Protein AF-A0A1F7ZQX5-F1 (afdb_monomer_lite)

pLDDT: mean 74.01, std 23.39, range [22.2, 97.31]

Secondary structure (DSSP, 8-state):
----PPP-----------TTS-EEPPSPPPPP----B-PPPPP-S-HHHHHHHHHHHHHH--SGGG--GGGGGGGT-----S--GGGSS---STT-SPP-TTT--SSS-S-B-TTSPBPB-TTSPBPPPHHHHHHHHHHHTS-HHHHHHHHHTPPPPTT-PPP--SSSHHHHHHHHHHHHHH--TT-EEEEEE----------------------------------------------------------EEEEEESS-SS-GGGS-HHHHHHHHHHHHHHHHGGGTEEEE--SS--EEEETTEEEE----EEEEEPPSSHHHHHTT-EEEEEEEE-----S----TTPPTBT-HHHHHHHHHHHHHHHHHHHHHTTTTPPP--TTTT-HHHHSPPTTPPPGGGS----------------------------SSS-----S------HHHHTT--PPPPP-S-TTEEE--TT--TT-SS-----

Radius of gyration: 32.82 Å; chains: 1; bounding box: 99×86×86 Å

Structure (mmCIF, N/CA/C/O backbone):
data_AF-A0A1F7ZQX5-F1
#
_entry.id   AF-A0A1F7ZQX5-F1
#
loop_
_atom_site.group_PDB
_atom_site.id
_atom_site.type_symbol
_atom_site.label_atom_id
_atom_site.label_alt_id
_atom_site.label_comp_id
_atom_site.label_asym_id
_atom_site.label_entity_id
_atom_site.label_seq_id
_atom_site.pdbx_PDB_ins_code
_atom_site.Cartn_x
_atom_site.Cartn_y
_atom_site.Cartn_z
_atom_site.occupancy
_atom_site.B_iso_or_equiv
_atom_site.auth_seq_id
_atom_site.auth_comp_id
_atom_site.auth_asym_id
_atom_site.auth_atom_id
_atom_site.pdbx_PDB_model_num
ATOM 1 N N . MET A 1 1 ? -12.571 36.796 -3.406 1.00 34.97 1 MET A N 1
ATOM 2 C CA . MET A 1 1 ? -14.003 36.678 -3.067 1.00 34.97 1 MET A CA 1
ATOM 3 C C . MET A 1 1 ? -14.689 35.935 -4.205 1.00 34.97 1 MET A C 1
ATOM 5 O O . MET A 1 1 ? -14.888 36.524 -5.256 1.00 34.97 1 MET A O 1
ATOM 9 N N . ALA A 1 2 ? -14.866 34.626 -4.024 1.00 23.83 2 ALA A N 1
ATOM 10 C CA . ALA A 1 2 ? -15.763 33.703 -4.731 1.00 23.83 2 ALA A CA 1
ATOM 11 C C . ALA A 1 2 ? -15.329 32.298 -4.286 1.00 23.83 2 ALA A C 1
ATOM 13 O O . ALA A 1 2 ? -14.263 31.813 -4.667 1.00 23.83 2 ALA A O 1
ATOM 14 N N . GLU A 1 3 ? -16.106 31.742 -3.364 1.00 28.02 3 GLU A N 1
ATOM 15 C CA . GLU A 1 3 ? -15.933 30.437 -2.737 1.00 28.02 3 GLU A CA 1
ATOM 16 C C . GLU A 1 3 ? -16.085 29.316 -3.772 1.00 28.02 3 GLU A C 1
ATOM 18 O O . GLU A 1 3 ? -17.052 29.285 -4.531 1.00 28.02 3 GLU A O 1
ATOM 23 N N . PHE A 1 4 ? -15.144 28.372 -3.782 1.00 27.59 4 PHE A N 1
ATOM 24 C CA . PHE A 1 4 ? -15.310 27.089 -4.459 1.00 27.59 4 PHE A CA 1
ATOM 25 C C . PHE A 1 4 ? -15.644 26.039 -3.401 1.00 27.59 4 PHE A C 1
ATOM 27 O O . PHE A 1 4 ? -14.807 25.698 -2.566 1.00 27.59 4 PHE A O 1
ATOM 34 N N . GLY A 1 5 ? -16.893 25.574 -3.422 1.00 24.72 5 GLY A N 1
ATOM 35 C CA . GLY A 1 5 ? -17.397 24.539 -2.524 1.00 24.72 5 GLY A CA 1
ATOM 36 C C . GLY A 1 5 ? -16.720 23.179 -2.756 1.00 24.72 5 GLY A C 1
ATOM 37 O O . GLY A 1 5 ? -16.316 22.873 -3.882 1.00 24.72 5 GLY A O 1
ATOM 38 N N . PRO A 1 6 ? -16.586 22.349 -1.709 1.00 28.45 6 PRO A N 1
ATOM 39 C CA . PRO A 1 6 ? -15.939 21.053 -1.816 1.00 28.45 6 PRO A CA 1
ATOM 40 C C . PRO A 1 6 ? -16.807 20.053 -2.586 1.00 28.45 6 PRO A C 1
ATOM 42 O O . PRO A 1 6 ? -18.024 19.967 -2.409 1.00 28.45 6 PRO A O 1
ATOM 45 N N . SER A 1 7 ? -16.130 19.281 -3.437 1.00 26.28 7 SER A N 1
ATOM 46 C CA . SER A 1 7 ? -16.657 18.110 -4.133 1.00 26.28 7 SER A CA 1
ATOM 47 C C . SER A 1 7 ? -17.344 17.164 -3.145 1.00 26.28 7 SER A C 1
ATOM 49 O O . SER A 1 7 ? -16.753 16.772 -2.136 1.00 26.28 7 SER A O 1
ATOM 51 N N . LYS A 1 8 ? -18.598 16.808 -3.434 1.00 27.12 8 LYS A N 1
ATOM 52 C CA . LYS A 1 8 ? -19.384 15.852 -2.654 1.00 27.12 8 LYS A CA 1
ATOM 53 C C . LYS A 1 8 ? -18.825 14.447 -2.877 1.00 27.12 8 LYS A C 1
ATOM 55 O O . LYS A 1 8 ? -19.267 13.737 -3.774 1.00 27.12 8 LYS A O 1
ATOM 60 N N . TYR A 1 9 ? -17.872 14.042 -2.046 1.00 34.00 9 TYR A N 1
ATOM 61 C CA . TYR A 1 9 ? -17.738 12.631 -1.713 1.00 34.00 9 TYR A CA 1
ATOM 62 C C . TYR A 1 9 ? -19.012 12.237 -0.969 1.00 34.00 9 TYR A C 1
ATOM 64 O O . TYR A 1 9 ? -19.395 12.894 0.001 1.00 34.00 9 TYR A O 1
ATOM 72 N N . SER A 1 10 ? -19.705 11.215 -1.461 1.00 29.67 10 SER A N 1
ATOM 73 C CA . SER A 1 10 ? -20.782 10.550 -0.740 1.00 29.67 10 SER A CA 1
ATOM 74 C C . SER A 1 10 ? -20.189 9.935 0.525 1.00 29.67 10 SER A C 1
ATOM 76 O O . SER A 1 10 ? -19.716 8.801 0.515 1.00 29.67 10 SER A O 1
ATOM 78 N N . GLY A 1 11 ? -20.138 10.726 1.595 1.00 27.34 11 GLY A N 1
ATOM 79 C CA . GLY A 1 11 ? -19.837 10.231 2.922 1.00 27.34 11 GLY A CA 1
ATOM 80 C C . GLY A 1 11 ? -20.936 9.257 3.302 1.00 27.34 11 GLY A C 1
ATOM 81 O O . GLY A 1 11 ? -22.092 9.656 3.449 1.00 27.34 11 GLY A O 1
ATOM 82 N N . PHE A 1 12 ? -20.583 7.985 3.449 1.00 34.72 12 PHE A N 1
ATOM 83 C CA . PHE A 1 12 ? -21.355 7.125 4.328 1.00 34.72 12 PHE A CA 1
ATOM 84 C C . PHE A 1 12 ? -21.427 7.835 5.688 1.00 34.72 12 PHE A C 1
ATOM 86 O O . PHE A 1 12 ? -20.405 8.377 6.129 1.00 34.72 12 PHE A O 1
ATOM 93 N N . PRO A 1 13 ? -22.605 7.920 6.330 1.00 34.25 13 PRO A N 1
ATOM 94 C CA . PRO A 1 13 ? -22.683 8.468 7.674 1.00 34.25 13 PRO A CA 1
ATOM 95 C C . PRO A 1 13 ? -21.683 7.705 8.541 1.00 34.25 13 PRO A C 1
ATOM 97 O O . PRO A 1 13 ? -21.647 6.474 8.507 1.00 34.25 13 PRO A O 1
ATOM 100 N N . SER A 1 14 ? -20.831 8.432 9.264 1.00 42.16 14 SER A N 1
ATOM 101 C CA . SER A 1 14 ? -19.929 7.835 10.239 1.00 42.16 14 SER A CA 1
ATOM 102 C C . SER A 1 14 ? -20.793 7.204 11.324 1.00 42.16 14 SER A C 1
ATOM 104 O O . SER A 1 14 ? -21.206 7.878 12.268 1.00 42.16 14 SER A O 1
ATOM 106 N N . VAL A 1 15 ? -21.098 5.918 11.178 1.00 53.62 15 VAL A N 1
ATOM 107 C CA . VAL A 1 15 ? -21.588 5.089 12.274 1.00 53.62 15 VAL A CA 1
ATOM 108 C C . VAL A 1 15 ? -20.375 4.850 13.171 1.00 53.62 15 VAL A C 1
ATOM 110 O O . VAL A 1 15 ? -19.778 3.781 13.171 1.00 53.62 15 VAL A O 1
ATOM 113 N N . SER A 1 16 ? -19.927 5.905 13.852 1.00 61.19 16 SER A N 1
ATOM 114 C CA . SER A 1 16 ? -18.976 5.756 14.944 1.00 61.19 16 SER A CA 1
ATOM 115 C C . SER A 1 16 ? -19.720 5.036 16.056 1.00 61.19 16 SER A C 1
ATOM 117 O O . SER A 1 16 ? -20.784 5.486 16.494 1.00 61.19 16 SER A O 1
ATOM 119 N N . SER A 1 17 ? -19.216 3.874 16.457 1.00 67.50 17 SER A N 1
ATOM 120 C CA . SER A 1 17 ? -19.756 3.190 17.618 1.00 67.50 17 SER A CA 1
ATOM 121 C C . SER A 1 17 ? -19.148 3.772 18.880 1.00 67.50 17 SER A C 1
ATOM 123 O O . SER A 1 17 ? -17.959 3.586 19.141 1.00 67.50 17 SER A O 1
ATOM 125 N N . GLU A 1 18 ? -19.976 4.428 19.686 1.00 80.69 18 GLU A N 1
ATOM 126 C CA . GLU A 1 18 ? -19.600 4.760 21.055 1.00 80.69 18 GLU A CA 1
ATOM 127 C C . GLU A 1 18 ? -19.370 3.461 21.842 1.00 80.69 18 GLU A C 1
ATOM 129 O O . GLU A 1 18 ? -20.277 2.625 21.898 1.00 80.69 18 GLU A O 1
ATOM 134 N N . PRO A 1 19 ? -18.177 3.257 22.429 1.00 84.25 19 PRO A N 1
ATOM 135 C CA . PRO A 1 19 ? -17.845 2.004 23.099 1.00 84.25 19 PRO A CA 1
ATOM 136 C C . PRO A 1 19 ? -18.718 1.739 24.332 1.00 84.25 19 PRO A C 1
ATOM 138 O O . PRO A 1 19 ? -18.963 0.586 24.668 1.00 84.25 19 PRO A O 1
ATOM 141 N N . ASP A 1 20 ? -19.245 2.787 24.961 1.00 85.75 20 ASP A N 1
ATOM 142 C CA . ASP A 1 20 ? -20.083 2.678 26.160 1.00 85.75 20 ASP A CA 1
ATOM 143 C C . ASP A 1 20 ? -21.534 2.266 25.839 1.00 85.75 20 ASP A C 1
ATOM 145 O O . ASP A 1 20 ? -22.324 1.976 26.737 1.00 85.75 20 ASP A O 1
ATOM 149 N N . ARG A 1 21 ? -21.911 2.224 24.553 1.00 87.94 21 ARG A N 1
ATOM 150 C CA . ARG A 1 21 ? -23.270 1.893 24.124 1.00 87.94 21 ARG A CA 1
ATOM 151 C C . ARG A 1 21 ? -23.504 0.383 24.141 1.00 87.94 21 ARG A C 1
ATOM 153 O O . ARG A 1 21 ? -22.871 -0.364 23.396 1.00 87.94 21 ARG A O 1
ATOM 160 N N . GLU A 1 22 ? -24.501 -0.041 24.912 1.00 90.62 22 GLU A N 1
ATOM 161 C CA . GLU A 1 22 ? -24.942 -1.436 24.954 1.00 90.62 22 GLU A CA 1
ATOM 162 C C . GLU A 1 22 ? -25.550 -1.893 23.616 1.00 90.62 22 GLU A C 1
ATOM 164 O O . GLU A 1 22 ? -26.372 -1.201 23.002 1.00 90.62 22 GLU A O 1
ATOM 169 N N . ARG A 1 23 ? -25.170 -3.094 23.174 1.00 90.50 23 ARG A N 1
ATOM 170 C CA . ARG A 1 23 ? -25.655 -3.739 21.944 1.00 90.50 23 ARG A CA 1
ATOM 171 C C . ARG A 1 23 ? -25.592 -5.263 22.046 1.00 90.50 23 ARG A C 1
ATOM 173 O O . ARG A 1 23 ? -25.077 -5.795 23.022 1.00 90.50 23 ARG A O 1
ATOM 180 N N . ARG A 1 24 ? -26.100 -5.972 21.031 1.00 89.62 24 ARG A N 1
ATOM 181 C CA . ARG A 1 24 ? -25.875 -7.423 20.909 1.00 89.62 24 ARG A CA 1
ATOM 182 C C . ARG A 1 24 ? -24.390 -7.710 20.703 1.00 89.62 24 ARG A C 1
ATOM 184 O O . ARG A 1 24 ? -23.713 -6.952 20.006 1.0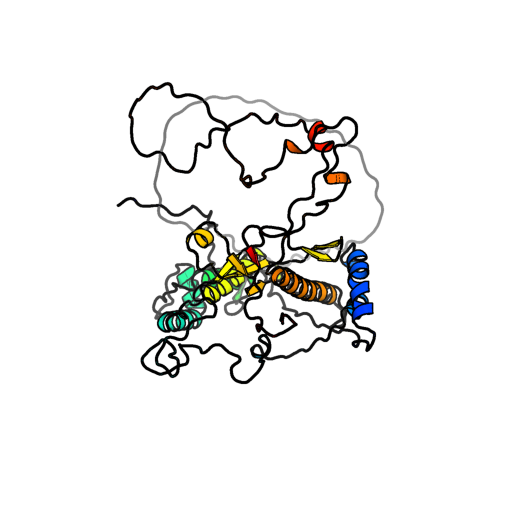0 89.62 24 ARG A O 1
ATOM 191 N N . ALA A 1 25 ? -23.918 -8.804 21.294 1.00 89.25 25 ALA A N 1
ATOM 192 C CA . ALA A 1 25 ? -22.534 -9.231 21.150 1.00 89.25 25 ALA A CA 1
ATOM 193 C C . ALA A 1 25 ? -22.171 -9.484 19.673 1.00 89.25 25 ALA A C 1
ATOM 195 O O . ALA A 1 25 ? -22.907 -10.201 18.988 1.00 89.25 25 ALA A O 1
ATOM 196 N N . PRO A 1 26 ? -21.067 -8.900 19.167 1.00 91.94 26 PRO A N 1
ATOM 197 C CA . PRO A 1 26 ? -20.557 -9.226 17.841 1.00 91.94 26 PRO A CA 1
ATOM 198 C C . PRO A 1 26 ? -19.965 -10.643 17.819 1.00 91.94 26 PRO A C 1
ATOM 200 O O . PRO A 1 26 ? -19.680 -11.233 18.865 1.00 91.94 26 PRO A O 1
ATOM 203 N N . SER A 1 27 ? -19.711 -11.160 16.615 1.00 91.19 27 SER A N 1
ATOM 204 C CA . SER A 1 27 ? -18.924 -12.378 16.400 1.00 91.19 27 SER A CA 1
ATOM 205 C C . SER A 1 27 ? -17.596 -12.329 17.176 1.00 91.19 27 SER A C 1
ATOM 207 O O . SER A 1 27 ? -16.991 -11.263 17.357 1.00 91.19 27 SER A O 1
ATOM 209 N N . GLY A 1 28 ? -17.122 -13.492 17.635 1.00 90.50 28 GLY A N 1
ATOM 210 C CA . GLY A 1 28 ? -15.891 -13.603 18.422 1.00 90.50 28 GLY A CA 1
ATOM 211 C C . GLY A 1 28 ? -14.665 -12.967 17.738 1.00 90.50 28 GLY A C 1
ATOM 212 O O . GLY A 1 28 ? -14.646 -12.812 16.511 1.00 90.50 28 GLY A O 1
ATOM 213 N N . PRO A 1 29 ? -13.632 -12.569 18.504 1.00 93.25 29 PRO A N 1
ATOM 214 C CA . PRO A 1 29 ? -12.382 -12.059 17.943 1.00 93.25 29 PRO A CA 1
ATOM 215 C C . PRO A 1 29 ? -11.809 -12.994 16.873 1.00 93.25 29 PRO A C 1
ATOM 217 O O . PRO A 1 29 ? -11.799 -14.212 17.036 1.00 93.25 29 PRO A O 1
ATOM 220 N N . THR A 1 30 ? -11.335 -12.425 15.764 1.00 94.06 30 THR A N 1
ATOM 221 C CA . THR A 1 30 ? -10.719 -13.214 14.688 1.00 94.06 30 THR A CA 1
ATOM 222 C C . THR A 1 30 ? -9.265 -13.514 15.041 1.00 94.06 30 THR A C 1
ATOM 224 O O . THR A 1 30 ? -8.506 -12.563 15.240 1.00 94.06 30 THR A O 1
ATOM 227 N N . PRO A 1 31 ? -8.848 -14.791 15.107 1.00 91.62 31 PRO A N 1
ATOM 228 C CA . PRO A 1 31 ? -7.439 -15.122 15.259 1.00 91.62 31 PRO A CA 1
ATOM 229 C C . PRO A 1 31 ? -6.677 -14.701 13.999 1.00 91.62 31 PRO A C 1
ATOM 231 O O . PRO A 1 31 ? -7.143 -14.931 12.882 1.00 91.62 31 PRO A O 1
ATOM 234 N N . LEU A 1 32 ? -5.514 -14.077 14.186 1.00 90.19 32 LEU A N 1
ATOM 235 C CA . LEU A 1 32 ? -4.608 -13.733 13.096 1.00 90.19 32 LEU A CA 1
ATOM 236 C C . LEU A 1 32 ? -3.604 -14.855 12.889 1.00 90.19 32 LEU A C 1
ATOM 238 O O . LEU A 1 32 ? -2.915 -15.264 13.822 1.00 90.19 32 LEU A O 1
ATOM 242 N N . ASP A 1 33 ? -3.505 -15.298 11.646 1.00 90.62 33 ASP A N 1
ATOM 243 C CA . ASP A 1 33 ? -2.480 -16.219 11.196 1.00 90.62 33 ASP A CA 1
ATOM 244 C C . ASP A 1 33 ? -1.651 -15.558 10.085 1.00 90.62 33 ASP A C 1
ATOM 246 O O . ASP A 1 33 ? -2.197 -14.879 9.217 1.00 90.62 33 ASP A O 1
ATOM 250 N N . PHE A 1 34 ? -0.330 -15.734 10.134 1.00 90.00 34 PHE A N 1
ATOM 251 C CA . PHE A 1 34 ? 0.613 -15.186 9.155 1.00 90.00 34 PHE A CA 1
ATOM 252 C C . PHE A 1 34 ? 1.211 -16.314 8.305 1.00 90.00 34 PHE A C 1
ATOM 254 O O . PHE A 1 34 ? 1.392 -17.432 8.814 1.00 90.00 34 PHE A O 1
ATOM 261 N N . PRO A 1 35 ? 1.540 -16.041 7.030 1.00 91.19 35 PRO A N 1
ATOM 262 C CA . PRO A 1 35 ? 2.092 -17.056 6.154 1.00 91.19 35 PRO A CA 1
ATOM 263 C C . PRO A 1 35 ? 3.498 -17.449 6.616 1.00 91.19 35 PRO A C 1
ATOM 265 O O . PRO A 1 35 ? 4.326 -16.599 6.948 1.00 91.19 35 PRO A O 1
ATOM 268 N N . ALA A 1 36 ? 3.784 -18.748 6.616 1.00 91.00 36 ALA A N 1
ATOM 269 C CA . ALA A 1 36 ? 5.145 -19.254 6.646 1.00 91.00 36 ALA A CA 1
ATOM 270 C C . ALA A 1 36 ? 5.516 -19.702 5.232 1.00 91.00 36 ALA A C 1
ATOM 272 O O . ALA A 1 36 ? 4.740 -20.384 4.569 1.00 91.00 36 ALA A O 1
ATOM 273 N N . TYR A 1 37 ? 6.715 -19.360 4.766 1.00 90.00 37 TYR A N 1
ATOM 274 C CA . TYR A 1 37 ? 7.210 -19.813 3.468 1.00 90.00 37 TYR A CA 1
ATOM 275 C C . TYR A 1 37 ? 8.322 -20.835 3.672 1.00 90.00 37 TYR A C 1
ATOM 277 O O . TYR A 1 37 ? 9.324 -20.549 4.326 1.00 90.00 37 TYR A O 1
ATOM 285 N N . LYS A 1 38 ? 8.157 -22.031 3.102 1.00 86.06 38 LYS A N 1
ATOM 286 C CA . LYS A 1 38 ? 9.216 -23.042 3.025 1.00 86.06 38 LYS A CA 1
ATOM 287 C C . LYS A 1 38 ? 9.477 -23.353 1.569 1.00 86.06 38 LYS A C 1
ATOM 289 O O . LYS A 1 38 ? 8.702 -24.065 0.942 1.00 86.06 38 LYS A O 1
ATOM 294 N N . LEU A 1 39 ? 10.551 -22.787 1.041 1.00 85.50 39 LEU A N 1
ATOM 295 C CA . LEU A 1 39 ? 10.992 -23.045 -0.321 1.00 85.50 39 LEU A CA 1
ATOM 296 C C . LEU A 1 39 ? 11.862 -24.306 -0.385 1.00 85.50 39 LEU A C 1
ATOM 298 O O . LEU A 1 39 ? 12.516 -24.638 0.604 1.00 85.50 39 LEU A O 1
ATOM 302 N N . PRO A 1 40 ? 11.892 -25.004 -1.533 1.00 79.94 40 PRO A N 1
ATOM 303 C CA . PRO A 1 40 ? 12.928 -25.985 -1.816 1.00 79.94 40 PRO A CA 1
ATOM 304 C C . PRO A 1 40 ? 14.280 -25.271 -1.882 1.00 79.94 40 PRO A C 1
ATOM 306 O O . PRO A 1 40 ? 14.331 -24.091 -2.234 1.00 79.94 40 PRO A O 1
ATOM 309 N N . ASP A 1 41 ? 15.361 -25.991 -1.588 1.00 74.00 41 ASP A N 1
ATOM 310 C CA . ASP A 1 41 ? 16.703 -25.428 -1.703 1.00 74.00 41 ASP A CA 1
ATOM 311 C C . ASP A 1 41 ? 16.953 -24.900 -3.122 1.00 74.00 41 ASP A C 1
ATOM 313 O O . ASP A 1 41 ? 16.587 -25.530 -4.122 1.00 74.00 41 ASP A O 1
ATOM 317 N N . ALA A 1 42 ? 17.569 -23.720 -3.181 1.00 68.44 42 ALA A N 1
ATOM 318 C CA . ALA A 1 42 ? 18.070 -23.119 -4.405 1.00 68.44 42 ALA A CA 1
ATOM 319 C C . ALA A 1 42 ? 19.000 -24.110 -5.123 1.00 68.44 42 ALA A C 1
ATOM 321 O O . ALA A 1 42 ? 19.929 -24.651 -4.524 1.00 68.44 42 ALA A O 1
ATOM 322 N N . THR A 1 43 ? 18.738 -24.369 -6.401 1.00 67.44 43 THR A N 1
ATOM 323 C CA . THR A 1 43 ? 19.599 -25.210 -7.238 1.00 67.44 43 THR A CA 1
ATOM 324 C C . THR A 1 43 ? 20.763 -24.378 -7.771 1.00 67.44 43 THR A C 1
ATOM 326 O O . THR A 1 43 ? 20.522 -23.304 -8.319 1.00 67.44 43 THR A O 1
ATOM 329 N N . ASP A 1 44 ? 21.991 -24.904 -7.732 1.00 64.25 44 ASP A N 1
ATOM 330 C CA . ASP A 1 44 ? 23.185 -24.313 -8.380 1.00 64.25 44 ASP A CA 1
ATOM 331 C C . ASP A 1 44 ? 23.146 -24.383 -9.930 1.00 64.25 44 ASP A C 1
ATOM 333 O O . ASP A 1 44 ? 24.166 -24.234 -10.607 1.00 64.25 44 ASP A O 1
ATOM 337 N N . ASP A 1 45 ? 21.972 -24.647 -10.508 1.00 65.38 45 ASP A N 1
ATOM 338 C CA . ASP A 1 45 ? 21.752 -24.742 -11.948 1.00 65.38 45 ASP A CA 1
ATOM 339 C C . ASP A 1 45 ? 21.973 -23.389 -12.647 1.00 65.38 45 ASP A C 1
ATOM 341 O O . ASP A 1 45 ? 21.850 -22.326 -12.038 1.00 65.38 45 ASP A O 1
ATOM 345 N N . ASP A 1 46 ? 22.258 -23.426 -13.956 1.00 76.94 46 ASP A N 1
ATOM 346 C CA . ASP A 1 46 ? 22.428 -22.230 -14.794 1.00 76.94 46 ASP A CA 1
ATOM 347 C C . ASP A 1 46 ? 21.215 -21.279 -14.644 1.00 76.94 46 ASP A C 1
ATOM 349 O O . ASP A 1 46 ? 20.121 -21.586 -15.143 1.00 76.94 46 ASP A O 1
ATOM 353 N N . PRO A 1 47 ? 21.376 -20.117 -13.976 1.00 75.62 47 PRO A N 1
ATOM 354 C CA . PRO A 1 47 ? 20.259 -19.242 -13.630 1.00 75.62 47 PRO A CA 1
ATOM 355 C C . PRO A 1 47 ? 19.563 -18.692 -14.878 1.00 75.62 47 PRO A C 1
ATOM 357 O O . PRO A 1 47 ? 18.349 -18.495 -14.881 1.00 75.62 47 PRO A O 1
ATOM 360 N N . GLU A 1 48 ? 20.301 -18.505 -15.972 1.00 79.81 48 GLU A N 1
ATOM 361 C CA . GLU A 1 48 ? 19.755 -18.019 -17.236 1.00 79.81 48 GLU A CA 1
ATOM 362 C C . GLU A 1 48 ? 18.860 -19.078 -17.904 1.00 79.81 48 GLU A C 1
ATOM 364 O O . GLU A 1 48 ? 17.796 -18.761 -18.449 1.00 79.81 48 GLU A O 1
ATOM 369 N N . ALA A 1 49 ? 19.242 -20.356 -17.831 1.00 79.69 49 ALA A N 1
ATOM 370 C CA . ALA A 1 49 ? 18.414 -21.457 -18.314 1.00 79.69 49 ALA A CA 1
ATOM 371 C C . ALA A 1 49 ? 17.122 -21.597 -17.493 1.00 79.69 49 ALA A C 1
ATOM 373 O O . ALA A 1 49 ? 16.048 -21.787 -18.073 1.00 79.69 49 ALA A O 1
ATOM 374 N N . SER A 1 50 ? 17.208 -21.441 -16.170 1.00 79.75 50 SER A N 1
ATOM 375 C CA . SER A 1 50 ? 16.059 -21.458 -15.256 1.00 79.75 50 SER A CA 1
ATOM 376 C C . SER A 1 50 ? 15.089 -20.302 -15.527 1.00 79.75 50 SER A C 1
ATOM 378 O O . SER A 1 50 ? 13.884 -20.523 -15.676 1.00 79.75 50 SER A O 1
ATOM 380 N N . LEU A 1 51 ? 15.595 -19.081 -15.738 1.00 80.06 51 LEU A N 1
ATOM 381 C CA . LEU A 1 51 ? 14.763 -17.915 -16.059 1.00 80.06 51 LEU A CA 1
ATOM 382 C C . LEU A 1 51 ? 13.966 -18.081 -17.361 1.00 80.06 51 LEU A C 1
ATOM 384 O O . LEU A 1 51 ? 12.828 -17.615 -17.466 1.00 80.06 51 LEU A O 1
ATOM 388 N N . ARG A 1 52 ? 14.506 -18.799 -18.355 1.00 84.56 52 ARG A N 1
ATOM 389 C CA . ARG A 1 52 ? 13.786 -19.072 -19.614 1.00 84.56 52 ARG A CA 1
ATOM 390 C C . ARG A 1 52 ? 12.533 -19.921 -19.416 1.00 84.56 52 ARG A C 1
ATOM 392 O O . ARG A 1 52 ? 11.632 -19.816 -20.253 1.00 84.56 52 ARG A O 1
ATOM 399 N N . GLN A 1 53 ? 12.464 -20.696 -18.332 1.00 87.94 53 GLN A N 1
ATOM 400 C CA . GLN A 1 53 ? 11.324 -21.545 -17.978 1.00 87.94 53 GLN A CA 1
ATOM 401 C C . GLN A 1 53 ? 10.203 -20.766 -17.281 1.00 87.94 53 GLN A C 1
ATOM 403 O O . GLN A 1 53 ? 9.053 -21.198 -17.321 1.00 87.94 53 GLN A O 1
ATOM 408 N N . VAL A 1 54 ? 10.492 -19.598 -16.690 1.00 89.44 54 VAL A N 1
ATOM 409 C CA . VAL A 1 54 ? 9.506 -18.795 -15.937 1.00 89.44 54 VAL A CA 1
ATOM 410 C C . VAL A 1 54 ? 8.288 -18.451 -16.796 1.00 89.44 54 VAL A C 1
ATOM 412 O O . VAL A 1 54 ? 7.157 -18.520 -16.321 1.00 89.44 54 VAL A O 1
ATOM 415 N N . HIS A 1 55 ? 8.496 -18.151 -18.081 1.00 92.00 55 HIS A N 1
ATOM 416 C CA . HIS A 1 55 ? 7.400 -17.927 -19.026 1.00 92.00 55 HIS A CA 1
ATOM 417 C C . HIS A 1 55 ? 6.442 -19.127 -19.099 1.00 92.00 55 HIS A C 1
ATOM 419 O O . HIS A 1 55 ? 5.228 -18.956 -18.988 1.00 92.00 55 HIS A O 1
ATOM 425 N N . ASP A 1 56 ? 6.980 -20.335 -19.263 1.00 92.25 56 ASP A N 1
ATOM 426 C CA . ASP A 1 56 ? 6.184 -21.552 -19.438 1.00 92.25 56 ASP A CA 1
ATOM 427 C C . ASP A 1 56 ? 5.525 -21.973 -18.118 1.00 92.25 56 ASP A C 1
ATOM 429 O O . ASP A 1 56 ? 4.375 -22.417 -18.102 1.00 92.25 56 ASP A O 1
ATOM 433 N N . ILE A 1 57 ? 6.208 -21.739 -16.994 1.00 91.94 57 ILE A N 1
ATOM 434 C CA . ILE A 1 57 ? 5.669 -21.932 -15.647 1.00 91.94 57 ILE A CA 1
ATOM 435 C C . ILE A 1 57 ? 4.459 -21.027 -15.426 1.00 91.94 57 ILE A C 1
ATOM 437 O O . ILE A 1 57 ? 3.385 -21.536 -15.102 1.00 91.94 57 ILE A O 1
ATOM 441 N N . LEU A 1 58 ? 4.586 -19.717 -15.647 1.00 93.00 58 LEU A N 1
ATOM 442 C CA . LEU A 1 58 ? 3.472 -18.784 -15.472 1.00 93.00 58 LEU A CA 1
ATOM 443 C C . LEU A 1 58 ? 2.330 -19.075 -16.456 1.00 93.00 58 LEU A C 1
ATOM 445 O O . LEU A 1 58 ? 1.166 -19.026 -16.068 1.00 93.00 58 LEU A O 1
ATOM 449 N N . ALA A 1 59 ? 2.639 -19.454 -17.701 1.00 93.19 59 ALA A N 1
ATOM 450 C CA . ALA A 1 59 ? 1.634 -19.835 -18.696 1.00 93.19 59 ALA A CA 1
ATOM 451 C C . ALA A 1 59 ? 0.887 -21.137 -18.341 1.00 93.19 59 ALA A C 1
ATOM 453 O O . ALA A 1 59 ? -0.246 -21.348 -18.786 1.00 93.19 59 ALA A O 1
ATOM 454 N N . SER A 1 60 ? 1.504 -22.020 -17.550 1.00 94.25 60 SER A N 1
ATOM 455 C CA . SER A 1 60 ? 0.879 -23.264 -17.086 1.00 94.25 60 SER A CA 1
ATOM 456 C C . SER A 1 60 ? -0.152 -23.055 -15.971 1.00 94.25 60 SER A C 1
ATOM 458 O O . SER A 1 60 ? -1.003 -23.921 -15.778 1.00 94.25 60 SER A O 1
ATOM 460 N N . ILE A 1 61 ? -0.106 -21.923 -15.258 1.00 93.56 61 ILE A N 1
ATOM 461 C CA . ILE A 1 61 ? -1.031 -21.605 -14.163 1.00 93.56 61 ILE A CA 1
ATOM 462 C C . ILE A 1 61 ? -2.333 -21.074 -14.769 1.00 93.56 61 ILE A C 1
ATOM 464 O O . ILE A 1 61 ? -2.414 -19.921 -15.191 1.00 93.56 61 ILE A O 1
ATOM 468 N N . ARG A 1 62 ? -3.369 -21.915 -14.828 1.00 91.69 62 ARG A N 1
ATOM 469 C CA . ARG A 1 62 ? -4.691 -21.537 -15.360 1.00 91.69 62 ARG A CA 1
ATOM 470 C C . ARG A 1 62 ? -5.710 -21.308 -14.255 1.00 91.69 62 ARG A C 1
ATOM 472 O O . ARG A 1 62 ? -6.691 -20.596 -14.464 1.00 91.69 62 ARG A O 1
ATOM 479 N N . ARG A 1 63 ? -5.499 -21.928 -13.097 1.00 92.38 63 ARG A N 1
ATOM 480 C CA . ARG A 1 63 ? -6.329 -21.817 -11.899 1.00 92.38 63 ARG A CA 1
ATOM 481 C C . ARG A 1 63 ? -5.438 -21.758 -10.656 1.00 92.38 63 ARG A C 1
ATOM 483 O O . ARG A 1 63 ? -4.312 -22.250 -10.706 1.00 92.38 63 ARG A O 1
ATOM 490 N N . PRO A 1 64 ? -5.938 -21.228 -9.528 1.00 89.12 64 PRO A N 1
ATOM 491 C CA . PRO A 1 64 ? -5.171 -21.161 -8.287 1.00 89.12 64 PRO A CA 1
ATOM 492 C C . PRO A 1 64 ? -4.581 -22.511 -7.853 1.00 89.12 64 PRO A C 1
ATOM 494 O O . PRO A 1 64 ? -3.435 -22.558 -7.433 1.00 89.12 64 PRO A O 1
ATOM 497 N N . GLN A 1 65 ? -5.311 -23.618 -8.041 1.00 91.31 65 GLN A N 1
ATOM 498 C CA . GLN A 1 65 ? -4.867 -24.974 -7.678 1.00 91.31 65 GLN A CA 1
ATOM 499 C C . GLN A 1 65 ? -3.642 -25.459 -8.461 1.00 91.31 65 GLN A C 1
ATOM 501 O O . GLN A 1 65 ? -2.991 -26.411 -8.045 1.00 91.31 65 GLN A O 1
ATOM 506 N N . ASP A 1 66 ? -3.329 -24.824 -9.592 1.00 93.00 66 ASP A N 1
ATOM 507 C CA . ASP A 1 66 ? -2.146 -25.169 -10.371 1.00 93.00 66 ASP A CA 1
ATOM 508 C C . ASP A 1 66 ? -0.868 -24.602 -9.719 1.00 93.00 66 ASP A C 1
ATOM 510 O O . ASP A 1 66 ? 0.227 -24.979 -10.121 1.00 93.00 66 ASP A O 1
ATOM 514 N N . ILE A 1 67 ? -0.969 -23.697 -8.736 1.00 91.50 67 ILE A N 1
ATOM 515 C CA . ILE A 1 67 ? 0.183 -23.095 -8.057 1.00 91.50 67 ILE A CA 1
ATOM 516 C C . ILE A 1 67 ? 0.758 -24.103 -7.056 1.00 91.50 67 ILE A C 1
ATOM 518 O O . ILE A 1 67 ? 0.114 -24.471 -6.077 1.00 91.50 67 ILE A O 1
ATOM 522 N N . THR A 1 68 ? 1.996 -24.532 -7.295 1.00 90.12 68 THR A N 1
ATOM 523 C CA . THR A 1 68 ? 2.714 -25.488 -6.446 1.00 90.12 68 THR A CA 1
ATOM 524 C C . THR A 1 68 ? 4.114 -24.986 -6.132 1.00 90.12 68 THR A C 1
ATOM 526 O O . THR A 1 68 ? 4.685 -24.190 -6.879 1.00 90.12 68 THR A O 1
ATOM 529 N N . LEU A 1 69 ? 4.694 -25.487 -5.041 1.00 88.69 69 LEU A N 1
ATOM 530 C CA . LEU A 1 69 ? 6.018 -25.076 -4.585 1.00 88.69 69 LEU A CA 1
ATOM 531 C C . LEU A 1 69 ? 7.124 -25.342 -5.628 1.00 88.69 69 LEU A C 1
ATOM 533 O O . LEU A 1 69 ? 8.047 -24.547 -5.785 1.00 88.69 69 LEU A O 1
ATOM 537 N N . ASP A 1 70 ? 6.990 -26.413 -6.415 1.00 86.81 70 ASP A N 1
ATOM 538 C CA . ASP A 1 70 ? 7.935 -26.755 -7.485 1.00 86.81 70 ASP A CA 1
ATOM 539 C C . ASP A 1 70 ? 8.061 -25.667 -8.557 1.00 86.81 70 ASP A C 1
ATOM 541 O O . ASP A 1 70 ? 9.124 -25.516 -9.159 1.00 86.81 70 ASP A O 1
ATOM 545 N N . LYS A 1 71 ? 7.007 -24.870 -8.778 1.00 88.38 71 LYS A N 1
ATOM 546 C CA . LYS A 1 71 ? 7.026 -23.774 -9.757 1.00 88.38 71 LYS A CA 1
ATOM 547 C C . LYS A 1 71 ? 7.966 -22.635 -9.362 1.00 88.38 71 LYS A C 1
ATOM 549 O O . LYS A 1 71 ? 8.348 -21.851 -10.226 1.00 88.38 71 LYS A O 1
ATOM 554 N N . PHE A 1 72 ? 8.369 -22.559 -8.095 1.00 88.31 72 PHE A N 1
ATOM 555 C CA . PHE A 1 72 ? 9.293 -21.540 -7.602 1.00 88.31 72 PHE A CA 1
ATOM 556 C C . PHE A 1 72 ? 10.768 -21.926 -7.761 1.00 88.31 72 PHE A C 1
ATOM 558 O O . PHE A 1 72 ? 11.622 -21.051 -7.661 1.00 88.31 72 PHE A O 1
ATOM 565 N N . LYS A 1 73 ? 11.088 -23.191 -8.080 1.00 86.06 73 LYS A N 1
ATOM 566 C CA . LYS A 1 73 ? 12.478 -23.649 -8.276 1.00 86.06 73 LYS A CA 1
ATOM 567 C C . LYS A 1 73 ? 13.208 -22.835 -9.347 1.00 86.06 73 LYS A C 1
ATOM 569 O O . LYS A 1 73 ? 14.320 -22.376 -9.126 1.00 86.06 73 LYS A O 1
ATOM 574 N N . ALA A 1 74 ? 12.535 -22.560 -10.466 1.00 84.69 74 ALA A N 1
ATOM 575 C CA . ALA A 1 74 ? 13.097 -21.781 -11.572 1.00 84.69 74 ALA A CA 1
ATOM 576 C C . ALA A 1 74 ? 13.356 -20.300 -11.233 1.00 84.69 74 ALA A C 1
ATOM 578 O O . ALA A 1 74 ? 14.075 -19.625 -11.966 1.00 84.69 74 ALA A O 1
ATOM 579 N N . LEU A 1 75 ? 12.755 -19.786 -10.153 1.00 84.25 75 LEU A N 1
ATOM 580 C CA . LEU A 1 75 ? 12.938 -18.409 -9.689 1.00 84.25 75 LEU A CA 1
ATOM 581 C C . LEU A 1 75 ? 14.130 -18.264 -8.733 1.00 84.25 75 LEU A C 1
ATOM 583 O O . LEU A 1 75 ? 14.462 -17.139 -8.375 1.00 84.25 75 LEU A O 1
ATOM 587 N N . ASN A 1 76 ? 14.764 -19.376 -8.339 1.00 85.50 76 ASN A N 1
ATOM 588 C CA . ASN A 1 76 ? 15.941 -19.415 -7.472 1.00 85.50 76 ASN A CA 1
ATOM 589 C C . ASN A 1 76 ? 15.800 -18.544 -6.207 1.00 85.50 76 ASN A C 1
ATOM 591 O O . ASN A 1 76 ? 16.626 -17.680 -5.912 1.00 85.50 76 ASN A O 1
ATOM 595 N N . LEU A 1 77 ? 14.685 -18.724 -5.498 1.00 85.88 77 LEU A N 1
ATOM 596 C CA . LEU A 1 77 ? 14.307 -17.884 -4.367 1.00 85.88 77 LEU A CA 1
ATOM 597 C C . LEU A 1 77 ? 14.883 -18.418 -3.054 1.00 85.88 77 LEU A C 1
ATOM 599 O O . LEU A 1 77 ? 14.887 -19.621 -2.803 1.00 85.88 77 LEU A O 1
ATOM 603 N N . LYS A 1 78 ? 15.268 -17.496 -2.170 1.00 87.19 78 LYS A N 1
ATOM 604 C CA . LYS A 1 78 ? 15.621 -17.776 -0.778 1.00 87.19 78 LYS A CA 1
ATOM 605 C C . LYS A 1 78 ? 14.760 -16.905 0.128 1.00 87.19 78 LYS A C 1
ATOM 607 O O . LYS A 1 78 ? 14.674 -15.700 -0.083 1.00 87.19 78 LYS A O 1
ATOM 612 N N . VAL A 1 79 ? 14.138 -17.512 1.136 1.00 86.75 79 VAL A N 1
ATOM 613 C CA . VAL A 1 79 ? 13.371 -16.782 2.153 1.00 86.75 79 VAL A CA 1
ATOM 614 C C . VAL A 1 79 ? 14.206 -16.669 3.419 1.00 86.75 79 VAL A C 1
ATOM 616 O O . VAL A 1 79 ? 14.687 -17.669 3.949 1.00 86.75 79 VAL A O 1
ATOM 619 N N . GLU A 1 80 ? 14.339 -15.445 3.916 1.00 86.88 80 GLU A N 1
ATOM 620 C CA . GLU A 1 80 ? 14.946 -15.142 5.207 1.00 86.88 80 GLU A CA 1
ATOM 621 C C . GLU A 1 80 ? 13.880 -14.537 6.124 1.00 86.88 80 GLU A C 1
ATOM 623 O O . GLU A 1 80 ? 13.210 -13.568 5.775 1.00 86.88 80 GLU A O 1
ATOM 628 N N . THR A 1 81 ? 13.687 -15.140 7.295 1.00 86.94 81 THR A N 1
ATOM 629 C CA . THR A 1 81 ? 12.661 -14.731 8.264 1.00 86.94 81 THR A CA 1
ATOM 630 C C . THR A 1 81 ? 13.281 -14.033 9.466 1.00 86.94 81 THR A C 1
ATOM 632 O O . THR A 1 81 ? 14.416 -14.325 9.834 1.00 86.94 81 THR A O 1
ATOM 635 N N . GLY A 1 82 ? 12.510 -13.181 10.146 1.00 84.06 82 GLY A N 1
ATOM 636 C CA . GLY A 1 82 ? 12.964 -12.519 11.375 1.00 84.06 82 GLY A CA 1
ATOM 637 C C . GLY A 1 82 ? 13.953 -11.377 11.131 1.00 84.06 82 GLY A C 1
ATOM 638 O O . GLY A 1 82 ? 14.716 -11.018 12.026 1.00 84.06 82 GLY A O 1
ATOM 639 N N . LEU A 1 83 ? 13.949 -10.811 9.923 1.00 86.62 83 LEU A N 1
ATOM 640 C CA . LEU A 1 83 ? 14.743 -9.637 9.590 1.00 86.62 83 LEU A CA 1
ATOM 641 C C . LEU A 1 83 ? 14.193 -8.391 10.302 1.00 86.62 83 LEU A C 1
ATOM 643 O O . LEU A 1 83 ? 12.984 -8.214 10.452 1.00 86.62 83 LEU A O 1
ATOM 647 N N . SER A 1 84 ? 15.094 -7.506 10.732 1.00 86.56 84 SER A N 1
ATOM 648 C CA . SER A 1 84 ? 14.714 -6.184 11.241 1.00 86.56 84 SER A CA 1
ATOM 649 C C . SER A 1 84 ? 14.100 -5.354 10.113 1.00 86.56 84 SER A C 1
ATOM 651 O O . SER A 1 84 ? 14.581 -5.406 8.984 1.00 86.56 84 SER A O 1
ATOM 653 N N . ALA A 1 85 ? 13.123 -4.494 10.417 1.00 80.31 85 ALA A N 1
ATOM 654 C CA . ALA A 1 85 ? 12.588 -3.531 9.445 1.00 80.31 85 ALA A CA 1
ATOM 655 C C . ALA A 1 85 ? 13.687 -2.645 8.820 1.00 80.31 85 ALA A C 1
ATOM 657 O O . ALA A 1 85 ? 13.566 -2.197 7.685 1.00 80.31 85 ALA A O 1
ATOM 658 N N . SER A 1 86 ? 14.805 -2.445 9.528 1.00 77.94 86 SER A N 1
ATOM 659 C CA . SER A 1 86 ? 15.969 -1.721 9.002 1.00 77.94 86 SER A CA 1
ATOM 660 C C . SER A 1 86 ? 16.710 -2.441 7.864 1.00 77.94 86 SER A C 1
ATOM 662 O O . SER A 1 86 ? 17.560 -1.821 7.229 1.00 77.94 86 SER A O 1
ATOM 664 N N . CYS A 1 87 ? 16.407 -3.719 7.613 1.00 78.50 87 CYS A N 1
ATOM 665 C CA . CYS A 1 87 ? 16.926 -4.517 6.501 1.00 78.50 87 CYS A CA 1
ATOM 666 C C . CYS A 1 87 ? 16.057 -4.417 5.238 1.00 78.50 87 CYS A C 1
ATOM 668 O O . CYS A 1 87 ? 16.514 -4.838 4.181 1.00 78.50 87 CYS A O 1
ATOM 670 N N . ILE A 1 88 ? 14.837 -3.860 5.328 1.00 76.19 88 ILE A N 1
ATOM 671 C CA . ILE A 1 88 ? 13.952 -3.659 4.164 1.00 76.19 88 ILE A CA 1
ATOM 672 C C . ILE A 1 88 ? 14.642 -2.764 3.1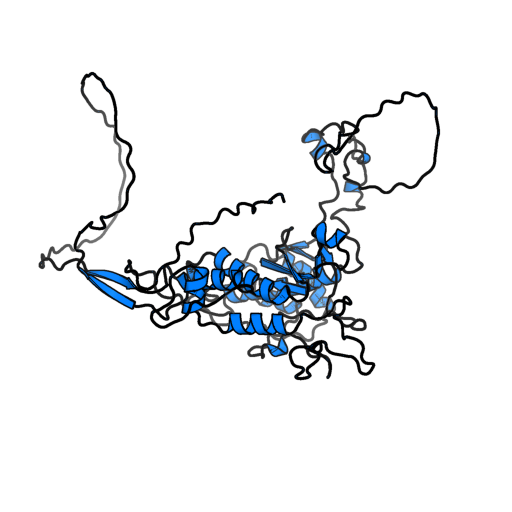35 1.00 76.19 88 ILE A C 1
ATOM 674 O O . ILE A 1 88 ? 14.513 -2.973 1.934 1.00 76.19 88 ILE A O 1
ATOM 678 N N . VAL A 1 89 ? 15.403 -1.775 3.601 1.00 74.00 89 VAL A N 1
ATOM 679 C CA . VAL A 1 89 ? 16.205 -0.923 2.730 1.00 74.00 89 VAL A CA 1
ATOM 680 C C . VAL A 1 89 ? 17.652 -1.417 2.767 1.00 74.00 89 VAL A C 1
ATOM 682 O O . VAL A 1 89 ? 18.293 -1.417 3.820 1.00 74.00 89 VAL A O 1
ATOM 685 N N . ARG A 1 90 ? 18.149 -1.889 1.620 1.00 68.00 90 ARG A N 1
ATOM 686 C CA . ARG A 1 90 ? 19.480 -2.492 1.470 1.00 68.00 90 ARG A CA 1
ATOM 687 C C . ARG A 1 90 ? 20.579 -1.475 1.758 1.00 68.00 90 ARG A C 1
ATOM 689 O O . ARG A 1 90 ? 20.716 -0.541 0.997 1.00 68.00 90 ARG A O 1
ATOM 696 N N . LYS A 1 91 ? 21.405 -1.675 2.787 1.00 71.25 91 LYS A N 1
ATOM 697 C CA . LYS A 1 91 ? 22.452 -0.710 3.167 1.00 71.25 91 LYS A CA 1
ATOM 698 C C . LYS A 1 91 ? 23.737 -0.883 2.353 1.00 71.25 91 LYS A C 1
ATOM 700 O O . LYS A 1 91 ? 24.637 -1.606 2.776 1.00 71.25 91 LYS A O 1
ATOM 705 N N . ASP A 1 92 ? 23.842 -0.201 1.220 1.00 62.38 92 ASP A N 1
ATOM 706 C CA . ASP A 1 92 ? 25.064 -0.196 0.410 1.00 62.38 92 ASP A CA 1
ATOM 707 C C . ASP A 1 92 ? 26.030 0.913 0.874 1.00 62.38 92 ASP A C 1
ATOM 709 O O . ASP A 1 92 ? 26.076 2.009 0.321 1.00 62.38 92 ASP A O 1
ATOM 713 N N . GLY A 1 93 ? 26.822 0.621 1.911 1.00 62.34 93 GLY A N 1
ATOM 714 C CA . GLY A 1 93 ? 27.915 1.488 2.375 1.00 62.34 93 GLY A CA 1
ATOM 715 C C . GLY A 1 93 ? 27.585 2.408 3.566 1.00 62.34 93 GLY A C 1
ATOM 716 O O . GLY A 1 93 ? 26.498 2.329 4.140 1.00 62.34 93 GLY A O 1
ATOM 717 N N . PRO A 1 94 ? 28.557 3.237 4.000 1.00 56.56 94 PRO A N 1
ATOM 718 C CA . PRO A 1 94 ? 28.456 4.042 5.223 1.00 56.56 94 PRO A CA 1
ATOM 719 C C . PRO A 1 94 ? 27.478 5.230 5.127 1.00 56.56 94 PRO A C 1
ATOM 721 O O . PRO A 1 94 ? 26.866 5.563 6.138 1.00 56.56 94 PRO A O 1
ATOM 724 N N . ASP A 1 95 ? 27.253 5.793 3.933 1.00 60.06 95 ASP A N 1
ATOM 725 C CA . ASP A 1 95 ? 26.377 6.961 3.693 1.00 60.06 95 ASP A CA 1
ATOM 726 C C . ASP A 1 95 ? 25.024 6.566 3.074 1.00 60.06 95 ASP A C 1
ATOM 728 O O . ASP A 1 95 ? 24.468 7.257 2.223 1.00 60.06 95 ASP A O 1
ATOM 732 N N . PHE A 1 96 ? 24.509 5.394 3.454 1.00 65.44 96 PHE A N 1
ATOM 733 C CA . PHE A 1 96 ? 23.363 4.791 2.778 1.00 65.44 96 PHE A CA 1
ATOM 734 C C . PHE A 1 96 ? 22.043 5.558 2.966 1.00 65.44 96 PHE A C 1
ATOM 736 O O . PHE A 1 96 ? 21.230 5.658 2.046 1.00 65.44 96 PHE A O 1
ATOM 743 N N . PHE A 1 97 ? 21.793 6.070 4.172 1.00 69.44 97 PHE A N 1
ATOM 744 C CA . PHE A 1 97 ? 20.563 6.807 4.439 1.00 69.44 97 PHE A CA 1
ATOM 745 C C . PHE A 1 97 ? 20.743 8.278 4.069 1.00 69.44 97 PHE A C 1
ATOM 747 O O . PHE A 1 97 ? 21.761 8.868 4.439 1.00 69.44 97 PHE A O 1
ATOM 754 N N . PRO A 1 98 ? 19.758 8.895 3.386 1.00 70.56 98 PRO A N 1
ATOM 755 C CA . PRO A 1 98 ? 19.802 10.328 3.161 1.00 70.56 98 PRO A CA 1
ATOM 756 C C . PRO A 1 98 ? 19.899 11.045 4.514 1.00 70.56 98 PRO A C 1
ATOM 758 O O . PRO A 1 98 ? 19.229 10.625 5.463 1.00 70.56 98 PRO A O 1
ATOM 761 N N . PRO A 1 99 ? 20.697 12.120 4.624 1.00 71.12 99 PRO A N 1
ATOM 762 C CA . PRO A 1 99 ? 20.793 12.880 5.860 1.00 71.12 99 PRO A CA 1
ATOM 763 C C . PRO A 1 99 ? 19.404 13.391 6.230 1.00 71.12 99 PRO A C 1
ATOM 765 O O . PRO A 1 99 ? 18.743 14.053 5.427 1.00 71.12 99 PRO A O 1
ATOM 768 N N . LEU A 1 100 ? 18.949 13.055 7.435 1.00 74.12 100 LEU A N 1
ATOM 769 C CA . LEU A 1 100 ? 17.626 13.417 7.919 1.00 74.12 100 LEU A CA 1
ATOM 770 C C . LEU A 1 100 ? 17.728 14.755 8.669 1.00 74.12 100 LEU A C 1
ATOM 772 O O . LEU A 1 100 ? 18.270 14.789 9.774 1.00 74.12 100 LEU A O 1
ATOM 776 N N . PRO A 1 101 ? 17.208 15.872 8.118 1.00 66.88 101 PRO A N 1
ATOM 777 C CA . PRO A 1 101 ? 17.376 17.201 8.718 1.00 66.88 101 PRO A CA 1
ATOM 778 C C . PRO A 1 101 ? 16.875 17.321 10.157 1.00 66.88 101 PRO A C 1
ATOM 780 O O . PRO A 1 101 ? 17.309 18.192 10.902 1.00 66.88 101 PRO A O 1
ATOM 783 N N . TRP A 1 102 ? 15.912 16.484 10.540 1.00 72.88 102 TRP A N 1
ATOM 784 C CA . TRP A 1 102 ? 15.312 16.497 11.871 1.00 72.88 102 TRP A CA 1
ATOM 785 C C . TRP A 1 102 ? 16.143 15.760 12.926 1.00 72.88 102 TRP A C 1
ATOM 787 O O . TRP A 1 102 ? 15.920 15.990 14.115 1.00 72.88 102 TRP A O 1
ATOM 797 N N . GLU A 1 103 ? 17.090 14.913 12.516 1.00 70.19 103 GLU A N 1
ATOM 798 C CA . GLU A 1 103 ? 18.037 14.256 13.426 1.00 70.19 103 GLU A CA 1
ATOM 799 C C . GLU A 1 103 ? 19.186 15.186 13.821 1.00 70.19 103 GLU A C 1
ATOM 801 O O . GLU A 1 103 ? 19.768 15.025 14.896 1.00 70.19 103 GLU A O 1
ATOM 806 N N . ASP A 1 104 ? 19.462 16.212 13.010 1.00 64.56 104 ASP A N 1
ATOM 807 C CA . ASP A 1 104 ? 20.396 17.255 13.400 1.00 64.56 104 ASP A CA 1
ATOM 808 C C . ASP A 1 104 ? 19.786 18.120 14.523 1.00 64.56 104 ASP A C 1
ATOM 810 O O . ASP A 1 104 ? 18.638 18.590 14.480 1.00 64.56 104 ASP A O 1
ATOM 814 N N . THR A 1 105 ? 20.561 18.273 15.595 1.00 56.66 105 THR A N 1
ATOM 815 C CA . THR A 1 105 ? 20.193 19.056 16.785 1.00 56.66 105 THR A CA 1
ATOM 816 C C . THR A 1 105 ? 20.619 20.523 16.628 1.00 56.66 105 THR A C 1
ATOM 818 O O . THR A 1 105 ? 20.348 21.347 17.503 1.00 56.66 105 THR A O 1
ATOM 821 N N . SER A 1 106 ? 21.282 20.869 15.518 1.00 56.97 106 SER A N 1
ATOM 822 C CA . SER A 1 106 ? 21.715 22.229 15.220 1.00 56.97 106 SER A CA 1
ATOM 823 C C . SER A 1 106 ? 20.520 23.177 14.950 1.00 56.97 106 SER A C 1
ATOM 825 O O . SER A 1 106 ? 19.477 22.764 14.440 1.00 56.97 106 SER A O 1
ATOM 827 N N . PRO A 1 107 ? 20.620 24.470 15.319 1.00 50.75 107 PRO A N 1
ATOM 828 C CA . PRO A 1 107 ? 19.500 25.420 15.260 1.00 50.75 107 PRO A CA 1
ATOM 829 C C . PRO A 1 107 ? 19.070 25.832 13.838 1.00 50.75 107 PRO A C 1
ATOM 831 O O . PRO A 1 107 ? 18.068 26.530 13.695 1.00 50.75 107 PRO A O 1
ATOM 834 N N . ASN A 1 108 ? 19.786 25.402 12.793 1.00 50.97 108 ASN A N 1
ATOM 835 C CA . ASN A 1 108 ? 19.424 25.641 11.396 1.00 50.97 108 ASN A CA 1
ATOM 836 C C . ASN A 1 108 ? 18.896 24.334 10.786 1.00 50.97 108 ASN A C 1
ATOM 838 O O . ASN A 1 108 ? 19.657 23.455 10.412 1.00 50.97 108 ASN A O 1
ATOM 842 N N . SER A 1 109 ? 17.572 24.226 10.676 1.00 53.75 109 SER A N 1
ATOM 843 C CA . SER A 1 109 ? 16.801 23.012 10.350 1.00 53.75 109 SER A CA 1
ATOM 844 C C . SER A 1 109 ? 16.958 22.448 8.928 1.00 53.75 109 SER A C 1
ATOM 846 O O . SER A 1 109 ? 16.200 21.565 8.528 1.00 53.75 109 SER A O 1
ATOM 848 N N . SER A 1 110 ? 17.902 22.959 8.138 1.00 56.00 110 SER A N 1
ATOM 849 C CA . SER A 1 110 ? 18.232 22.420 6.817 1.00 56.00 110 SER A CA 1
ATOM 850 C C . SER A 1 110 ? 19.635 21.839 6.883 1.00 56.00 110 SER A C 1
ATOM 852 O O . SER A 1 110 ? 20.537 22.572 7.293 1.00 56.00 110 SER A O 1
ATOM 854 N N . PRO A 1 111 ? 19.854 20.578 6.471 1.00 61.84 111 PRO A N 1
ATOM 855 C CA . PRO A 1 111 ? 21.198 20.037 6.466 1.00 61.84 111 PRO A CA 1
ATOM 856 C C . PRO A 1 111 ? 22.008 20.907 5.503 1.00 61.84 111 PRO A C 1
ATOM 858 O O . PRO A 1 111 ? 21.526 21.218 4.411 1.00 61.84 111 PRO A O 1
ATOM 861 N N . LEU A 1 112 ? 23.192 21.349 5.908 1.00 67.50 112 LEU A N 1
ATOM 862 C CA . LEU A 1 112 ? 24.094 22.103 5.044 1.00 67.50 112 LEU A CA 1
ATOM 863 C C . LEU A 1 112 ? 25.243 21.190 4.615 1.00 67.50 112 LEU A C 1
ATOM 865 O O . LEU A 1 112 ? 25.706 20.361 5.395 1.00 67.50 112 LEU A O 1
ATOM 869 N N . THR A 1 113 ? 25.702 21.330 3.376 1.00 66.12 113 THR A N 1
ATOM 870 C CA . THR A 1 113 ? 26.982 20.766 2.939 1.00 66.12 113 THR A CA 1
ATOM 871 C C . THR A 1 113 ? 28.130 21.445 3.689 1.00 66.12 113 THR A C 1
ATOM 873 O O . THR A 1 113 ? 27.946 22.514 4.274 1.00 66.12 113 THR A O 1
ATOM 876 N N . GLU A 1 114 ? 29.336 20.874 3.627 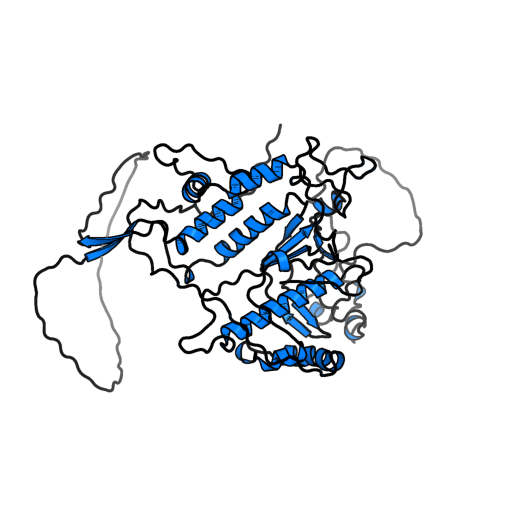1.00 68.38 114 GLU A N 1
ATOM 877 C CA . GLU A 1 114 ? 30.549 21.475 4.216 1.00 68.38 114 GLU A CA 1
ATOM 878 C C . GLU A 1 114 ? 30.784 22.924 3.735 1.00 68.38 114 GLU A C 1
ATOM 880 O O . GLU A 1 114 ? 31.249 23.771 4.495 1.00 68.38 114 GLU A O 1
ATOM 885 N N . ASP A 1 115 ? 30.348 23.234 2.510 1.00 71.19 115 ASP A N 1
ATOM 886 C CA . ASP A 1 115 ? 30.399 24.568 1.893 1.00 71.19 115 ASP A CA 1
ATOM 887 C C . ASP A 1 115 ? 29.260 25.526 2.316 1.00 71.19 115 ASP A C 1
ATOM 889 O O . ASP A 1 115 ? 29.155 26.642 1.802 1.00 71.19 115 ASP A O 1
ATOM 893 N N . GLY A 1 116 ? 28.362 25.110 3.215 1.00 71.12 116 GLY A N 1
ATOM 894 C CA . GLY A 1 116 ? 27.236 25.918 3.699 1.00 71.12 116 GLY A CA 1
ATOM 895 C C . GLY A 1 116 ? 26.023 25.986 2.761 1.00 71.12 116 GLY A C 1
ATOM 896 O O . GLY A 1 116 ? 25.138 26.819 2.966 1.00 71.12 116 GLY A O 1
ATOM 897 N N . SER A 1 117 ? 25.955 25.135 1.731 1.00 74.44 117 SER A N 1
ATOM 898 C CA . SER A 1 117 ? 24.809 25.058 0.811 1.00 74.44 117 SER A CA 1
ATOM 899 C C . SER A 1 117 ? 23.743 24.078 1.324 1.00 74.44 117 SER A C 1
ATOM 901 O O . SER A 1 117 ? 24.101 23.100 1.972 1.00 74.44 117 SER A O 1
ATOM 903 N N . PRO A 1 118 ? 22.438 24.289 1.079 1.00 74.44 118 PRO A N 1
ATOM 904 C CA . PRO A 1 118 ? 21.409 23.378 1.575 1.00 74.44 118 PRO A CA 1
ATOM 905 C C . PRO A 1 118 ? 21.491 22.013 0.881 1.00 74.44 118 PRO A C 1
ATOM 907 O O . PRO A 1 118 ? 21.501 21.940 -0.348 1.00 74.44 118 PRO A O 1
ATOM 910 N N . ILE A 1 119 ? 21.476 20.929 1.658 1.00 76.25 119 ILE A N 1
ATOM 911 C CA . ILE A 1 119 ? 21.328 19.571 1.136 1.00 76.25 119 ILE A CA 1
ATOM 912 C C . ILE A 1 119 ? 19.903 19.422 0.596 1.00 76.25 119 ILE A C 1
ATOM 914 O O . ILE A 1 119 ? 18.910 19.687 1.280 1.00 76.25 119 ILE A O 1
ATOM 918 N N . LEU A 1 120 ? 19.807 19.000 -0.661 1.00 80.06 120 LEU A N 1
ATOM 919 C CA . LEU A 1 120 ? 18.552 18.784 -1.372 1.00 80.06 120 LEU A CA 1
ATOM 920 C C . LEU A 1 120 ? 18.315 17.284 -1.562 1.00 80.06 120 LEU A C 1
ATOM 922 O O . LEU A 1 120 ? 19.250 16.487 -1.580 1.00 80.06 120 LEU A O 1
ATOM 926 N N . MET A 1 121 ? 17.054 16.900 -1.733 1.00 80.81 121 MET A N 1
ATOM 927 C CA . MET A 1 121 ? 16.692 15.569 -2.220 1.00 80.81 121 MET A CA 1
ATOM 928 C C . MET A 1 121 ? 17.168 15.394 -3.676 1.00 80.81 121 MET A C 1
ATOM 930 O O . MET A 1 121 ? 17.414 16.379 -4.372 1.00 80.81 121 MET A O 1
ATOM 934 N N . GLU A 1 122 ? 17.217 14.160 -4.191 1.00 78.00 122 GLU A N 1
ATOM 935 C CA . GLU A 1 122 ? 17.704 13.844 -5.556 1.00 78.00 122 GLU A CA 1
ATOM 936 C C . GLU A 1 122 ? 17.021 14.637 -6.692 1.00 78.00 122 GLU A C 1
ATOM 938 O O . GLU A 1 122 ? 17.588 14.843 -7.761 1.00 78.00 122 GLU A O 1
ATOM 943 N N . ASN A 1 123 ? 15.787 15.103 -6.486 1.00 78.88 123 ASN A N 1
ATOM 944 C CA . ASN A 1 123 ? 15.050 15.939 -7.446 1.00 78.88 123 ASN A CA 1
ATOM 945 C C . ASN A 1 123 ? 15.392 17.444 -7.360 1.00 78.88 123 ASN A C 1
ATOM 947 O O . ASN A 1 123 ? 14.782 18.274 -8.050 1.00 78.88 123 ASN A O 1
ATOM 951 N N . GLY A 1 124 ? 16.332 17.815 -6.494 1.00 81.94 124 GLY A N 1
ATOM 952 C CA . GLY A 1 124 ? 16.706 19.191 -6.197 1.00 81.94 124 GLY A CA 1
ATOM 953 C C . GLY A 1 124 ? 15.635 19.971 -5.432 1.00 81.94 124 GLY A C 1
ATOM 954 O O . GLY A 1 124 ? 15.617 21.198 -5.526 1.00 81.94 124 GLY A O 1
ATOM 955 N N . ASN A 1 125 ? 14.707 19.296 -4.747 1.00 83.81 125 ASN A N 1
ATOM 956 C CA . ASN A 1 125 ? 13.798 19.933 -3.795 1.00 83.81 125 ASN A CA 1
ATOM 957 C C . ASN A 1 125 ? 14.400 19.876 -2.388 1.00 83.81 125 ASN A C 1
ATOM 959 O O . ASN A 1 125 ? 15.103 18.929 -2.043 1.00 83.81 125 ASN A O 1
ATOM 963 N N . SER A 1 126 ? 14.088 20.868 -1.559 1.00 82.06 126 SER A N 1
ATOM 964 C CA . SER A 1 126 ? 14.455 20.851 -0.142 1.00 82.06 126 SER A CA 1
ATOM 965 C C . SER A 1 126 ? 13.737 19.723 0.595 1.00 82.06 126 SER A C 1
ATOM 967 O O . SER A 1 126 ? 12.611 19.360 0.243 1.00 82.06 126 SER A O 1
ATOM 969 N N . TYR A 1 127 ? 14.376 19.202 1.639 1.00 83.62 127 TYR A N 1
ATOM 970 C CA . TYR A 1 127 ? 13.729 18.274 2.557 1.00 83.62 127 TYR A CA 1
ATOM 971 C C . TYR A 1 127 ? 12.514 18.912 3.252 1.00 83.62 127 TYR A C 1
ATOM 973 O O . TYR A 1 127 ? 12.423 20.143 3.345 1.00 83.62 127 TYR A O 1
ATOM 981 N N . PRO A 1 128 ? 11.579 18.091 3.765 1.00 83.38 128 PRO A N 1
ATOM 982 C CA . PRO A 1 128 ? 10.527 18.581 4.640 1.00 83.38 128 PRO A CA 1
ATOM 983 C C . PRO A 1 128 ? 11.115 19.355 5.830 1.00 83.38 128 PRO A C 1
ATOM 985 O O . PRO A 1 128 ? 12.111 18.911 6.404 1.00 83.38 128 PRO A O 1
ATOM 988 N N . PRO A 1 129 ? 10.500 20.479 6.235 1.00 81.56 129 PRO A N 1
ATOM 989 C CA . PRO A 1 129 ? 10.928 21.203 7.425 1.00 81.56 129 PRO A CA 1
ATOM 990 C C . PRO A 1 129 ? 10.724 20.345 8.682 1.00 81.56 129 PRO A C 1
ATOM 992 O O . PRO A 1 129 ? 9.743 19.597 8.772 1.00 81.56 129 PRO A O 1
ATOM 995 N N . LYS A 1 130 ? 11.629 20.482 9.658 1.00 82.38 130 LYS A N 1
ATOM 996 C CA . LYS A 1 130 ? 11.630 19.712 10.913 1.00 82.38 130 LYS A CA 1
ATOM 997 C C . LYS A 1 130 ? 10.305 19.819 11.668 1.00 82.38 130 LYS A C 1
ATOM 999 O O . LYS A 1 130 ? 9.775 18.809 12.112 1.00 82.38 130 LYS A O 1
ATOM 1004 N N . GLU A 1 131 ? 9.698 21.003 11.691 1.00 85.25 131 GLU A N 1
ATOM 1005 C CA . GLU A 1 131 ? 8.429 21.245 12.383 1.00 85.25 131 GLU A CA 1
ATOM 1006 C C . GLU A 1 131 ? 7.300 20.361 11.837 1.00 85.25 131 GLU A C 1
ATOM 1008 O O . GLU A 1 131 ? 6.431 19.925 12.585 1.00 85.25 131 GLU A O 1
ATOM 1013 N N . ARG A 1 132 ? 7.301 20.055 10.531 1.00 84.56 132 ARG A N 1
ATOM 1014 C CA . ARG A 1 132 ? 6.304 19.138 9.958 1.00 84.56 132 ARG A CA 1
ATOM 1015 C C . ARG A 1 132 ? 6.526 17.699 10.397 1.00 84.56 132 ARG A C 1
ATOM 1017 O O . ARG A 1 132 ? 5.546 16.986 10.588 1.00 84.56 132 ARG A O 1
ATOM 1024 N N . PHE A 1 133 ? 7.782 17.275 10.512 1.00 86.69 133 PHE A N 1
ATOM 1025 C CA . PHE A 1 133 ? 8.118 15.951 11.025 1.00 86.69 133 PHE A CA 1
ATOM 1026 C C . PHE A 1 133 ? 7.689 15.819 12.490 1.00 86.69 133 PHE A C 1
ATOM 1028 O O . PHE A 1 133 ? 7.017 14.851 12.837 1.00 86.69 133 PHE A O 1
ATOM 1035 N N . ASP A 1 134 ? 7.996 16.823 13.313 1.00 88.00 134 ASP A N 1
ATOM 1036 C CA . ASP A 1 134 ? 7.648 16.836 14.735 1.00 88.00 134 ASP A CA 1
ATOM 1037 C C . ASP A 1 134 ? 6.130 16.809 14.946 1.00 88.00 134 ASP A C 1
ATOM 1039 O O . ASP A 1 134 ? 5.640 15.958 15.684 1.00 88.00 134 ASP A O 1
ATOM 1043 N N . VAL A 1 135 ? 5.364 17.631 14.216 1.00 90.25 135 VAL A N 1
ATOM 1044 C CA . VAL A 1 135 ? 3.891 17.599 14.280 1.00 90.25 135 VAL A CA 1
ATOM 1045 C C . VAL A 1 135 ? 3.343 16.226 13.882 1.00 90.25 135 VAL A C 1
ATOM 1047 O O . VAL A 1 135 ? 2.444 15.709 14.540 1.00 90.25 135 VAL A O 1
ATOM 1050 N N . LEU A 1 136 ? 3.873 15.610 12.818 1.00 91.00 136 LEU A N 1
ATOM 1051 C CA . LEU A 1 136 ? 3.431 14.277 12.402 1.00 91.00 136 LEU A CA 1
ATOM 1052 C C . LEU A 1 136 ? 3.728 13.227 13.480 1.00 91.00 136 LEU A C 1
ATOM 1054 O O . LEU A 1 136 ? 2.882 12.389 13.783 1.00 91.00 136 LEU A O 1
ATOM 1058 N N . LYS A 1 137 ? 4.930 13.278 14.060 1.00 90.88 137 LYS A N 1
ATOM 1059 C CA . LYS A 1 137 ? 5.370 12.385 15.131 1.00 90.88 137 LYS A CA 1
ATOM 1060 C C . LYS A 1 137 ? 4.486 12.533 16.368 1.00 90.88 137 LYS A C 1
ATOM 1062 O O . LYS A 1 137 ? 4.053 11.525 16.913 1.00 90.88 137 LYS A O 1
ATOM 1067 N N . GLU A 1 138 ? 4.193 13.760 16.788 1.00 93.94 138 GLU A N 1
ATOM 1068 C CA . GLU A 1 138 ? 3.290 14.041 17.907 1.00 93.94 138 GLU A CA 1
ATOM 1069 C C . GLU A 1 138 ? 1.874 13.517 17.637 1.00 93.94 138 GLU A C 1
ATOM 1071 O O . GLU A 1 138 ? 1.305 12.836 18.487 1.00 93.94 138 GLU A O 1
ATOM 1076 N N . GLU A 1 139 ? 1.326 13.757 16.439 1.00 95.44 139 GLU A N 1
ATOM 1077 C CA . GLU A 1 139 ? 0.004 13.248 16.051 1.00 95.44 139 GLU A CA 1
ATOM 1078 C C . GLU A 1 139 ? -0.057 11.712 16.016 1.00 95.44 139 GLU A C 1
ATOM 1080 O O . GLU A 1 139 ? -1.113 11.143 16.289 1.00 95.44 139 GLU A O 1
ATOM 1085 N N . LEU A 1 140 ? 1.041 11.029 15.679 1.00 94.38 140 LEU A N 1
ATOM 1086 C CA . LEU A 1 140 ? 1.126 9.562 15.666 1.00 94.38 140 LEU A CA 1
ATOM 1087 C C . LEU A 1 140 ? 1.294 8.941 17.056 1.00 94.38 140 LEU A C 1
ATOM 1089 O O . LEU A 1 140 ? 1.001 7.761 17.228 1.00 94.38 140 LEU A O 1
ATOM 1093 N N . LEU A 1 141 ? 1.755 9.720 18.035 1.00 95.44 141 LEU A N 1
ATOM 1094 C CA . LEU A 1 141 ? 1.927 9.293 19.425 1.00 95.44 141 LEU A CA 1
ATOM 1095 C C . LEU A 1 141 ? 0.688 9.560 20.294 1.00 95.44 141 LEU A C 1
ATOM 1097 O O . LEU A 1 141 ? 0.715 9.279 21.493 1.00 95.44 141 LEU A O 1
ATOM 1101 N N . LEU A 1 142 ? -0.388 10.102 19.714 1.00 95.94 142 LEU A N 1
ATOM 1102 C CA . LEU A 1 142 ? -1.662 10.275 20.407 1.00 95.94 142 LEU A CA 1
ATOM 1103 C C . LEU A 1 142 ? -2.224 8.927 20.870 1.00 95.94 142 LEU A C 1
ATOM 1105 O O . LEU A 1 142 ? -2.098 7.909 20.190 1.00 95.94 142 LEU A O 1
ATOM 1109 N N . GLU A 1 143 ? -2.899 8.930 22.019 1.00 94.62 143 GLU A N 1
ATOM 1110 C CA . GLU A 1 143 ? -3.611 7.745 22.485 1.00 94.62 143 GLU A CA 1
ATOM 1111 C C . GLU A 1 143 ? -4.784 7.430 21.546 1.00 94.62 143 GLU A C 1
ATOM 1113 O O . GLU A 1 143 ? -5.550 8.323 21.168 1.00 94.62 143 GLU A O 1
ATOM 1118 N N . ASN A 1 144 ? -4.950 6.146 21.214 1.00 94.19 144 ASN A N 1
ATOM 1119 C CA . ASN A 1 144 ? -5.981 5.679 20.288 1.00 94.19 144 ASN A CA 1
ATOM 1120 C C . ASN A 1 144 ? -7.379 6.199 20.652 1.00 94.19 144 ASN A C 1
ATOM 1122 O O . ASN A 1 144 ? -8.085 6.686 19.778 1.00 94.19 144 ASN A O 1
ATOM 1126 N N . ASP A 1 145 ? -7.782 6.138 21.927 1.00 92.19 145 ASP A N 1
ATOM 1127 C CA . ASP A 1 1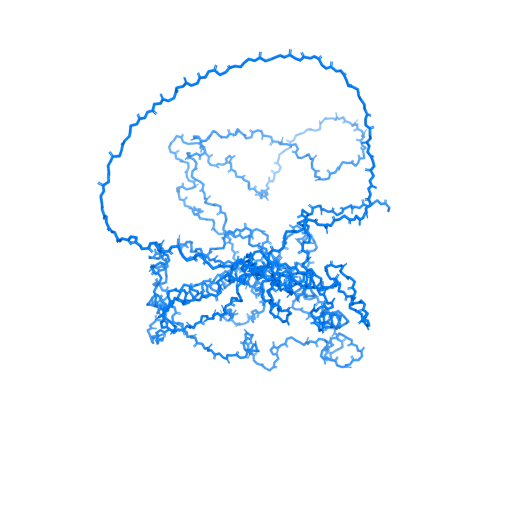45 ? -9.119 6.584 22.340 1.00 92.19 145 ASP A CA 1
ATOM 1128 C C . ASP A 1 145 ? -9.342 8.082 22.091 1.00 92.19 145 ASP A C 1
ATOM 1130 O O . ASP A 1 145 ? -10.355 8.456 21.499 1.00 92.19 145 ASP A O 1
ATOM 1134 N N . ASP A 1 146 ? -8.381 8.929 22.464 1.00 94.25 146 ASP A N 1
ATOM 1135 C CA . ASP A 1 146 ? -8.488 10.378 22.286 1.00 94.25 146 ASP A CA 1
ATOM 1136 C C . ASP A 1 146 ? -8.509 10.747 20.793 1.00 94.25 146 ASP A C 1
ATOM 1138 O O . ASP A 1 146 ? -9.333 11.560 20.357 1.00 94.25 146 ASP A O 1
ATOM 1142 N N . ALA A 1 147 ? -7.651 10.110 19.988 1.00 95.31 147 ALA A N 1
ATOM 1143 C CA . ALA A 1 147 ? -7.601 10.319 18.545 1.00 95.31 147 ALA A CA 1
ATOM 1144 C C . ALA A 1 147 ? -8.882 9.835 17.846 1.00 95.31 147 ALA A C 1
ATOM 1146 O O . ALA A 1 147 ? -9.427 10.556 17.005 1.00 95.31 147 ALA A O 1
ATOM 1147 N N . PHE A 1 148 ? -9.405 8.661 18.220 1.00 94.81 148 PHE A N 1
ATOM 1148 C CA . PHE A 1 148 ? -10.663 8.118 17.698 1.00 94.81 148 PHE A CA 1
ATOM 1149 C C . PHE A 1 148 ? -11.842 9.030 18.030 1.00 94.81 148 PHE A C 1
ATOM 1151 O O . PHE A 1 148 ? -12.645 9.337 17.148 1.00 94.81 148 PHE A O 1
ATOM 1158 N N . ARG A 1 149 ? -11.922 9.538 19.266 1.00 93.06 149 ARG A N 1
ATOM 1159 C CA . ARG A 1 149 ? -12.968 10.490 19.664 1.00 93.06 149 ARG A CA 1
ATOM 1160 C C . ARG A 1 149 ? -12.861 11.799 18.882 1.00 93.06 149 ARG A C 1
ATOM 1162 O O . ARG A 1 149 ? -13.881 12.295 18.410 1.00 93.06 149 ARG A O 1
ATOM 1169 N N . GLU A 1 150 ? -11.655 12.316 18.638 1.00 94.50 150 GLU A N 1
ATOM 1170 C CA . GLU A 1 150 ? -11.457 13.517 17.814 1.00 94.50 150 GLU A CA 1
ATOM 1171 C C . GLU A 1 150 ? -11.901 13.324 16.352 1.00 94.50 150 GLU A C 1
ATOM 1173 O O . GLU A 1 150 ? -12.621 14.166 15.797 1.00 94.50 150 GLU A O 1
ATOM 1178 N N . VAL A 1 151 ? -11.512 12.221 15.699 1.00 94.56 151 VAL A N 1
ATOM 1179 C CA . VAL A 1 151 ? -11.895 11.981 14.295 1.00 94.56 151 VAL A CA 1
ATOM 1180 C C . VAL A 1 151 ? -13.378 11.647 14.144 1.00 94.56 151 VAL A C 1
ATOM 1182 O O . VAL A 1 151 ? -14.000 12.131 13.194 1.00 94.56 151 VAL A O 1
ATOM 1185 N N . ALA A 1 152 ? -13.955 10.933 15.116 1.00 91.56 152 ALA A N 1
ATOM 1186 C CA . ALA A 1 152 ? -15.383 10.633 15.204 1.00 91.56 152 ALA A CA 1
ATOM 1187 C C . ALA A 1 152 ? -16.236 11.814 15.699 1.00 91.56 152 ALA A C 1
ATOM 1189 O O . ALA A 1 152 ? -17.461 11.730 15.678 1.00 91.56 152 ALA A O 1
ATOM 1190 N N . ARG A 1 153 ? -15.606 12.927 16.108 1.00 90.88 153 ARG A N 1
ATOM 1191 C CA . ARG A 1 153 ? -16.263 14.126 16.661 1.00 90.88 153 ARG A CA 1
ATOM 1192 C C . ARG A 1 153 ? -17.063 13.853 17.944 1.00 90.88 153 ARG A C 1
ATOM 1194 O O . ARG A 1 153 ? -18.053 14.535 18.203 1.00 90.88 153 ARG A O 1
ATOM 1201 N N . LEU A 1 154 ? -16.612 12.895 18.746 1.00 89.75 154 LEU A N 1
ATOM 1202 C CA . LEU A 1 154 ? -17.135 12.606 20.078 1.00 89.75 154 LEU A CA 1
ATOM 1203 C C . LEU A 1 154 ? -16.522 13.568 21.117 1.00 89.75 154 LEU A C 1
ATOM 1205 O O . LEU A 1 154 ? -15.409 14.066 20.915 1.00 89.75 154 LEU A O 1
ATOM 1209 N N . PRO A 1 155 ? -17.215 13.854 22.237 1.00 90.12 155 PRO A N 1
ATOM 1210 C CA . PRO A 1 155 ? -16.647 14.665 23.316 1.00 90.12 155 PRO A CA 1
ATOM 1211 C C . PRO A 1 155 ? -15.408 13.973 23.906 1.00 90.12 155 PRO A C 1
ATOM 1213 O O . PRO A 1 155 ? -15.400 12.748 23.941 1.00 90.12 155 PRO A O 1
ATOM 1216 N N . PRO A 1 156 ? -14.370 14.681 24.385 1.00 91.75 156 PRO A N 1
ATOM 1217 C CA . PRO A 1 156 ? -13.231 14.039 25.051 1.00 91.75 156 PRO A CA 1
ATOM 1218 C C . PRO A 1 156 ? -13.672 13.303 26.327 1.00 91.75 156 PRO A C 1
ATOM 1220 O O . PRO A 1 156 ? -14.751 13.572 26.859 1.00 91.75 156 PRO A O 1
ATOM 1223 N N . ARG A 1 157 ? -12.848 12.370 26.822 1.00 87.44 157 ARG A N 1
ATOM 1224 C CA . ARG A 1 157 ? -13.107 11.728 28.120 1.00 87.44 157 ARG A CA 1
ATOM 1225 C C . ARG A 1 157 ? -13.079 12.747 29.256 1.00 87.44 157 ARG A C 1
ATOM 1227 O O . ARG A 1 157 ? -12.405 13.774 29.174 1.00 87.44 157 ARG A O 1
ATOM 1234 N N . GLU A 1 158 ? -13.778 12.422 30.339 1.00 88.25 158 GLU A N 1
ATOM 1235 C CA . GLU A 1 158 ? -13.760 13.220 31.562 1.00 88.25 158 GLU A CA 1
ATOM 1236 C C . GLU A 1 158 ? -12.317 13.441 32.042 1.00 88.25 158 GLU A C 1
ATOM 1238 O O . GLU A 1 158 ? -11.517 12.510 32.129 1.00 88.25 158 GLU A O 1
ATOM 1243 N N . GLY A 1 159 ? -11.961 14.701 32.300 1.00 88.88 159 GLY A N 1
ATOM 1244 C CA . GLY A 1 159 ? -10.613 15.088 32.725 1.00 88.88 159 GLY A CA 1
ATOM 1245 C C . GLY A 1 159 ? -9.556 15.151 31.615 1.00 88.88 159 GLY A C 1
ATOM 1246 O O . GLY A 1 159 ? -8.433 15.565 31.898 1.00 88.88 159 GLY A O 1
ATOM 1247 N N . ARG A 1 160 ? -9.884 14.804 30.361 1.00 90.69 160 ARG A N 1
ATOM 1248 C CA . ARG A 1 160 ? -8.962 14.914 29.219 1.00 90.69 160 ARG A CA 1
ATOM 1249 C C . ARG A 1 160 ? -9.289 16.105 28.327 1.00 90.69 160 ARG A C 1
ATOM 1251 O O . ARG A 1 160 ? -10.444 16.486 28.144 1.00 90.69 160 ARG A O 1
ATOM 1258 N N . GLN A 1 161 ? -8.249 16.692 27.740 1.00 91.25 161 GLN A N 1
ATOM 1259 C CA . GLN A 1 161 ? -8.407 17.745 26.743 1.00 91.25 161 GLN A CA 1
ATOM 1260 C C . GLN A 1 161 ? -8.608 17.138 25.353 1.00 91.25 161 GLN A C 1
ATOM 1262 O O . GLN A 1 161 ? -8.068 16.086 25.024 1.00 91.25 161 GLN A O 1
ATOM 1267 N N . ARG A 1 162 ? -9.374 17.833 24.512 1.00 91.56 162 ARG A N 1
ATOM 1268 C CA . ARG A 1 162 ? -9.536 17.479 23.104 1.00 91.56 162 ARG A CA 1
ATOM 1269 C C . ARG A 1 162 ? -8.192 17.561 22.370 1.00 91.56 162 ARG A C 1
ATOM 1271 O O . ARG A 1 162 ? -7.602 18.639 22.292 1.00 91.56 162 ARG A O 1
ATOM 1278 N N . VAL A 1 163 ? -7.749 16.439 21.808 1.00 94.88 163 VAL A N 1
ATOM 1279 C CA . VAL A 1 163 ? -6.552 16.369 20.959 1.00 94.88 163 VAL A CA 1
ATOM 1280 C C . VAL A 1 163 ? -6.832 16.952 19.576 1.00 94.88 163 VAL A C 1
ATOM 1282 O O . VAL A 1 163 ? -7.979 17.023 19.131 1.00 94.88 163 VAL A O 1
ATOM 1285 N N . ARG A 1 164 ? -5.782 17.389 18.878 1.00 92.69 164 ARG A N 1
ATOM 1286 C CA . ARG A 1 164 ? -5.893 17.963 17.536 1.00 92.69 164 ARG A CA 1
ATOM 1287 C C . ARG A 1 164 ? -5.177 17.069 16.534 1.00 92.69 164 ARG A C 1
ATOM 1289 O O . ARG A 1 164 ? -3.971 16.897 16.624 1.00 92.69 164 ARG A O 1
ATOM 1296 N N . VAL A 1 165 ? -5.925 16.583 15.546 1.00 93.81 165 VAL A N 1
ATOM 1297 C CA . VAL A 1 165 ? -5.388 15.797 14.429 1.00 93.81 165 VAL A CA 1
ATOM 1298 C C . VAL A 1 165 ? -5.604 16.557 13.123 1.00 93.81 165 VAL A C 1
ATOM 1300 O O . VAL A 1 165 ? -6.747 16.782 12.702 1.00 93.81 165 VAL A O 1
ATOM 1303 N N . THR A 1 166 ? -4.512 16.962 12.477 1.00 90.62 166 THR A N 1
ATOM 1304 C CA . THR A 1 166 ? -4.521 17.734 11.229 1.00 90.62 166 THR A CA 1
ATOM 1305 C C . THR A 1 166 ? -3.950 16.947 10.058 1.00 90.62 166 THR A C 1
ATOM 1307 O O . THR A 1 166 ? -4.660 16.744 9.071 1.00 90.62 166 THR A O 1
ATOM 1310 N N . HIS A 1 167 ? -2.713 16.465 10.160 1.00 90.50 167 HIS A N 1
ATOM 1311 C CA . HIS A 1 167 ? -2.000 15.814 9.061 1.00 90.50 167 HIS A CA 1
ATOM 1312 C C . HIS A 1 167 ? -2.332 14.322 8.963 1.00 90.50 167 HIS A C 1
ATOM 1314 O O . HIS A 1 167 ? -2.542 13.804 7.867 1.00 90.50 167 HIS A O 1
ATOM 1320 N N . ALA A 1 168 ? -2.486 13.653 10.104 1.00 95.31 168 ALA A N 1
ATOM 1321 C CA . ALA A 1 168 ? -2.780 12.230 10.211 1.00 95.31 168 ALA A CA 1
ATOM 1322 C C . ALA A 1 168 ? -4.288 11.911 10.211 1.00 95.31 168 ALA A C 1
ATOM 1324 O O . ALA A 1 168 ? -4.690 10.778 10.472 1.00 95.31 168 ALA A O 1
ATOM 1325 N N . ARG A 1 169 ? -5.165 12.885 9.912 1.00 95.44 169 ARG A N 1
ATOM 1326 C CA . ARG A 1 169 ? -6.623 12.736 10.096 1.00 95.44 169 ARG A CA 1
ATOM 1327 C C . ARG A 1 169 ? -7.215 11.562 9.314 1.00 95.44 169 ARG A C 1
ATOM 1329 O O . ARG A 1 169 ? -8.030 10.823 9.862 1.00 95.44 169 ARG A O 1
ATOM 1336 N N . LYS A 1 170 ? -6.814 11.381 8.050 1.00 95.94 170 LYS A N 1
ATOM 1337 C CA . LYS A 1 170 ? -7.275 10.254 7.218 1.00 95.94 170 LYS A CA 1
ATOM 1338 C C . LYS A 1 170 ? -6.848 8.910 7.812 1.00 95.94 170 LYS A C 1
ATOM 1340 O O . LYS A 1 170 ? -7.657 7.992 7.860 1.00 95.94 170 LYS A O 1
ATOM 1345 N N . PHE A 1 171 ? -5.607 8.823 8.293 1.00 96.88 171 PHE A N 1
ATOM 1346 C CA . PHE A 1 171 ? -5.065 7.614 8.907 1.00 96.88 171 PHE A CA 1
ATOM 1347 C C . PHE A 1 171 ? -5.824 7.262 10.187 1.00 96.88 171 PHE A C 1
ATOM 1349 O O . PHE A 1 171 ? -6.346 6.159 10.289 1.00 96.88 171 PHE A O 1
ATOM 1356 N N . TRP A 1 172 ? -5.991 8.221 11.101 1.00 97.31 172 TRP A N 1
ATOM 1357 C CA . TRP A 1 172 ? -6.747 8.017 12.339 1.00 97.31 172 TRP A CA 1
ATOM 1358 C C . TRP A 1 172 ? -8.219 7.666 12.096 1.00 97.31 172 TRP A C 1
ATOM 1360 O O . TRP A 1 172 ? -8.773 6.841 12.812 1.00 97.31 172 TRP A O 1
ATOM 1370 N N . THR A 1 173 ? -8.842 8.236 11.058 1.00 96.56 173 THR A N 1
ATOM 1371 C CA . THR A 1 173 ? -10.212 7.867 10.653 1.00 96.56 173 THR A CA 1
ATOM 1372 C C . THR A 1 173 ? -10.275 6.420 10.158 1.00 96.56 173 THR A C 1
ATOM 1374 O O . THR A 1 173 ? -11.191 5.685 10.513 1.00 96.56 173 THR A O 1
ATOM 1377 N N . GLY A 1 174 ? -9.305 5.990 9.347 1.00 96.50 174 GLY A N 1
ATOM 1378 C CA . GLY A 1 174 ? -9.212 4.599 8.902 1.00 96.50 174 GLY A CA 1
ATOM 1379 C C . GLY A 1 174 ? -8.950 3.632 10.060 1.00 96.50 174 GLY A C 1
ATOM 1380 O O . GLY A 1 174 ? -9.616 2.604 10.171 1.00 96.50 174 GLY A O 1
ATOM 1381 N N . LEU A 1 175 ? -8.040 3.994 10.966 1.00 96.62 175 LEU A N 1
ATOM 1382 C CA . LEU A 1 175 ? -7.691 3.181 12.127 1.00 96.62 175 LEU A CA 1
ATOM 1383 C C . LEU A 1 175 ? -8.865 3.039 13.106 1.00 96.62 175 LEU A C 1
ATOM 1385 O O . LEU A 1 175 ? -9.086 1.945 13.615 1.00 96.62 175 LEU A O 1
ATOM 1389 N N . GLU A 1 176 ? -9.657 4.097 13.309 1.00 96.00 176 GLU A N 1
ATOM 1390 C CA . GLU A 1 176 ? -10.907 4.032 14.078 1.00 96.00 176 GLU A CA 1
ATOM 1391 C C . GLU A 1 176 ? -11.881 3.023 13.455 1.00 96.00 176 GLU A C 1
ATOM 1393 O O . GLU A 1 176 ? -12.362 2.129 14.148 1.00 96.00 176 GLU A O 1
ATOM 1398 N N . ARG A 1 177 ? -12.085 3.074 12.132 1.00 95.94 177 ARG A N 1
ATOM 1399 C CA . ARG A 1 177 ? -12.930 2.103 11.416 1.00 95.94 177 ARG A CA 1
ATOM 1400 C C . ARG A 1 177 ? -12.391 0.674 11.512 1.00 95.94 177 ARG A C 1
ATOM 1402 O O . ARG A 1 177 ? -13.176 -0.257 11.647 1.00 95.94 177 ARG A O 1
ATOM 1409 N N . MET A 1 178 ? -11.071 0.477 11.461 1.00 95.69 178 MET A N 1
ATOM 1410 C CA . MET A 1 178 ? -10.457 -0.843 11.667 1.00 95.69 178 MET A CA 1
ATOM 1411 C C . MET A 1 178 ? -10.655 -1.349 13.101 1.00 95.69 178 MET A C 1
ATOM 1413 O O . MET A 1 178 ? -10.917 -2.537 13.305 1.00 95.69 178 MET A O 1
ATOM 1417 N N . ALA A 1 179 ? -10.571 -0.462 14.096 1.00 95.12 179 ALA A N 1
ATOM 1418 C CA . ALA A 1 179 ? -10.763 -0.804 15.503 1.00 95.12 179 ALA A CA 1
ATOM 1419 C C . ALA A 1 179 ? -12.162 -1.383 15.770 1.00 95.12 179 ALA A C 1
ATOM 1421 O O . ALA A 1 179 ? -12.305 -2.274 16.603 1.00 95.12 179 ALA A O 1
ATOM 1422 N N . GLN A 1 180 ? -13.172 -0.982 14.993 1.00 94.88 180 GLN A N 1
ATOM 1423 C CA . GLN A 1 180 ? -14.523 -1.551 15.062 1.00 94.88 180 GLN A CA 1
ATOM 1424 C C . GLN A 1 180 ? -14.598 -3.053 14.702 1.00 94.88 180 GLN A C 1
ATOM 1426 O O . GLN A 1 180 ? -15.642 -3.669 14.893 1.00 94.88 180 GLN A O 1
ATOM 1431 N N . TYR A 1 181 ? -13.521 -3.676 14.216 1.00 95.50 181 TYR A N 1
ATOM 1432 C CA . TYR A 1 181 ? -13.471 -5.117 13.923 1.00 95.50 181 TYR A CA 1
ATOM 1433 C C . TYR A 1 181 ? -12.358 -5.850 14.687 1.00 95.50 181 TYR A C 1
ATOM 1435 O O . TYR A 1 181 ? -12.491 -7.039 14.994 1.00 95.50 181 TYR A O 1
ATOM 1443 N N . TRP A 1 182 ? -11.269 -5.146 15.011 1.00 94.88 182 TRP A N 1
ATOM 1444 C CA . TRP A 1 182 ? -10.046 -5.739 15.562 1.00 94.88 182 TRP A CA 1
ATOM 1445 C C . TRP A 1 182 ? -9.742 -5.368 17.015 1.00 94.88 182 TRP A C 1
ATOM 1447 O O . TRP A 1 182 ? -9.038 -6.122 17.681 1.00 94.88 182 TRP A O 1
ATOM 1457 N N . ASP A 1 183 ? -10.233 -4.233 17.520 1.00 94.06 183 ASP A N 1
ATOM 1458 C CA . ASP A 1 183 ? -9.842 -3.744 18.845 1.00 94.06 183 ASP A CA 1
ATOM 1459 C C . ASP A 1 183 ? -10.664 -4.411 19.952 1.00 94.06 183 ASP A C 1
ATOM 1461 O O . ASP A 1 183 ? -11.817 -4.055 20.185 1.00 94.06 183 ASP A O 1
ATOM 1465 N N . THR A 1 184 ? -10.048 -5.367 20.648 1.00 93.38 184 THR A N 1
ATOM 1466 C CA . THR A 1 184 ? -10.644 -6.075 21.789 1.00 93.38 184 THR A CA 1
ATOM 1467 C C . THR A 1 184 ? -10.353 -5.410 23.137 1.00 93.38 184 THR A C 1
ATOM 1469 O O . THR A 1 184 ? -10.721 -5.960 24.171 1.00 93.38 184 THR A O 1
ATOM 1472 N N . SER A 1 185 ? -9.660 -4.264 23.178 1.00 91.44 185 SER A N 1
ATOM 1473 C CA . SER A 1 185 ? -9.193 -3.653 24.437 1.00 91.44 185 SER A CA 1
ATOM 1474 C C . SER A 1 185 ? -10.320 -3.186 25.363 1.00 91.44 185 SER A C 1
ATOM 1476 O O . SER A 1 185 ? -10.120 -3.104 26.573 1.00 91.44 185 SER A O 1
ATOM 1478 N N . LEU A 1 186 ? -11.497 -2.894 24.802 1.00 91.19 186 LEU A N 1
ATOM 1479 C CA . LEU A 1 186 ? -12.689 -2.440 25.525 1.00 91.19 186 LEU A CA 1
ATOM 1480 C C . LEU A 1 186 ? -13.845 -3.445 25.444 1.00 91.19 186 LEU A C 1
ATOM 1482 O O . LEU A 1 186 ? -14.983 -3.082 25.727 1.00 91.19 186 LEU A O 1
ATOM 1486 N N . ASP A 1 187 ? -13.580 -4.681 25.018 1.00 92.81 187 ASP A N 1
ATOM 1487 C CA . ASP A 1 187 ? -14.608 -5.712 24.913 1.00 92.81 187 ASP A CA 1
ATOM 1488 C C . ASP A 1 187 ? -15.122 -6.114 26.300 1.00 92.81 187 ASP A C 1
ATOM 1490 O O . ASP A 1 187 ? -14.368 -6.603 27.140 1.00 92.81 187 ASP A O 1
ATOM 1494 N N . ASN A 1 188 ? -16.426 -5.967 26.519 1.00 93.44 188 ASN A N 1
ATOM 1495 C CA . ASN A 1 188 ? -17.097 -6.414 27.730 1.00 93.44 188 ASN A CA 1
ATOM 1496 C C . ASN A 1 188 ? -18.403 -7.131 27.367 1.00 93.44 188 ASN A C 1
ATOM 1498 O O . ASN A 1 188 ? -19.304 -6.531 26.780 1.00 93.44 188 ASN A O 1
ATOM 1502 N N . TYR A 1 189 ? -18.484 -8.416 27.717 1.00 92.00 189 TYR A N 1
ATOM 1503 C CA . TYR A 1 189 ? -19.608 -9.307 27.423 1.00 92.00 189 TYR A CA 1
ATOM 1504 C C . TYR A 1 189 ? -20.393 -9.587 28.705 1.00 92.00 189 TYR A C 1
ATOM 1506 O O . TYR A 1 189 ? -19.804 -9.923 29.731 1.00 92.00 189 TYR A O 1
ATOM 1514 N N . PHE A 1 190 ? -21.718 -9.472 28.648 1.00 91.50 190 PHE A N 1
ATOM 1515 C CA . PHE A 1 190 ? -22.601 -9.723 29.788 1.00 91.50 190 PHE A CA 1
ATOM 1516 C C . PHE A 1 190 ? -23.965 -10.237 29.324 1.00 91.50 190 PHE A C 1
ATOM 1518 O O . PHE A 1 190 ? -24.342 -10.075 28.168 1.00 91.50 190 PHE A O 1
ATOM 1525 N N . GLU A 1 191 ? -24.723 -10.859 30.218 1.00 91.31 191 GLU A N 1
ATOM 1526 C CA . GLU A 1 191 ? -26.036 -11.431 29.909 1.00 91.31 191 GLU A CA 1
ATOM 1527 C C . GLU A 1 191 ? -27.150 -10.558 30.492 1.00 91.31 191 GLU A C 1
ATOM 1529 O O . GLU A 1 191 ? -27.021 -10.011 31.591 1.00 91.31 191 GLU A O 1
ATOM 1534 N N . ARG A 1 192 ? -28.263 -10.418 29.763 1.00 83.81 192 ARG A N 1
ATOM 1535 C CA . ARG A 1 192 ? -29.472 -9.750 30.260 1.00 83.81 192 ARG A CA 1
ATOM 1536 C C . ARG A 1 192 ? -30.711 -10.603 29.959 1.00 83.81 192 ARG A C 1
ATOM 1538 O O . ARG A 1 192 ? -30.812 -11.113 28.846 1.00 83.81 192 ARG A O 1
ATOM 1545 N N . PRO A 1 193 ? -31.672 -10.719 30.895 1.00 80.94 193 PRO A N 1
ATOM 1546 C CA . PRO A 1 193 ? -32.990 -11.289 30.613 1.00 80.94 193 PRO A CA 1
ATOM 1547 C C . PRO A 1 193 ? -33.641 -10.618 29.395 1.00 80.94 193 PRO A C 1
ATOM 1549 O O . PRO A 1 193 ? -33.598 -9.391 29.281 1.00 80.94 193 PRO A O 1
ATOM 1552 N N . ALA A 1 194 ? -34.260 -11.392 28.501 1.00 69.50 194 ALA A N 1
ATOM 1553 C CA . ALA A 1 194 ? -35.033 -10.906 27.360 1.00 69.50 194 ALA A CA 1
ATOM 1554 C C . ALA A 1 194 ? -36.328 -10.232 27.837 1.00 69.50 194 ALA A C 1
ATOM 1556 O O . ALA A 1 194 ? -37.431 -10.750 27.677 1.00 69.50 194 ALA A O 1
ATOM 1557 N N . THR A 1 195 ? -36.212 -9.063 28.459 1.00 64.19 195 THR A N 1
ATOM 1558 C CA . THR A 1 195 ? -37.372 -8.241 28.789 1.00 64.19 195 THR A CA 1
ATOM 1559 C C . THR A 1 195 ? -37.744 -7.411 27.557 1.00 64.19 195 THR A C 1
ATOM 1561 O O . THR A 1 195 ? -36.888 -6.686 27.038 1.00 64.19 195 THR A O 1
ATOM 1564 N N . PRO A 1 196 ? -38.996 -7.452 27.070 1.00 54.03 196 PRO A N 1
ATOM 1565 C CA . PRO A 1 196 ? -39.430 -6.555 26.014 1.00 54.03 196 PRO A CA 1
ATOM 1566 C C . PRO A 1 196 ? -39.673 -5.175 26.630 1.00 54.03 196 PRO A C 1
ATOM 1568 O O . PRO A 1 196 ? -40.572 -5.024 27.448 1.00 54.03 196 PRO A O 1
ATOM 1571 N N . ASN A 1 197 ? -38.900 -4.155 26.250 1.00 43.38 197 ASN A N 1
ATOM 1572 C CA . ASN A 1 197 ? -39.396 -2.783 26.337 1.00 43.38 197 ASN A CA 1
ATOM 1573 C C . ASN A 1 197 ? -38.774 -1.873 25.276 1.00 43.38 197 ASN A C 1
ATOM 1575 O O . ASN A 1 197 ? -37.596 -1.522 25.313 1.00 43.38 197 ASN A O 1
ATOM 1579 N N . GLN A 1 198 ? -39.641 -1.475 24.345 1.00 44.75 198 GLN A N 1
ATOM 1580 C CA . GLN A 1 198 ? -39.565 -0.206 23.640 1.00 44.75 198 GLN A CA 1
ATOM 1581 C C . GLN A 1 198 ? -39.701 0.908 24.686 1.00 44.75 198 GLN A C 1
ATOM 1583 O O . GLN A 1 198 ? -40.744 1.018 25.320 1.00 44.75 198 GLN A O 1
ATOM 1588 N N . ALA A 1 199 ? -38.660 1.713 24.878 1.00 36.62 199 ALA A N 1
ATOM 1589 C CA . ALA A 1 199 ? -38.759 3.043 25.476 1.00 36.62 199 ALA A CA 1
ATOM 1590 C C . ALA A 1 199 ? -37.464 3.812 25.189 1.00 36.62 199 ALA A C 1
ATOM 1592 O O . ALA A 1 199 ? -36.518 3.804 25.973 1.00 36.62 199 ALA A O 1
ATOM 1593 N N . ALA A 1 200 ? -37.430 4.464 24.032 1.00 36.19 200 ALA A N 1
ATOM 1594 C CA . ALA A 1 200 ? -36.600 5.638 23.808 1.00 36.19 200 ALA A CA 1
ATOM 1595 C C . ALA A 1 200 ? -37.505 6.708 23.176 1.00 36.19 200 ALA A C 1
ATOM 1597 O O . ALA A 1 200 ? -37.575 6.842 21.961 1.00 36.19 200 ALA A O 1
ATOM 1598 N N . GLU A 1 201 ? -38.240 7.421 24.027 1.00 39.78 201 GLU A N 1
ATOM 1599 C CA . GLU A 1 201 ? -38.851 8.734 23.767 1.00 39.78 201 GLU A CA 1
ATOM 1600 C C . GLU A 1 201 ? -38.366 9.655 24.903 1.00 39.78 201 GLU A C 1
ATOM 1602 O O . GLU A 1 201 ? -38.243 9.182 26.031 1.00 39.78 201 GLU A O 1
ATOM 1607 N N . GLY A 1 202 ? -38.034 10.940 24.751 1.00 33.28 202 GLY A N 1
ATOM 1608 C CA . GLY A 1 202 ? -38.012 11.905 23.638 1.00 33.28 202 GLY A CA 1
ATOM 1609 C C . GLY A 1 202 ? -36.828 12.878 23.871 1.00 33.28 202 GLY A C 1
ATOM 1610 O O . GLY A 1 202 ? -35.965 12.587 24.691 1.00 33.28 202 GLY A O 1
ATOM 1611 N N . GLU A 1 203 ? -36.628 14.034 23.238 1.00 36.47 203 GLU A N 1
ATOM 1612 C CA . GLU A 1 203 ? -37.405 14.941 22.381 1.00 36.47 203 GLU A CA 1
ATOM 1613 C C . GLU A 1 203 ? -36.385 15.713 21.499 1.00 36.47 203 GLU A C 1
ATOM 1615 O O . GLU A 1 203 ? -35.248 15.957 21.900 1.00 36.47 203 GLU A O 1
ATOM 1620 N N . SER A 1 204 ? -36.698 16.110 20.268 1.00 31.80 204 SER A N 1
ATOM 1621 C CA . SER A 1 204 ? -37.298 17.422 19.983 1.00 31.80 204 SER A CA 1
ATOM 1622 C C . SER A 1 204 ? -37.772 17.453 18.529 1.00 31.80 204 SER A C 1
ATOM 1624 O O . SER A 1 204 ? -37.037 17.093 17.610 1.00 31.80 204 SER A O 1
ATOM 1626 N N . GLY A 1 205 ? -39.040 17.818 18.342 1.00 30.91 205 GLY A N 1
ATOM 1627 C CA . GLY A 1 205 ? -39.731 17.758 17.058 1.00 30.91 205 GLY A CA 1
ATOM 1628 C C . GLY A 1 205 ? -39.657 19.029 16.218 1.00 30.91 205 GLY A C 1
ATOM 1629 O O . GLY A 1 205 ? -39.168 20.063 16.661 1.00 30.91 205 GLY A O 1
ATOM 1630 N N . ASP A 1 206 ? -40.260 18.954 15.031 1.00 26.64 206 ASP A N 1
ATOM 1631 C CA . ASP A 1 206 ? -41.095 20.044 14.534 1.00 26.64 206 ASP A CA 1
ATOM 1632 C C . ASP A 1 206 ? -42.242 19.502 13.664 1.00 26.64 206 ASP A C 1
ATOM 1634 O O . ASP A 1 206 ? -42.135 18.473 12.994 1.00 26.64 206 ASP A O 1
ATOM 1638 N N . ARG A 1 207 ? -43.374 20.189 13.780 1.00 34.28 207 ARG A N 1
ATOM 1639 C CA . ARG A 1 207 ? -44.719 19.864 13.299 1.00 34.28 207 ARG A CA 1
ATOM 1640 C C . ARG A 1 207 ? -44.857 20.058 11.790 1.00 34.28 207 ARG A C 1
ATOM 1642 O O . ARG A 1 207 ? -44.306 21.009 11.258 1.00 34.28 207 ARG A O 1
ATOM 1649 N N . MET A 1 208 ? -45.786 19.330 11.165 1.00 31.14 208 MET A N 1
ATOM 1650 C CA . MET A 1 208 ? -46.860 19.964 10.381 1.00 31.14 208 MET A CA 1
ATOM 1651 C C . MET A 1 208 ? -48.136 19.114 10.427 1.00 31.14 208 MET A C 1
ATOM 1653 O O . MET A 1 208 ? -48.104 17.889 10.342 1.00 31.14 208 MET A O 1
ATOM 1657 N N . GLN A 1 209 ? -49.248 19.816 10.615 1.00 32.31 209 GLN A N 1
ATOM 1658 C CA . GLN A 1 209 ? -50.599 19.349 10.893 1.00 32.31 209 GLN A CA 1
ATOM 1659 C C . GLN A 1 209 ? -51.491 19.753 9.700 1.00 32.31 209 GLN A C 1
ATOM 1661 O O . GLN A 1 209 ? -51.390 20.900 9.276 1.00 32.31 209 GLN A O 1
ATOM 1666 N N . THR A 1 210 ? -52.285 18.785 9.208 1.00 31.33 210 THR A N 1
ATOM 1667 C CA . THR A 1 210 ? -53.641 18.841 8.585 1.00 31.33 210 THR A CA 1
ATOM 1668 C C . THR A 1 210 ? -53.894 19.772 7.364 1.00 31.33 210 THR A C 1
ATOM 1670 O O . THR A 1 210 ? -53.267 20.806 7.208 1.00 31.33 210 THR A O 1
ATOM 1673 N N . ASP A 1 211 ? -54.739 19.457 6.365 1.00 29.58 211 ASP A N 1
ATOM 1674 C CA . ASP A 1 211 ? -56.170 19.115 6.460 1.00 29.58 211 ASP A CA 1
ATOM 1675 C C . ASP A 1 211 ? -56.836 18.647 5.128 1.00 29.58 211 ASP A C 1
ATOM 1677 O O . ASP A 1 211 ? -56.399 19.031 4.042 1.00 29.58 211 ASP A O 1
ATOM 1681 N N . ASN A 1 212 ? -57.987 17.959 5.296 1.00 27.67 212 ASN A N 1
ATOM 1682 C CA . ASN A 1 212 ? -59.236 17.896 4.482 1.00 27.67 212 ASN A CA 1
ATOM 1683 C C . ASN A 1 212 ? -59.515 16.822 3.379 1.00 27.67 212 ASN A C 1
ATOM 1685 O O . ASN A 1 212 ? -59.248 17.051 2.204 1.00 27.67 212 ASN A O 1
ATOM 1689 N N . GLU A 1 213 ? -60.159 15.704 3.807 1.00 29.12 213 GLU A N 1
ATOM 1690 C CA . GLU A 1 213 ? -61.543 15.176 3.507 1.00 29.12 213 GLU A CA 1
ATOM 1691 C C . GLU A 1 213 ? -62.126 15.101 2.049 1.00 29.12 213 GLU A C 1
ATOM 1693 O O . GLU A 1 213 ? -61.776 15.934 1.219 1.00 29.12 213 GLU A O 1
ATOM 1698 N N . PRO A 1 214 ? -63.195 14.299 1.735 1.00 38.19 214 PRO A N 1
ATOM 1699 C CA . PRO A 1 214 ? -63.589 12.933 2.183 1.00 38.19 214 PRO A CA 1
ATOM 1700 C C . PRO A 1 214 ? -64.256 11.977 1.124 1.00 38.19 214 PRO A C 1
ATOM 1702 O O . PRO A 1 214 ? -64.917 12.440 0.203 1.00 38.19 214 PRO A O 1
ATOM 1705 N N . SER A 1 215 ? -64.190 10.644 1.379 1.00 27.31 215 SER A N 1
ATOM 1706 C CA . SER A 1 215 ? -65.192 9.527 1.189 1.00 27.31 215 SER A CA 1
ATOM 1707 C C . SER A 1 215 ? -65.971 9.287 -0.150 1.00 27.31 215 SER A C 1
ATOM 1709 O O . SER A 1 215 ? -65.997 10.181 -0.985 1.00 27.31 215 SER A O 1
ATOM 1711 N N . PRO A 1 216 ? -66.716 8.153 -0.390 1.00 35.91 216 PRO A N 1
ATOM 1712 C CA . PRO A 1 216 ? -66.896 6.877 0.360 1.00 35.91 216 PRO A CA 1
ATOM 1713 C C . PRO A 1 216 ? -66.937 5.527 -0.459 1.00 35.91 216 PRO A C 1
ATOM 1715 O O . PRO A 1 216 ? -67.331 5.479 -1.616 1.00 35.91 216 PRO A O 1
ATOM 1718 N N . CYS A 1 217 ? -66.675 4.408 0.251 1.00 22.20 217 CYS A N 1
ATOM 1719 C CA . CYS A 1 217 ? -67.418 3.114 0.335 1.00 22.20 217 CYS A CA 1
ATOM 1720 C C . CYS A 1 217 ? -67.727 2.222 -0.914 1.00 22.20 217 CYS A C 1
ATOM 1722 O O . CYS A 1 217 ? -68.525 2.606 -1.762 1.00 22.20 217 CYS A O 1
ATOM 1724 N N . LYS A 1 218 ? -67.295 0.936 -0.910 1.00 26.38 218 LYS A N 1
ATOM 1725 C CA . LYS A 1 218 ? -68.141 -0.276 -0.664 1.00 26.38 218 LYS A CA 1
ATOM 1726 C C . LYS A 1 218 ? -67.470 -1.638 -0.986 1.00 26.38 218 LYS A C 1
ATOM 1728 O O . LYS A 1 218 ? -66.689 -1.787 -1.912 1.00 26.38 218 LYS A O 1
ATOM 1733 N N . THR A 1 219 ? -67.876 -2.600 -0.158 1.00 25.31 219 THR A N 1
ATOM 1734 C CA . THR A 1 219 ? -67.686 -4.059 0.003 1.00 25.31 219 THR A CA 1
ATOM 1735 C C . THR A 1 219 ? -67.929 -4.962 -1.224 1.00 25.31 219 THR A C 1
ATOM 1737 O O . THR A 1 219 ? -68.838 -4.653 -1.986 1.00 25.31 219 THR A O 1
ATOM 1740 N N . GLN A 1 220 ? -67.241 -6.126 -1.309 1.00 28.89 220 GLN A N 1
ATOM 1741 C CA . GLN A 1 220 ? -67.756 -7.512 -1.574 1.00 28.89 220 GLN A CA 1
ATOM 1742 C C . GLN A 1 220 ? -66.590 -8.496 -1.885 1.00 28.89 220 GLN A C 1
ATOM 1744 O O . GLN A 1 220 ? -65.749 -8.190 -2.716 1.00 28.89 220 GLN A O 1
ATOM 1749 N N . GLN A 1 221 ? -66.329 -9.504 -1.034 1.00 28.14 221 GLN A N 1
ATOM 1750 C CA . GLN A 1 221 ? -66.726 -10.938 -1.100 1.00 28.14 221 GLN A CA 1
ATOM 1751 C C . GLN A 1 221 ? -65.810 -11.872 -1.952 1.00 28.14 221 GLN A C 1
ATOM 1753 O O . GLN A 1 221 ? -65.594 -11.644 -3.133 1.00 28.14 221 GLN A O 1
ATOM 1758 N N . ASN A 1 222 ? -65.302 -12.921 -1.278 1.00 26.39 222 ASN A N 1
ATOM 1759 C CA . ASN A 1 222 ? -64.515 -14.119 -1.699 1.00 26.39 222 ASN A CA 1
ATOM 1760 C C . ASN A 1 222 ? -65.369 -15.138 -2.530 1.00 26.39 222 ASN A C 1
ATOM 1762 O O . ASN A 1 222 ? -66.560 -14.834 -2.642 1.00 26.39 222 ASN A O 1
ATOM 1766 N N . PRO A 1 223 ? -64.922 -16.351 -3.011 1.00 42.22 223 PRO A N 1
ATOM 1767 C CA . PRO A 1 223 ? -63.727 -17.183 -2.665 1.00 42.22 223 PRO A CA 1
ATOM 1768 C C . PRO A 1 223 ? -63.019 -18.036 -3.797 1.00 42.22 223 PRO A C 1
ATOM 1770 O O . PRO A 1 223 ? -63.478 -18.114 -4.930 1.00 42.22 223 PRO A O 1
ATOM 1773 N N . GLU A 1 224 ? -61.890 -18.676 -3.414 1.00 29.00 224 GLU A N 1
ATOM 1774 C CA . GLU A 1 224 ? -61.296 -20.031 -3.697 1.00 29.00 224 GLU A CA 1
ATOM 1775 C C . GLU A 1 224 ? -61.284 -20.767 -5.069 1.00 29.00 224 GLU A C 1
ATOM 1777 O O . GLU A 1 224 ? -62.333 -21.054 -5.632 1.00 29.00 224 GLU A O 1
ATOM 1782 N N . THR A 1 225 ? -60.091 -21.273 -5.477 1.00 30.61 225 THR A N 1
ATOM 1783 C CA . THR A 1 225 ? -59.700 -22.691 -5.835 1.00 30.61 225 THR A CA 1
ATOM 1784 C C . THR A 1 225 ? -58.185 -22.705 -6.187 1.00 30.61 225 THR A C 1
ATOM 1786 O O . THR A 1 225 ? -57.773 -21.905 -7.019 1.00 30.61 225 THR A O 1
ATOM 1789 N N . GLN A 1 226 ? -57.220 -23.337 -5.496 1.00 28.50 226 GLN A N 1
ATOM 1790 C CA . GLN A 1 226 ? -56.832 -24.751 -5.271 1.00 28.50 226 GLN A CA 1
ATOM 1791 C C . GLN A 1 226 ? -56.597 -25.613 -6.532 1.00 28.50 226 GLN A C 1
ATOM 1793 O O . GLN A 1 226 ? -57.550 -25.926 -7.233 1.00 28.50 226 GLN A O 1
ATOM 1798 N N . MET A 1 227 ? -55.344 -26.050 -6.753 1.00 30.27 227 MET A N 1
ATOM 1799 C CA . MET A 1 227 ? -54.971 -27.326 -7.393 1.00 30.27 227 MET A CA 1
ATOM 1800 C C . MET A 1 227 ? -53.628 -27.828 -6.835 1.00 30.27 227 MET A C 1
ATOM 1802 O O . MET A 1 227 ? -52.710 -27.045 -6.594 1.00 30.27 227 MET A O 1
ATOM 1806 N N . ASP A 1 228 ? -53.581 -29.141 -6.642 1.00 30.73 228 ASP A N 1
ATOM 1807 C CA . ASP A 1 228 ? -52.610 -29.971 -5.921 1.00 30.73 228 ASP A CA 1
ATOM 1808 C C . ASP A 1 228 ? -51.851 -30.904 -6.901 1.00 30.73 228 ASP A C 1
ATOM 1810 O O . ASP A 1 228 ? -52.235 -30.961 -8.074 1.00 30.73 228 ASP A O 1
ATOM 1814 N N . ILE A 1 229 ? -50.830 -31.634 -6.410 1.00 30.08 229 ILE A N 1
ATOM 1815 C CA . ILE A 1 229 ? -50.340 -32.996 -6.792 1.00 30.08 229 ILE A CA 1
ATOM 1816 C C . ILE A 1 229 ? -48.817 -33.169 -6.522 1.00 30.08 229 ILE A C 1
ATOM 1818 O O . ILE A 1 229 ? -47.963 -32.806 -7.331 1.00 30.08 229 ILE A O 1
ATOM 1822 N N . ASP A 1 230 ? -48.538 -33.722 -5.335 1.00 31.69 230 ASP A N 1
ATOM 1823 C CA . ASP A 1 230 ? -47.785 -34.941 -4.945 1.00 31.69 230 ASP A CA 1
ATOM 1824 C C . ASP A 1 230 ? -46.319 -35.306 -5.318 1.00 31.69 230 ASP A C 1
ATOM 1826 O O . ASP A 1 230 ? -45.836 -35.198 -6.442 1.00 31.69 230 ASP A O 1
ATOM 1830 N N . HIS A 1 231 ? -45.674 -35.861 -4.269 1.00 36.09 231 HIS A N 1
ATOM 1831 C CA . HIS A 1 231 ? -44.304 -36.378 -4.050 1.00 36.09 231 HIS A CA 1
ATOM 1832 C C . HIS A 1 231 ? -44.020 -37.783 -4.672 1.00 36.09 231 HIS A C 1
ATOM 1834 O O . HIS A 1 231 ? -44.892 -38.349 -5.331 1.00 36.09 231 HIS A O 1
ATOM 1840 N N . PRO A 1 232 ? -42.837 -38.416 -4.428 1.00 40.84 232 PRO A N 1
ATOM 1841 C CA . PRO A 1 232 ? -42.739 -39.311 -3.252 1.00 40.84 232 PRO A CA 1
ATOM 1842 C C . PRO A 1 232 ? -41.392 -39.348 -2.476 1.00 40.84 232 PRO A C 1
ATOM 1844 O O . PRO A 1 232 ? -40.324 -38.996 -2.971 1.00 40.84 232 PRO A O 1
ATOM 1847 N N . LEU A 1 233 ? -41.525 -39.830 -1.230 1.00 29.69 233 LEU A N 1
ATOM 1848 C CA . LEU A 1 233 ? -40.573 -40.070 -0.127 1.00 29.69 233 LEU A CA 1
ATOM 1849 C C . LEU A 1 233 ? -39.696 -41.340 -0.258 1.00 29.69 233 LEU A C 1
ATOM 1851 O O . LEU A 1 233 ? -40.119 -42.302 -0.896 1.00 29.69 233 LEU A O 1
ATOM 1855 N N . ASN A 1 234 ? -38.576 -41.384 0.500 1.00 28.83 234 ASN A N 1
ATOM 1856 C CA . ASN A 1 234 ? -38.197 -42.407 1.525 1.00 28.83 234 ASN A CA 1
ATOM 1857 C C . ASN A 1 234 ? -36.691 -42.293 1.911 1.00 28.83 234 ASN A C 1
ATOM 1859 O O . ASN A 1 234 ? -35.883 -42.045 1.026 1.00 28.83 234 ASN A O 1
ATOM 1863 N N . ALA A 1 235 ? -36.183 -42.500 3.142 1.00 28.97 235 ALA A N 1
ATOM 1864 C CA . ALA A 1 235 ? -36.738 -42.957 4.425 1.00 28.97 235 ALA A CA 1
ATOM 1865 C C . ALA A 1 235 ? -35.747 -42.753 5.617 1.00 28.97 235 ALA A C 1
ATOM 1867 O O . ALA A 1 235 ? -34.539 -42.822 5.411 1.00 28.97 235 ALA A O 1
ATOM 1868 N N . ALA A 1 236 ? -36.333 -42.633 6.830 1.00 29.09 236 ALA A N 1
ATOM 1869 C CA . ALA A 1 236 ? -35.927 -43.073 8.195 1.00 29.09 236 ALA A CA 1
ATOM 1870 C C . ALA A 1 236 ? -34.600 -42.601 8.848 1.00 29.09 236 ALA A C 1
ATOM 1872 O O . ALA A 1 236 ? -33.551 -42.683 8.230 1.00 29.09 236 ALA A O 1
ATOM 1873 N N . ALA A 1 237 ? -34.478 -42.264 10.145 1.00 32.16 237 ALA A N 1
ATOM 1874 C CA . ALA A 1 237 ? -35.302 -42.071 11.368 1.00 32.16 237 ALA A CA 1
ATOM 1875 C C . ALA A 1 237 ? -34.276 -41.716 12.511 1.00 32.16 237 ALA A C 1
ATOM 1877 O O . ALA A 1 237 ? -33.081 -41.695 12.203 1.00 32.16 237 ALA A O 1
ATOM 1878 N N . PRO A 1 238 ? -34.596 -41.568 13.822 1.00 40.72 238 PRO A N 1
ATOM 1879 C CA . PRO A 1 238 ? -35.874 -41.346 14.500 1.00 40.72 238 PRO A CA 1
ATOM 1880 C C . PRO A 1 238 ? -35.888 -40.111 15.438 1.00 40.72 238 PRO A C 1
ATOM 1882 O O . PRO A 1 238 ? -34.865 -39.595 15.887 1.00 40.72 238 PRO A O 1
ATOM 1885 N N . GLU A 1 239 ? -37.105 -39.698 15.777 1.00 32.31 239 GLU A N 1
ATOM 1886 C CA . GLU A 1 239 ? -37.452 -38.725 16.810 1.00 32.31 239 GLU A CA 1
ATOM 1887 C C . GLU A 1 239 ? -37.369 -39.335 18.218 1.00 32.31 239 GLU A C 1
ATOM 1889 O O . GLU A 1 239 ? -37.739 -40.489 18.432 1.00 32.31 239 GLU A O 1
ATOM 1894 N N . ASN A 1 240 ? -36.964 -38.519 19.192 1.00 30.36 240 ASN A N 1
ATOM 1895 C CA . ASN A 1 240 ? -37.305 -38.687 20.603 1.00 30.36 240 ASN A CA 1
ATOM 1896 C C . ASN A 1 240 ? -37.624 -37.297 21.172 1.00 30.36 240 ASN A C 1
ATOM 1898 O O . ASN A 1 240 ? -36.734 -36.575 21.616 1.00 30.36 240 ASN A O 1
ATOM 1902 N N . ASN A 1 241 ? -38.904 -36.926 21.133 1.00 35.44 241 ASN A N 1
ATOM 1903 C CA . ASN A 1 241 ? -39.445 -35.802 21.890 1.00 35.44 241 ASN A CA 1
ATOM 1904 C C . ASN A 1 241 ? -39.931 -36.316 23.249 1.00 35.44 241 ASN A C 1
ATOM 1906 O O . ASN A 1 241 ? -40.879 -37.095 23.326 1.00 35.44 241 ASN A O 1
ATOM 1910 N N . VAL A 1 242 ? -39.305 -35.832 24.318 1.00 36.19 242 VAL A N 1
ATOM 1911 C CA . VAL A 1 242 ? -39.904 -35.780 25.654 1.00 36.19 242 VAL A CA 1
ATOM 1912 C C . VAL A 1 242 ? -40.125 -34.297 25.956 1.00 36.19 242 VAL A C 1
ATOM 1914 O O . VAL A 1 242 ? -39.142 -33.557 26.004 1.00 36.19 242 VAL A O 1
ATOM 1917 N N . PRO A 1 243 ? -41.369 -33.827 26.153 1.00 41.03 243 PRO A N 1
ATOM 1918 C CA . PRO A 1 243 ? -41.609 -32.477 26.625 1.00 41.03 243 PRO A CA 1
ATOM 1919 C C . PRO A 1 243 ? -41.405 -32.476 28.140 1.00 41.03 243 PRO A C 1
ATOM 1921 O O . PRO A 1 243 ? -42.258 -32.942 28.892 1.00 41.03 243 PRO A O 1
ATOM 1924 N N . SER A 1 244 ? -40.257 -31.987 28.605 1.00 36.72 244 SER A N 1
ATOM 1925 C CA . SER A 1 244 ? -40.153 -31.524 29.987 1.00 36.72 244 SER A CA 1
ATOM 1926 C C . SER A 1 244 ? -40.384 -30.022 29.995 1.00 36.72 244 SER A C 1
ATOM 1928 O O . SER A 1 244 ? -39.465 -29.253 29.717 1.00 36.72 244 SER A O 1
ATOM 1930 N N . GLU A 1 245 ? -41.614 -29.623 30.315 1.00 45.31 245 GLU A N 1
ATOM 1931 C CA . GLU A 1 245 ? -41.881 -28.320 30.912 1.00 45.31 245 GLU A CA 1
ATOM 1932 C C . GLU A 1 245 ? -40.969 -28.181 32.138 1.00 45.31 245 GLU A C 1
ATOM 1934 O O . GLU A 1 245 ? -41.108 -28.897 33.132 1.00 45.31 245 GLU A O 1
ATOM 1939 N N . ARG A 1 246 ? -39.977 -27.298 32.033 1.00 43.53 246 ARG A N 1
ATOM 1940 C CA . ARG A 1 246 ? -39.349 -26.658 33.181 1.00 43.53 246 ARG A CA 1
ATOM 1941 C C . ARG A 1 246 ? -39.530 -25.165 32.984 1.00 43.53 246 ARG A C 1
ATOM 1943 O O . ARG A 1 246 ? -39.130 -24.633 31.956 1.00 43.53 246 ARG A O 1
ATOM 1950 N N . ASP A 1 247 ? -40.239 -24.600 33.951 1.00 41.34 247 ASP A N 1
ATOM 1951 C CA . ASP A 1 247 ? -40.286 -23.222 34.430 1.00 41.34 247 ASP A CA 1
ATOM 1952 C C . ASP A 1 247 ? -39.556 -22.151 33.612 1.00 41.34 247 ASP A C 1
ATOM 1954 O O . ASP A 1 247 ? -38.388 -22.281 33.259 1.00 41.34 247 ASP A O 1
ATOM 1958 N N . GLY A 1 248 ? -40.271 -21.046 33.376 1.00 54.91 248 GLY A N 1
ATOM 1959 C CA . GLY A 1 248 ? -39.841 -19.918 32.558 1.00 54.91 248 GLY A CA 1
ATOM 1960 C C . GLY A 1 248 ? -38.602 -19.209 33.094 1.00 54.91 248 GLY A C 1
ATOM 1961 O O . GLY A 1 248 ? -38.701 -18.181 33.765 1.00 54.91 248 GLY A O 1
ATOM 1962 N N . GLU A 1 249 ? -37.432 -19.723 32.735 1.00 54.69 249 GLU A N 1
ATOM 1963 C CA . GLU A 1 249 ? -36.209 -18.939 32.740 1.00 54.69 249 GLU A CA 1
ATOM 1964 C C . GLU A 1 249 ? -36.326 -17.868 31.647 1.00 54.69 249 GLU A C 1
ATOM 1966 O O . GLU A 1 249 ? -36.652 -18.187 30.498 1.00 54.69 249 GLU A O 1
ATOM 1971 N N . PRO A 1 250 ? -36.122 -16.582 31.977 1.00 63.41 250 PRO A N 1
ATOM 1972 C CA . PRO A 1 250 ? -36.110 -15.553 30.957 1.00 63.41 250 PRO A CA 1
ATOM 1973 C C . PRO A 1 250 ? -34.953 -15.841 29.997 1.00 63.41 250 PRO A C 1
ATOM 1975 O O . PRO A 1 250 ? -33.815 -15.983 30.439 1.00 63.41 250 PRO A O 1
ATOM 1978 N N . GLU A 1 251 ? -35.245 -15.916 28.697 1.00 79.62 251 GLU A N 1
ATOM 1979 C CA . GLU A 1 251 ? -34.237 -16.094 27.647 1.00 79.62 251 GLU A CA 1
ATOM 1980 C C . GLU A 1 251 ? -33.107 -15.072 27.859 1.00 79.62 251 GLU A C 1
ATOM 1982 O O . GLU A 1 251 ? -33.336 -13.866 27.815 1.00 79.62 251 GLU A O 1
ATOM 1987 N N . LEU A 1 252 ? -31.897 -15.528 28.181 1.00 82.88 252 LEU A N 1
ATOM 1988 C CA . LEU A 1 252 ? -30.759 -14.641 28.414 1.00 82.88 252 LEU A CA 1
ATOM 1989 C C . LEU A 1 252 ? -30.162 -14.239 27.065 1.00 82.88 252 LEU A C 1
ATOM 1991 O O . LEU A 1 252 ? -29.766 -15.084 26.265 1.00 82.88 252 LEU A O 1
ATOM 1995 N N . VAL A 1 253 ? -30.086 -12.936 26.805 1.00 86.31 253 VAL A N 1
ATOM 1996 C CA . VAL A 1 253 ? -29.475 -12.384 25.593 1.00 86.31 253 VAL A CA 1
ATOM 1997 C C . VAL A 1 253 ? -28.063 -11.914 25.920 1.00 86.31 253 VAL A C 1
ATOM 1999 O O . VAL A 1 253 ? -27.862 -11.120 26.842 1.00 86.31 253 VAL A O 1
ATOM 2002 N N . ALA A 1 254 ? -27.089 -12.373 25.132 1.00 88.75 254 ALA A N 1
ATOM 2003 C CA . ALA A 1 254 ? -25.712 -11.897 25.198 1.00 88.75 254 ALA A CA 1
ATOM 2004 C C . ALA A 1 254 ? -25.619 -10.442 24.705 1.00 88.75 254 ALA A C 1
ATOM 2006 O O . ALA A 1 254 ? -25.836 -10.128 23.527 1.00 88.75 254 ALA A O 1
ATOM 2007 N N . MET A 1 255 ? -25.284 -9.556 25.632 1.00 92.19 255 MET A N 1
ATOM 2008 C CA . MET A 1 255 ? -25.081 -8.130 25.440 1.00 92.19 255 MET A CA 1
ATOM 2009 C C . MET A 1 255 ? -23.588 -7.793 25.481 1.00 92.19 255 MET A C 1
ATOM 2011 O O . MET A 1 255 ? -22.753 -8.562 25.963 1.00 92.19 255 MET A O 1
ATOM 2015 N N . TYR A 1 256 ? -23.252 -6.634 24.929 1.00 93.12 256 TYR A N 1
ATOM 2016 C CA . TYR A 1 256 ? -21.883 -6.191 24.741 1.00 93.12 256 TYR A CA 1
ATOM 2017 C C . TYR A 1 256 ? -21.763 -4.671 24.820 1.00 93.12 256 TYR A C 1
ATOM 2019 O O . TYR A 1 256 ? -22.596 -3.939 24.277 1.00 93.12 256 TYR A O 1
ATOM 2027 N N . THR A 1 257 ? -20.678 -4.222 25.444 1.00 92.69 257 THR A N 1
ATOM 2028 C CA . THR A 1 257 ? -20.131 -2.861 25.355 1.00 92.69 257 THR A CA 1
ATOM 2029 C C . THR A 1 257 ? -18.678 -2.964 24.900 1.00 92.69 257 THR A C 1
ATOM 2031 O O . THR A 1 257 ? -17.983 -3.905 25.275 1.00 92.69 257 THR A O 1
ATOM 2034 N N . GLY A 1 258 ? -18.216 -2.016 24.097 1.00 92.25 258 GLY A N 1
ATOM 2035 C CA . GLY A 1 258 ? -16.871 -1.987 23.525 1.00 92.25 258 GLY A CA 1
ATOM 2036 C C . GLY A 1 258 ? -16.887 -1.479 22.088 1.00 92.25 258 GLY A C 1
ATOM 2037 O O . GLY A 1 258 ? -17.935 -1.091 21.574 1.00 92.25 258 GLY A O 1
ATOM 2038 N N . ARG A 1 259 ? -15.739 -1.462 21.404 1.00 91.44 259 ARG A N 1
ATOM 2039 C CA . ARG A 1 259 ? -15.632 -0.879 20.051 1.00 91.44 259 ARG A CA 1
ATOM 2040 C C . ARG A 1 259 ? -16.148 -1.777 18.937 1.00 91.44 259 ARG A C 1
ATOM 2042 O O . ARG A 1 259 ? -16.616 -1.260 17.924 1.00 91.44 259 ARG A O 1
ATOM 2049 N N . ARG A 1 260 ? -16.097 -3.097 19.104 1.00 94.19 260 ARG A N 1
ATOM 2050 C CA . ARG A 1 260 ? -16.325 -4.025 17.997 1.00 94.19 260 ARG A CA 1
ATOM 2051 C C . ARG A 1 260 ? -17.792 -4.094 17.580 1.00 94.19 260 ARG A C 1
ATOM 2053 O O . ARG A 1 260 ? -18.678 -4.310 18.403 1.00 94.19 260 ARG A O 1
ATOM 2060 N N . ILE A 1 261 ? -18.038 -3.937 16.284 1.00 93.44 261 ILE A N 1
ATOM 2061 C CA . ILE A 1 261 ? -19.333 -4.174 15.628 1.00 93.44 261 ILE A CA 1
ATOM 2062 C C . ILE A 1 261 ? -19.376 -5.514 14.894 1.00 93.44 261 ILE A C 1
ATOM 2064 O O . ILE A 1 261 ? -20.458 -5.972 14.544 1.00 93.44 261 ILE A O 1
ATOM 2068 N N . GLY A 1 262 ? -18.216 -6.133 14.672 1.00 93.31 262 GLY A N 1
ATOM 2069 C CA . GLY A 1 262 ? -18.066 -7.403 13.973 1.00 93.31 262 GLY A CA 1
ATOM 2070 C C . GLY A 1 262 ? -16.705 -8.036 14.248 1.00 93.31 262 GLY A C 1
ATOM 2071 O O . GLY A 1 262 ? -15.894 -7.516 15.022 1.00 93.31 262 GLY A O 1
ATOM 2072 N N . ALA A 1 263 ? -16.456 -9.176 13.619 1.00 94.12 263 ALA A N 1
ATOM 2073 C CA . ALA A 1 263 ? -15.179 -9.870 13.688 1.00 94.12 263 ALA A CA 1
ATOM 2074 C C . ALA A 1 263 ? -14.200 -9.377 12.610 1.00 94.12 263 ALA A C 1
ATOM 2076 O O . ALA A 1 263 ? -14.593 -8.923 11.540 1.00 94.12 263 ALA A O 1
ATOM 2077 N N . GLY A 1 264 ? -12.898 -9.507 12.863 1.00 94.06 264 GLY A N 1
ATOM 2078 C CA . GLY A 1 264 ? -11.841 -9.104 11.930 1.00 94.06 264 GLY A CA 1
ATOM 2079 C C . GLY A 1 264 ? -11.963 -9.677 10.508 1.00 94.06 264 GLY A C 1
ATOM 2080 O O . GLY A 1 264 ? -11.695 -8.960 9.547 1.00 94.06 264 GLY A O 1
ATOM 2081 N N . HIS A 1 265 ? -12.411 -10.928 10.349 1.00 93.81 265 HIS A N 1
ATOM 2082 C CA . HIS A 1 265 ? -12.640 -11.546 9.029 1.00 93.81 265 HIS A CA 1
ATOM 2083 C C . HIS A 1 265 ? -13.874 -10.999 8.290 1.00 93.81 265 HIS A C 1
ATOM 2085 O O . HIS A 1 265 ? -13.989 -11.177 7.081 1.00 93.81 265 HIS A O 1
ATOM 2091 N N . GLU A 1 266 ? -14.783 -10.328 9.000 1.00 94.44 266 GLU A N 1
ATOM 2092 C CA . GLU A 1 266 ? -15.953 -9.646 8.433 1.00 94.44 266 GLU A CA 1
ATOM 2093 C C . GLU A 1 266 ? -15.612 -8.205 8.011 1.00 94.44 266 GLU A C 1
ATOM 2095 O O . GLU A 1 266 ? -16.438 -7.538 7.388 1.00 94.44 266 GLU A O 1
ATOM 2100 N N . MET A 1 267 ? -14.410 -7.708 8.342 1.00 95.44 267 MET A N 1
ATOM 2101 C CA . MET A 1 267 ? -13.992 -6.345 8.021 1.00 95.44 267 MET A CA 1
ATOM 2102 C C . MET A 1 267 ? -13.911 -6.142 6.498 1.00 95.44 267 MET A C 1
ATOM 2104 O O . MET A 1 267 ? -13.108 -6.811 5.836 1.00 95.44 267 MET A O 1
ATOM 2108 N N . PRO A 1 268 ? -14.653 -5.167 5.940 1.00 95.56 268 PRO A N 1
ATOM 2109 C CA . PRO A 1 268 ? -14.560 -4.809 4.531 1.00 95.56 268 PRO A CA 1
ATOM 2110 C C . PRO A 1 268 ? -13.129 -4.479 4.075 1.00 95.56 268 PRO A C 1
ATOM 2112 O O . PRO A 1 268 ? -12.356 -3.826 4.786 1.00 95.56 268 PRO A O 1
ATOM 2115 N N . GLU A 1 269 ? -12.765 -4.925 2.868 1.00 93.38 269 GLU A N 1
ATOM 2116 C CA . GLU A 1 269 ? -11.412 -4.740 2.328 1.00 93.38 269 GLU A CA 1
ATOM 2117 C C . GLU A 1 269 ? -11.045 -3.261 2.162 1.00 93.38 269 GLU A C 1
ATOM 2119 O O . GLU A 1 269 ? -9.910 -2.876 2.447 1.00 93.38 269 GLU A O 1
ATOM 2124 N N . ASP A 1 270 ? -12.009 -2.424 1.774 1.00 94.81 270 ASP A N 1
ATOM 2125 C CA . ASP A 1 270 ? -11.833 -0.986 1.561 1.00 94.81 270 ASP A CA 1
ATOM 2126 C C . ASP A 1 270 ? -11.356 -0.268 2.826 1.00 94.81 270 ASP A C 1
ATOM 2128 O O . ASP A 1 270 ? -10.502 0.611 2.727 1.00 94.81 270 ASP A O 1
ATOM 2132 N N . ILE A 1 271 ? -11.824 -0.681 4.011 1.00 95.62 271 ILE A N 1
ATOM 2133 C CA . ILE A 1 271 ? -11.371 -0.128 5.296 1.00 95.62 271 ILE A CA 1
ATOM 2134 C C . ILE A 1 271 ? -9.870 -0.372 5.479 1.00 95.62 271 ILE A C 1
ATOM 2136 O O . ILE A 1 271 ? -9.125 0.546 5.825 1.00 95.62 271 ILE A O 1
ATOM 2140 N N . ARG A 1 272 ? -9.404 -1.599 5.218 1.00 94.88 272 ARG A N 1
ATOM 2141 C CA . ARG A 1 272 ? -7.979 -1.951 5.315 1.00 94.88 272 ARG A CA 1
ATOM 2142 C C . ARG A 1 272 ? -7.160 -1.172 4.294 1.00 94.88 272 ARG A C 1
ATOM 2144 O O . ARG A 1 272 ? -6.159 -0.549 4.641 1.00 94.88 272 ARG A O 1
ATOM 2151 N N . GLU A 1 273 ? -7.584 -1.208 3.035 1.00 95.19 273 GLU A N 1
ATOM 2152 C CA . GLU A 1 273 ? -6.873 -0.552 1.942 1.00 95.19 273 GLU A CA 1
ATOM 2153 C C . GLU A 1 273 ? -6.797 0.964 2.150 1.00 95.19 273 GLU A C 1
ATOM 2155 O O . GLU A 1 273 ? -5.755 1.566 1.900 1.00 95.19 273 GLU A O 1
ATOM 2160 N N . GLU A 1 274 ? -7.871 1.591 2.635 1.00 95.38 274 GLU A N 1
ATOM 2161 C CA . GLU A 1 274 ? -7.913 3.023 2.919 1.00 95.38 274 GLU A CA 1
ATOM 2162 C C . GLU A 1 274 ? -7.046 3.431 4.098 1.00 95.38 274 GLU A C 1
ATOM 2164 O O . GLU A 1 274 ? -6.328 4.425 3.983 1.00 95.38 274 GLU A O 1
ATOM 2169 N N . THR A 1 275 ? -7.009 2.643 5.170 1.00 96.62 275 THR A N 1
ATOM 2170 C CA . THR A 1 275 ? -6.124 2.924 6.306 1.00 96.62 275 THR A CA 1
ATOM 2171 C C . THR A 1 275 ? -4.652 2.846 5.911 1.00 96.62 275 THR A C 1
ATOM 2173 O O . THR A 1 275 ? -3.891 3.773 6.192 1.00 96.62 275 THR A O 1
ATOM 2176 N N . ILE A 1 276 ? -4.244 1.789 5.199 1.00 96.12 276 ILE A N 1
ATOM 2177 C CA . ILE A 1 276 ? -2.848 1.615 4.762 1.00 96.12 276 ILE A CA 1
ATOM 2178 C C . ILE A 1 276 ? -2.452 2.674 3.722 1.00 96.12 276 ILE A C 1
ATOM 2180 O O . ILE A 1 276 ? -1.343 3.218 3.756 1.00 96.12 276 ILE A O 1
ATOM 2184 N N . ARG A 1 277 ? -3.374 3.039 2.825 1.00 96.06 277 ARG A N 1
ATOM 2185 C CA . ARG A 1 277 ? -3.177 4.143 1.879 1.00 96.06 277 ARG A CA 1
ATOM 2186 C C . ARG A 1 277 ? -3.032 5.481 2.592 1.00 96.06 277 ARG A C 1
ATOM 2188 O O . ARG A 1 277 ? -2.160 6.256 2.222 1.00 96.06 277 ARG A O 1
ATOM 2195 N N . ALA A 1 278 ? -3.853 5.755 3.603 1.00 96.25 278 ALA A N 1
ATOM 2196 C CA . ALA A 1 278 ? -3.799 6.996 4.365 1.00 96.25 278 ALA A CA 1
ATOM 2197 C C . ALA A 1 278 ? -2.512 7.109 5.194 1.00 96.25 278 ALA A C 1
ATOM 2199 O O . ALA A 1 278 ? -1.913 8.184 5.222 1.00 96.25 278 ALA A O 1
ATOM 2200 N N . LEU A 1 279 ? -2.058 6.004 5.800 1.00 95.62 279 LEU A N 1
ATOM 2201 C CA . LEU A 1 279 ? -0.753 5.916 6.464 1.00 95.62 279 LEU A CA 1
ATOM 2202 C C . LEU A 1 279 ? 0.372 6.273 5.488 1.00 95.62 279 LEU A C 1
ATOM 2204 O O . LEU A 1 279 ? 1.225 7.111 5.775 1.00 95.62 279 LEU A O 1
ATOM 2208 N N . THR A 1 280 ? 0.324 5.671 4.301 1.00 94.94 280 THR A N 1
ATOM 2209 C CA . THR A 1 280 ? 1.294 5.931 3.242 1.00 94.94 280 THR A CA 1
ATOM 2210 C C . THR A 1 280 ? 1.257 7.384 2.781 1.00 94.94 280 THR A C 1
ATOM 2212 O O . THR A 1 280 ? 2.300 8.018 2.679 1.00 94.94 280 THR A O 1
ATOM 2215 N N . GLU A 1 281 ? 0.075 7.911 2.458 1.00 94.06 281 GLU A N 1
ATOM 2216 C CA . GLU A 1 281 ? -0.097 9.267 1.933 1.00 94.06 281 GLU A CA 1
ATOM 2217 C C . GLU A 1 281 ? 0.475 10.284 2.918 1.00 94.06 281 GLU A C 1
ATOM 2219 O O . GLU A 1 281 ? 1.262 11.140 2.532 1.00 94.06 281 GLU A O 1
ATOM 2224 N N . MET A 1 282 ? 0.152 10.132 4.199 1.00 92.75 282 MET A N 1
ATOM 2225 C CA . MET A 1 282 ? 0.677 10.957 5.279 1.00 92.75 282 MET A CA 1
ATOM 2226 C C . MET A 1 282 ? 2.210 10.890 5.385 1.00 92.75 282 MET A C 1
ATOM 2228 O O . MET A 1 282 ? 2.844 11.935 5.519 1.00 92.75 282 MET A O 1
ATOM 2232 N N . ALA A 1 283 ? 2.811 9.699 5.298 1.00 89.81 283 ALA A N 1
ATOM 2233 C CA . ALA A 1 283 ? 4.264 9.529 5.381 1.00 89.81 283 ALA A CA 1
ATOM 2234 C C . ALA A 1 283 ? 5.002 10.030 4.124 1.00 89.81 283 ALA A C 1
ATOM 2236 O O . ALA A 1 283 ? 6.093 10.586 4.216 1.00 89.81 283 ALA A O 1
ATOM 2237 N N . ALA A 1 284 ? 4.407 9.856 2.943 1.00 90.88 284 ALA A N 1
ATOM 2238 C CA . ALA A 1 284 ? 5.035 10.129 1.653 1.00 90.88 284 ALA A CA 1
ATOM 2239 C C . ALA A 1 284 ? 4.843 11.585 1.184 1.00 90.88 284 ALA A C 1
ATOM 2241 O O . ALA A 1 284 ? 5.708 12.140 0.500 1.00 90.88 284 ALA A O 1
ATOM 2242 N N . TRP A 1 285 ? 3.730 12.225 1.557 1.00 89.12 285 TRP A N 1
ATOM 2243 C CA . TRP A 1 285 ? 3.371 13.575 1.112 1.00 89.12 285 TRP A CA 1
ATOM 2244 C C . TRP A 1 285 ? 4.416 14.655 1.425 1.00 89.12 285 TRP A C 1
ATOM 2246 O O . TRP A 1 285 ? 4.692 15.466 0.533 1.00 89.12 285 TRP A O 1
ATOM 2256 N N . PRO A 1 286 ? 5.055 14.685 2.615 1.00 87.44 286 PRO A N 1
ATOM 2257 C CA . PRO A 1 286 ? 6.108 15.655 2.906 1.00 87.44 286 PRO A CA 1
ATOM 2258 C C . PRO A 1 286 ? 7.258 15.611 1.891 1.00 87.44 286 PRO A C 1
ATOM 2260 O O . PRO A 1 286 ? 7.788 16.658 1.529 1.00 87.44 286 PRO A O 1
ATOM 2263 N N . PHE A 1 287 ? 7.580 14.427 1.367 1.00 87.56 287 PHE A N 1
ATOM 2264 C CA . PHE A 1 287 ? 8.642 14.205 0.380 1.00 87.56 287 PHE A CA 1
ATOM 2265 C C . PHE A 1 287 ? 8.199 14.489 -1.067 1.00 87.56 287 PHE A C 1
ATOM 2267 O O . PHE A 1 287 ? 8.908 14.183 -2.026 1.00 87.56 287 PHE A O 1
ATOM 2274 N N . GLY A 1 288 ? 7.012 15.075 -1.253 1.00 89.44 288 GLY A N 1
ATOM 2275 C CA . GLY A 1 288 ? 6.442 15.356 -2.569 1.00 89.44 288 GLY A CA 1
ATOM 2276 C C . GLY A 1 288 ? 5.923 14.111 -3.288 1.00 89.44 288 GLY A C 1
ATOM 2277 O O . GLY A 1 288 ? 5.649 14.172 -4.489 1.00 89.44 288 GLY A O 1
ATOM 2278 N N . CYS A 1 289 ? 5.772 12.992 -2.582 1.00 92.88 289 CYS A N 1
ATOM 2279 C CA . CYS A 1 289 ? 5.182 11.774 -3.116 1.00 92.88 289 CYS A CA 1
ATOM 2280 C C . CYS A 1 289 ? 3.663 11.762 -2.914 1.00 92.88 289 CYS A C 1
ATOM 2282 O O . CYS A 1 289 ? 3.134 12.313 -1.954 1.00 92.88 289 CYS A O 1
ATOM 2284 N N . GLN A 1 290 ? 2.947 11.137 -3.840 1.00 92.81 290 GLN A N 1
ATOM 2285 C CA . GLN A 1 290 ? 1.508 10.926 -3.766 1.00 92.81 290 GLN A CA 1
ATOM 2286 C C . GLN A 1 290 ? 1.208 9.454 -3.991 1.00 92.81 290 GLN A C 1
ATOM 2288 O O . GLN A 1 290 ? 1.908 8.766 -4.737 1.00 92.81 290 GLN A O 1
ATOM 2293 N N . VAL A 1 291 ? 0.139 8.989 -3.357 1.00 94.12 291 VAL A N 1
ATOM 2294 C CA . VAL A 1 291 ? -0.363 7.635 -3.551 1.00 94.12 291 VAL A CA 1
ATOM 2295 C C . VAL A 1 291 ? -1.345 7.625 -4.715 1.00 94.12 291 VAL A C 1
ATOM 2297 O O . VAL A 1 291 ? -2.283 8.419 -4.754 1.00 94.12 291 VAL A O 1
ATOM 2300 N N . ALA A 1 292 ? -1.129 6.716 -5.658 1.00 90.94 292 ALA A N 1
ATOM 2301 C CA . ALA A 1 292 ? -1.955 6.513 -6.833 1.00 90.94 292 ALA A CA 1
ATOM 2302 C C . ALA A 1 292 ? -2.496 5.080 -6.864 1.00 90.94 292 ALA A C 1
ATOM 2304 O O . ALA A 1 292 ? -1.790 4.111 -6.570 1.00 90.94 292 ALA A O 1
ATOM 2305 N N . LEU A 1 293 ? -3.765 4.953 -7.244 1.00 91.62 293 LEU A N 1
ATOM 2306 C CA . LEU A 1 293 ? -4.364 3.664 -7.569 1.00 91.62 293 LEU A CA 1
ATOM 2307 C C . LEU A 1 293 ? -3.962 3.270 -8.999 1.00 91.62 293 LEU A C 1
ATOM 2309 O O . LEU A 1 293 ? -3.890 4.159 -9.854 1.00 91.62 293 LEU A O 1
ATOM 2313 N N . PRO A 1 294 ? -3.737 1.977 -9.292 1.00 89.69 294 PRO A N 1
ATOM 2314 C CA . PRO A 1 294 ? -3.450 1.536 -10.650 1.00 89.69 294 PRO A CA 1
ATOM 2315 C C . PRO A 1 294 ? -4.597 1.909 -11.597 1.00 89.69 294 PRO A C 1
ATOM 2317 O O . PRO A 1 294 ? -5.744 1.512 -11.390 1.00 89.69 294 PRO A O 1
ATOM 2320 N N . MET A 1 295 ? -4.300 2.681 -12.644 1.00 88.00 295 MET A N 1
ATOM 2321 C CA . MET A 1 295 ? -5.295 3.054 -13.660 1.00 88.00 295 MET A CA 1
ATOM 2322 C C . MET A 1 295 ? -5.610 1.914 -14.627 1.00 88.00 295 MET A C 1
ATOM 2324 O O . MET A 1 295 ? -6.703 1.847 -15.192 1.00 88.00 295 MET A O 1
ATOM 2328 N N . LEU A 1 296 ? -4.634 1.033 -14.827 1.00 88.50 296 LEU A N 1
ATOM 2329 C CA . LEU A 1 296 ? -4.756 -0.189 -15.601 1.00 88.50 296 LEU A CA 1
ATOM 2330 C C . LEU A 1 296 ? -4.595 -1.385 -14.658 1.00 88.50 296 LEU A C 1
ATOM 2332 O O . LEU A 1 296 ? -3.839 -1.289 -13.688 1.00 88.50 296 LEU A O 1
ATOM 2336 N N . PRO A 1 297 ? -5.264 -2.520 -14.934 1.00 90.75 297 PRO A N 1
ATOM 2337 C CA . PRO A 1 297 ? -5.032 -3.749 -14.192 1.00 90.75 297 PRO A CA 1
ATOM 2338 C C . PRO A 1 297 ? -3.540 -4.114 -14.232 1.00 90.75 297 PRO A C 1
ATOM 2340 O O . PRO A 1 297 ? -3.008 -4.283 -15.335 1.00 90.75 297 PRO A O 1
ATOM 2343 N N . PRO A 1 298 ? -2.872 -4.248 -13.076 1.00 92.44 298 PRO A N 1
ATOM 2344 C CA . PRO A 1 298 ? -1.449 -4.536 -13.034 1.00 92.44 298 PRO A CA 1
ATOM 2345 C C . PRO A 1 298 ? -1.160 -5.918 -13.625 1.00 92.44 298 PRO A C 1
ATOM 2347 O O . PRO A 1 298 ? -1.787 -6.924 -13.273 1.00 92.44 298 PRO A O 1
ATOM 2350 N N . ARG A 1 299 ? -0.239 -5.960 -14.589 1.00 93.88 299 ARG A N 1
ATOM 2351 C CA . ARG A 1 299 ? 0.095 -7.167 -15.348 1.00 93.88 299 ARG A CA 1
ATOM 2352 C C . ARG A 1 299 ? 1.594 -7.243 -15.547 1.00 93.88 299 ARG A C 1
ATOM 2354 O O . ARG A 1 299 ? 2.177 -6.371 -16.183 1.00 93.88 299 ARG A O 1
ATOM 2361 N N . LEU A 1 300 ? 2.187 -8.321 -15.058 1.00 93.88 300 LEU A N 1
ATOM 2362 C CA . LEU A 1 300 ? 3.572 -8.649 -15.330 1.00 93.88 300 LEU A CA 1
ATOM 2363 C C . LEU A 1 300 ? 3.677 -9.186 -16.764 1.00 93.88 300 LEU A C 1
ATOM 2365 O O . LEU A 1 300 ? 3.078 -10.207 -17.107 1.00 93.88 300 LEU A O 1
ATOM 2369 N N . SER A 1 301 ? 4.419 -8.482 -17.614 1.00 92.38 301 SER A N 1
ATOM 2370 C CA . SER A 1 301 ? 4.638 -8.872 -19.007 1.00 92.38 301 SER A CA 1
ATOM 2371 C C . SER A 1 301 ? 5.854 -9.791 -19.131 1.00 92.38 301 SER A C 1
ATOM 2373 O O . SER A 1 301 ? 6.971 -9.381 -18.827 1.00 92.38 301 SER A O 1
ATOM 2375 N N . LEU A 1 302 ? 5.670 -11.024 -19.602 1.00 89.94 302 LEU A N 1
ATOM 2376 C CA . LEU A 1 302 ? 6.773 -11.904 -20.000 1.00 89.94 302 LEU A CA 1
ATOM 2377 C C . LEU A 1 302 ? 6.548 -12.361 -21.431 1.00 89.94 302 LEU A C 1
ATOM 2379 O O . LEU A 1 302 ? 5.658 -13.166 -21.695 1.00 89.94 302 LEU A O 1
ATOM 2383 N N . ARG A 1 303 ? 7.392 -11.901 -22.359 1.00 87.31 303 ARG A N 1
ATOM 2384 C CA . ARG A 1 303 ? 7.262 -12.199 -23.795 1.00 87.31 303 ARG A CA 1
ATOM 2385 C C . ARG A 1 303 ? 5.854 -11.836 -24.297 1.00 87.31 303 ARG A C 1
ATOM 2387 O O . ARG A 1 303 ? 5.550 -10.661 -24.462 1.00 87.31 303 ARG A O 1
ATOM 2394 N N . THR A 1 304 ? 5.007 -12.831 -24.548 1.00 86.94 304 THR A N 1
ATOM 2395 C CA . THR A 1 304 ? 3.619 -12.665 -25.002 1.00 86.94 304 THR A CA 1
ATOM 2396 C C . THR A 1 304 ? 2.587 -12.866 -23.891 1.00 86.94 304 THR A C 1
ATOM 2398 O O . THR A 1 304 ? 1.398 -12.664 -24.129 1.00 86.94 304 THR A O 1
ATOM 2401 N N . LEU A 1 305 ? 3.014 -13.288 -22.700 1.00 91.25 305 LEU A N 1
ATOM 2402 C CA . LEU A 1 305 ? 2.157 -13.524 -21.545 1.00 91.25 305 LEU A CA 1
ATOM 2403 C C . LEU A 1 305 ? 1.967 -12.232 -20.745 1.00 91.25 305 LEU A C 1
ATOM 2405 O O . LEU A 1 305 ? 2.930 -11.537 -20.432 1.00 91.25 305 LEU A O 1
ATOM 2409 N N . LEU A 1 306 ? 0.720 -11.958 -20.365 1.00 92.69 306 LEU A N 1
ATOM 2410 C CA . LEU A 1 306 ? 0.362 -10.906 -19.416 1.00 92.69 306 LEU A CA 1
ATOM 2411 C C . LEU A 1 306 ? -0.186 -11.562 -18.150 1.00 92.69 306 LEU A C 1
ATOM 2413 O O . LEU A 1 306 ? -1.366 -11.913 -18.093 1.00 92.69 306 LEU A O 1
ATOM 2417 N N . PHE A 1 307 ? 0.676 -11.758 -17.158 1.00 93.19 307 PHE A N 1
ATOM 2418 C CA . PHE A 1 307 ? 0.313 -12.422 -15.913 1.00 93.19 307 PHE A CA 1
ATOM 2419 C C . PHE A 1 307 ? -0.312 -11.412 -14.935 1.00 93.19 307 PHE A C 1
ATOM 2421 O O . PHE A 1 307 ? 0.315 -10.391 -14.645 1.00 93.19 307 PHE A O 1
ATOM 2428 N N . PRO A 1 308 ? -1.545 -11.630 -14.444 1.00 93.19 308 PRO A N 1
ATOM 2429 C CA . PRO A 1 308 ? -2.199 -10.688 -13.543 1.00 93.19 308 PRO A CA 1
ATOM 2430 C C . PRO A 1 308 ? -1.517 -10.676 -12.172 1.00 93.19 308 PRO A C 1
ATOM 2432 O O . PRO A 1 308 ? -1.301 -11.724 -11.569 1.00 93.19 308 PRO A O 1
ATOM 2435 N N . VAL A 1 309 ? -1.227 -9.481 -11.661 1.00 93.38 309 VAL A N 1
ATOM 2436 C CA . VAL A 1 309 ? -0.644 -9.283 -10.328 1.00 93.38 309 VAL A CA 1
ATOM 2437 C C . VAL A 1 309 ? -1.540 -8.328 -9.553 1.00 93.38 309 VAL A C 1
ATOM 2439 O O . VAL A 1 309 ? -2.001 -7.316 -10.083 1.00 93.38 309 VAL A O 1
ATOM 2442 N N . ARG A 1 310 ? -1.817 -8.648 -8.288 1.00 90.19 310 ARG A N 1
ATOM 2443 C CA . ARG A 1 310 ? -2.587 -7.749 -7.429 1.00 90.19 310 ARG A CA 1
ATOM 2444 C C . ARG A 1 310 ? -1.682 -6.613 -6.967 1.00 90.19 310 ARG A C 1
ATOM 2446 O O . ARG A 1 310 ? -0.637 -6.859 -6.393 1.00 90.19 310 ARG A O 1
ATOM 2453 N N . GLN A 1 311 ? -2.108 -5.376 -7.171 1.00 92.69 311 GLN A N 1
ATOM 2454 C CA . GLN A 1 311 ? -1.465 -4.189 -6.617 1.00 92.69 311 GLN A CA 1
ATOM 2455 C C . GLN A 1 311 ? -2.576 -3.276 -6.119 1.00 92.69 311 GLN A C 1
ATOM 2457 O O . GLN A 1 311 ? -3.461 -2.913 -6.891 1.00 92.69 311 GLN A O 1
ATOM 2462 N N . THR A 1 312 ? -2.564 -2.945 -4.831 1.00 94.44 312 THR A N 1
ATOM 2463 C CA . THR A 1 312 ? -3.607 -2.111 -4.224 1.00 94.44 312 THR A CA 1
ATOM 2464 C C . THR A 1 312 ? -3.374 -0.643 -4.571 1.00 94.44 312 THR A C 1
ATOM 2466 O O . THR A 1 312 ? -4.287 0.059 -4.997 1.00 94.44 312 THR A O 1
ATOM 2469 N N . PHE A 1 313 ? -2.138 -0.171 -4.414 1.00 94.81 313 PHE A N 1
ATOM 2470 C CA . PHE A 1 313 ? -1.724 1.180 -4.783 1.00 94.81 313 PHE A CA 1
ATOM 2471 C C . PHE A 1 313 ? -0.208 1.237 -5.003 1.00 94.81 313 PHE A C 1
ATOM 2473 O O . PHE A 1 313 ? 0.515 0.293 -4.689 1.00 94.81 313 PHE A O 1
ATOM 2480 N N . ALA A 1 314 ? 0.285 2.345 -5.545 1.00 94.12 314 ALA A N 1
ATOM 2481 C CA . ALA A 1 314 ? 1.704 2.693 -5.537 1.00 94.12 314 ALA A CA 1
ATOM 2482 C C . ALA A 1 314 ? 1.886 4.132 -5.068 1.00 94.12 314 ALA A C 1
ATOM 2484 O O . ALA A 1 314 ? 1.008 4.967 -5.278 1.00 94.12 314 ALA A O 1
ATOM 2485 N N . ALA A 1 315 ? 3.031 4.438 -4.466 1.00 94.44 315 ALA A N 1
ATOM 2486 C CA . ALA A 1 315 ? 3.442 5.821 -4.292 1.00 94.44 315 ALA A CA 1
ATOM 2487 C C . ALA A 1 315 ? 4.440 6.212 -5.374 1.00 94.44 315 ALA A C 1
ATOM 2489 O O . ALA A 1 315 ? 5.369 5.475 -5.711 1.00 94.44 315 ALA A O 1
ATOM 2490 N N . ALA A 1 316 ? 4.241 7.407 -5.904 1.00 94.50 316 ALA A N 1
ATOM 2491 C CA . ALA A 1 316 ? 5.095 8.008 -6.906 1.00 94.50 316 ALA A CA 1
ATOM 2492 C C . ALA A 1 316 ? 5.361 9.463 -6.528 1.00 94.50 316 ALA A C 1
ATOM 2494 O O . ALA A 1 316 ? 4.585 10.096 -5.815 1.00 94.50 316 ALA A O 1
ATOM 2495 N N . ARG A 1 317 ? 6.470 10.006 -7.001 1.00 93.69 317 ARG A N 1
ATOM 2496 C CA . ARG A 1 317 ? 6.881 11.382 -6.764 1.00 93.69 317 ARG A CA 1
ATOM 2497 C C . ARG A 1 317 ? 6.138 12.332 -7.698 1.00 93.69 317 ARG A C 1
ATOM 2499 O O . ARG A 1 317 ? 5.915 12.024 -8.863 1.00 93.69 317 ARG A O 1
ATOM 2506 N N . SER A 1 318 ? 5.763 13.506 -7.209 1.00 91.88 318 SER A N 1
ATOM 2507 C CA . SER A 1 318 ? 5.205 14.557 -8.065 1.00 91.88 318 SER A CA 1
ATOM 2508 C C . SER A 1 318 ? 6.316 15.136 -8.957 1.00 91.88 318 SER A C 1
ATOM 2510 O O . SER A 1 318 ? 7.399 15.427 -8.436 1.00 91.88 318 SER A O 1
ATOM 2512 N N . PRO A 1 319 ? 6.085 15.351 -10.265 1.00 92.25 319 PRO A N 1
ATOM 2513 C CA . PRO A 1 319 ? 7.062 15.995 -11.134 1.00 92.25 319 PRO A CA 1
ATOM 2514 C C . PRO A 1 319 ? 7.393 17.411 -10.654 1.00 92.25 319 PRO A C 1
ATOM 2516 O O . PRO A 1 319 ? 6.537 18.120 -10.119 1.00 92.25 319 PRO A O 1
ATOM 2519 N N . LYS A 1 320 ? 8.625 17.862 -10.914 1.00 89.00 320 LYS A N 1
ATOM 2520 C CA . LYS A 1 320 ? 9.042 19.245 -10.622 1.00 89.00 320 LYS A CA 1
ATOM 2521 C C . LYS A 1 320 ? 8.326 20.267 -11.510 1.00 89.00 320 LYS A C 1
ATOM 2523 O O . LYS A 1 320 ? 8.039 21.380 -11.072 1.00 89.00 320 LYS A O 1
ATOM 2528 N N . ASP A 1 321 ? 8.022 19.889 -12.751 1.00 91.12 321 ASP A N 1
ATOM 2529 C CA . ASP A 1 321 ? 7.225 20.724 -13.645 1.00 91.12 321 ASP A CA 1
ATOM 2530 C C . ASP A 1 321 ? 5.769 20.778 -13.168 1.00 91.12 321 ASP A C 1
ATOM 2532 O O . ASP A 1 321 ? 5.024 19.795 -13.195 1.00 91.12 321 ASP A O 1
ATOM 2536 N N . ARG A 1 322 ? 5.349 21.980 -12.770 1.00 89.06 322 ARG A N 1
ATOM 2537 C CA . ARG A 1 322 ? 4.005 22.257 -12.270 1.00 89.06 322 ARG A CA 1
ATOM 2538 C C . ARG A 1 322 ? 2.914 21.969 -13.302 1.00 89.06 322 ARG A C 1
ATOM 2540 O O . ARG A 1 322 ? 1.798 21.656 -12.894 1.00 89.06 322 ARG A O 1
ATOM 2547 N N . GLN A 1 323 ? 3.184 22.104 -14.602 1.00 92.62 323 GLN A N 1
ATOM 2548 C CA . GLN A 1 323 ? 2.187 21.809 -15.636 1.00 92.62 323 GLN A CA 1
ATOM 2549 C C . GLN A 1 323 ? 1.947 20.302 -15.748 1.00 92.62 323 GLN A C 1
ATOM 2551 O O . GLN A 1 323 ? 0.793 19.876 -15.750 1.00 92.62 323 GLN A O 1
ATOM 2556 N N . LEU A 1 324 ? 3.018 19.502 -15.727 1.00 91.50 324 LEU A N 1
ATOM 2557 C CA . LEU A 1 324 ? 2.927 18.039 -15.687 1.00 91.50 324 LEU A CA 1
ATOM 2558 C C . LEU A 1 324 ? 2.276 17.537 -14.392 1.00 91.50 324 LEU A C 1
ATOM 2560 O O . LEU A 1 324 ? 1.393 16.684 -14.426 1.00 91.50 324 LEU A O 1
ATOM 2564 N N . ALA A 1 325 ? 2.633 18.109 -13.242 1.00 90.50 325 ALA A N 1
ATOM 2565 C CA . ALA A 1 325 ? 1.991 17.744 -11.980 1.00 90.50 325 ALA A CA 1
ATOM 2566 C C . ALA A 1 325 ? 0.481 18.064 -11.990 1.00 90.50 325 ALA A C 1
ATOM 2568 O O . ALA A 1 325 ? -0.334 17.284 -11.501 1.00 90.50 325 ALA A O 1
ATOM 2569 N N . ARG A 1 326 ? 0.074 19.191 -12.594 1.00 90.56 326 ARG A N 1
ATOM 2570 C CA . ARG A 1 326 ? -1.342 19.582 -12.725 1.00 90.56 326 ARG A CA 1
ATOM 2571 C C . ARG A 1 326 ? -2.125 18.737 -13.722 1.00 90.56 326 ARG A C 1
ATOM 2573 O O . ARG A 1 326 ? -3.326 18.573 -13.527 1.00 90.56 326 ARG A O 1
ATOM 2580 N N . SER A 1 327 ? -1.481 18.198 -14.758 1.00 90.50 327 SER A N 1
ATOM 2581 C CA . SER A 1 327 ? -2.112 17.206 -15.638 1.00 90.50 327 SER A CA 1
ATOM 2582 C C . SER A 1 327 ? -2.248 15.834 -14.967 1.00 90.50 327 SER A C 1
ATOM 2584 O O . SER A 1 327 ? -2.863 14.927 -15.527 1.00 90.50 327 SER A O 1
ATOM 2586 N N . GLY A 1 328 ? -1.731 15.695 -13.741 1.00 90.00 328 GLY A N 1
ATOM 2587 C CA . GLY A 1 328 ? -1.843 14.497 -12.931 1.00 90.00 328 GLY A CA 1
ATOM 2588 C C . GLY A 1 328 ? -0.830 13.423 -13.307 1.00 90.00 328 GLY A C 1
ATOM 2589 O O . GLY A 1 328 ? -1.104 12.257 -13.025 1.00 90.00 328 GLY A O 1
ATOM 2590 N N . VAL A 1 329 ? 0.272 13.800 -13.964 1.00 93.56 329 VAL A N 1
ATOM 2591 C CA . VAL A 1 329 ? 1.414 12.921 -14.230 1.00 93.56 329 VAL A CA 1
ATOM 2592 C C . VAL A 1 329 ? 2.245 12.762 -12.958 1.00 93.56 329 VAL A C 1
ATOM 2594 O O . VAL A 1 329 ? 2.427 13.722 -12.211 1.00 93.56 329 VAL A O 1
ATOM 2597 N N . MET A 1 330 ? 2.765 11.559 -12.740 1.00 94.44 330 MET A N 1
ATOM 2598 C CA . MET A 1 330 ? 3.590 11.163 -11.600 1.00 94.44 330 MET A CA 1
ATOM 2599 C C . MET A 1 330 ? 4.918 10.559 -12.071 1.00 94.44 330 MET A C 1
ATOM 2601 O O . MET A 1 330 ? 5.017 10.098 -13.201 1.00 94.44 330 MET A O 1
ATOM 2605 N N . GLU A 1 331 ? 5.939 10.556 -11.218 1.00 94.25 331 GLU A N 1
ATOM 2606 C CA . GLU A 1 331 ? 7.263 9.974 -11.465 1.00 94.25 331 GLU A CA 1
ATOM 2607 C C . GLU A 1 331 ? 7.517 8.797 -10.513 1.00 94.25 331 GLU A C 1
ATOM 2609 O O . GLU A 1 331 ? 7.561 8.992 -9.299 1.00 94.25 331 GLU A O 1
ATOM 2614 N N . GLY A 1 332 ? 7.696 7.575 -11.013 1.00 93.06 332 GLY A N 1
ATOM 2615 C CA . GLY A 1 332 ? 7.901 6.417 -10.134 1.00 93.06 332 GLY A CA 1
ATOM 2616 C C . GLY A 1 332 ? 7.823 5.059 -10.837 1.00 93.06 332 GLY A C 1
ATOM 2617 O O . GLY A 1 332 ? 8.104 4.995 -12.033 1.00 93.06 332 GLY A O 1
ATOM 2618 N N . PRO A 1 333 ? 7.440 3.979 -10.126 1.00 92.38 333 PRO A N 1
ATOM 2619 C CA . PRO A 1 333 ? 7.032 3.947 -8.714 1.00 92.38 333 PRO A CA 1
ATOM 2620 C C . PRO A 1 333 ? 8.215 4.063 -7.732 1.00 92.38 333 PRO A C 1
ATOM 2622 O O . PRO A 1 333 ? 9.301 3.539 -7.980 1.00 92.38 333 PRO A O 1
ATOM 2625 N N . VAL A 1 334 ? 7.981 4.728 -6.594 1.00 90.19 334 VAL A N 1
ATOM 2626 C CA . VAL A 1 334 ? 8.898 4.729 -5.434 1.00 90.19 334 VAL A CA 1
ATOM 2627 C C . VAL A 1 334 ? 8.697 3.455 -4.621 1.00 90.19 334 VAL A C 1
ATOM 2629 O O . VAL A 1 334 ? 9.661 2.798 -4.257 1.00 90.19 334 VAL A O 1
ATOM 2632 N N . PHE A 1 335 ? 7.439 3.080 -4.382 1.00 89.38 335 PHE A N 1
ATOM 2633 C CA . PHE A 1 335 ? 7.088 1.787 -3.808 1.00 89.38 335 PHE A CA 1
ATOM 2634 C C . PHE A 1 335 ? 5.686 1.360 -4.264 1.00 89.38 335 PHE A C 1
ATOM 2636 O O . PHE A 1 335 ? 4.886 2.192 -4.707 1.00 89.38 335 PHE A O 1
ATOM 2643 N N . SER A 1 336 ? 5.386 0.069 -4.134 1.00 91.62 336 SER A N 1
ATOM 2644 C CA . SER A 1 336 ? 4.073 -0.516 -4.424 1.00 91.62 336 SER A CA 1
ATOM 2645 C C . SER A 1 336 ? 3.544 -1.269 -3.207 1.00 91.62 336 SER A C 1
ATOM 2647 O O . SER A 1 336 ? 4.319 -1.876 -2.480 1.00 91.62 336 SER A O 1
ATOM 2649 N N . ALA A 1 337 ? 2.229 -1.246 -2.994 1.00 93.62 337 ALA A N 1
ATOM 2650 C CA . ALA A 1 337 ? 1.581 -1.897 -1.861 1.00 93.62 337 ALA A CA 1
ATOM 2651 C C . ALA A 1 337 ? 0.562 -2.940 -2.312 1.00 93.62 337 ALA A C 1
ATOM 2653 O O . ALA A 1 337 ? -0.177 -2.738 -3.284 1.00 93.62 337 ALA A O 1
ATOM 2654 N N . GLN A 1 338 ? 0.459 -4.020 -1.539 1.00 93.19 338 GLN A N 1
ATOM 2655 C CA . GLN A 1 338 ? -0.592 -5.017 -1.682 1.00 93.19 338 GLN A CA 1
ATOM 2656 C C . GLN A 1 338 ? -1.204 -5.327 -0.311 1.00 93.19 338 GLN A C 1
ATOM 2658 O O . GLN A 1 338 ? -0.569 -5.931 0.545 1.00 93.19 338 GLN A O 1
ATOM 2663 N N . CYS A 1 339 ? -2.451 -4.923 -0.084 1.00 93.19 339 CYS A N 1
ATOM 2664 C CA . CYS A 1 339 ? -3.122 -5.132 1.200 1.00 93.19 339 CYS A CA 1
ATOM 2665 C C . CYS A 1 339 ? -3.871 -6.468 1.199 1.00 93.19 339 CYS A C 1
ATOM 2667 O O . CYS A 1 339 ? -4.890 -6.592 0.521 1.00 93.19 339 CYS A O 1
ATOM 2669 N N . ARG A 1 340 ? -3.398 -7.476 1.936 1.00 91.12 340 ARG A N 1
ATOM 2670 C CA . ARG A 1 340 ? -4.029 -8.809 2.002 1.00 91.12 340 ARG A CA 1
ATOM 2671 C C . ARG A 1 340 ? -5.379 -8.777 2.738 1.00 91.12 340 ARG A C 1
ATOM 2673 O O . ARG A 1 340 ? -5.429 -8.233 3.843 1.00 91.12 340 ARG A O 1
ATOM 2680 N N . PRO A 1 341 ? -6.473 -9.301 2.149 1.00 89.88 341 PRO A N 1
ATOM 2681 C CA . PRO A 1 341 ? -7.715 -9.516 2.882 1.00 89.88 341 PRO A CA 1
ATOM 2682 C C . PRO A 1 341 ? -7.667 -10.723 3.816 1.00 89.88 341 PRO A C 1
ATOM 2684 O O . PRO A 1 341 ? -8.419 -10.755 4.789 1.00 89.88 341 PRO A O 1
ATOM 2687 N N . GLU A 1 342 ? -6.792 -11.686 3.528 1.00 91.38 342 GLU A N 1
ATOM 2688 C CA . GLU A 1 342 ? -6.675 -12.932 4.267 1.00 91.38 342 GLU A CA 1
ATOM 2689 C C . GLU A 1 342 ? -6.339 -12.682 5.744 1.00 91.38 342 GLU A C 1
ATOM 2691 O O . GLU A 1 342 ? -5.417 -11.941 6.083 1.00 91.38 342 GLU A O 1
ATOM 2696 N N . THR A 1 343 ? -7.101 -13.322 6.630 1.00 92.19 343 THR A N 1
ATOM 2697 C CA . THR A 1 343 ? -6.825 -13.371 8.075 1.00 92.19 343 THR A CA 1
ATOM 2698 C C . THR A 1 343 ? -6.246 -14.719 8.499 1.00 92.19 343 THR A C 1
ATOM 2700 O O . THR A 1 343 ? -5.804 -14.867 9.636 1.00 92.19 343 THR A O 1
ATOM 2703 N N . CYS A 1 344 ? -6.280 -15.701 7.592 1.00 91.25 344 CYS A N 1
ATOM 2704 C CA . CYS A 1 344 ? -5.733 -17.031 7.778 1.00 91.25 344 CYS A CA 1
ATOM 2705 C C . CYS A 1 344 ? -5.159 -17.578 6.469 1.00 91.25 344 CYS A C 1
ATOM 2707 O O . CYS A 1 344 ? -5.796 -17.454 5.422 1.00 91.25 344 CYS A O 1
ATOM 2709 N N . PHE A 1 345 ? -3.976 -18.193 6.536 1.00 92.19 345 PHE A N 1
ATOM 2710 C CA . PHE A 1 345 ? -3.265 -18.724 5.364 1.00 92.19 345 PHE A CA 1
ATOM 2711 C C . PHE A 1 345 ? -3.253 -20.256 5.318 1.00 92.19 345 PHE A C 1
ATOM 2713 O O . PHE A 1 345 ? -2.798 -20.842 4.332 1.00 92.19 345 PHE A O 1
ATOM 2720 N N . ARG A 1 346 ? -3.770 -20.905 6.367 1.00 91.44 346 ARG A N 1
ATOM 2721 C CA . ARG A 1 346 ? -3.700 -22.352 6.583 1.00 91.44 346 ARG A CA 1
ATOM 2722 C C . ARG A 1 346 ? -5.070 -22.935 6.914 1.00 91.44 346 ARG A C 1
ATOM 2724 O O . ARG A 1 346 ? -5.799 -22.406 7.751 1.00 91.44 346 ARG A O 1
ATOM 2731 N N . ALA A 1 347 ? -5.421 -24.047 6.277 1.00 88.12 347 ALA A N 1
ATOM 2732 C CA . ALA A 1 347 ? -6.583 -24.830 6.673 1.00 88.12 347 ALA A CA 1
ATOM 2733 C C . ALA A 1 347 ? -6.275 -25.666 7.934 1.00 88.12 347 ALA A C 1
ATOM 2735 O O . ALA A 1 347 ? -5.106 -25.912 8.251 1.00 88.12 347 ALA A O 1
ATOM 2736 N N . PRO A 1 348 ? -7.300 -26.138 8.671 1.00 86.88 348 PRO A N 1
ATOM 2737 C CA . PRO A 1 348 ? -7.088 -27.036 9.801 1.00 86.88 348 PRO A CA 1
ATOM 2738 C C . PRO A 1 348 ? -6.303 -28.290 9.383 1.00 86.88 348 PRO A C 1
ATOM 2740 O O . PRO A 1 348 ? -6.774 -29.079 8.569 1.00 86.88 348 PRO A O 1
ATOM 2743 N N . GLY A 1 349 ? -5.113 -28.475 9.961 1.00 85.38 349 GLY A N 1
ATOM 2744 C CA . GLY A 1 349 ? -4.225 -29.607 9.671 1.00 85.38 349 GLY A CA 1
ATOM 2745 C C . GLY A 1 349 ? -3.145 -29.344 8.615 1.00 85.38 349 GLY A C 1
ATOM 2746 O O . GLY A 1 349 ? -2.283 -30.205 8.435 1.00 85.38 349 GLY A O 1
ATOM 2747 N N . ASP A 1 350 ? -3.136 -28.175 7.966 1.00 88.56 350 ASP A N 1
ATOM 2748 C CA . ASP A 1 350 ? -2.067 -27.808 7.033 1.00 88.56 350 ASP A CA 1
ATOM 2749 C C . ASP A 1 350 ? -0.723 -27.656 7.759 1.00 88.56 350 ASP A C 1
ATOM 2751 O O . ASP A 1 350 ? -0.614 -27.025 8.816 1.00 88.56 350 ASP A O 1
ATOM 2755 N N . VAL A 1 351 ? 0.335 -28.206 7.158 1.00 87.88 351 VAL A N 1
ATOM 2756 C CA . VAL A 1 351 ? 1.700 -28.035 7.661 1.00 87.88 351 VAL A CA 1
ATOM 2757 C C . VAL A 1 351 ? 2.215 -26.642 7.261 1.00 87.88 351 VAL A C 1
ATOM 2759 O O . VAL A 1 351 ? 2.194 -26.314 6.069 1.00 87.88 351 VAL A O 1
ATOM 2762 N N . PRO A 1 352 ? 2.749 -25.843 8.209 1.00 89.56 352 PRO A N 1
ATOM 2763 C CA . PRO A 1 352 ? 3.305 -24.520 7.921 1.00 89.56 352 PRO A CA 1
ATOM 2764 C C . PRO A 1 352 ? 4.368 -24.558 6.819 1.00 89.56 352 PRO A C 1
ATOM 2766 O O . PRO A 1 352 ? 5.307 -25.362 6.904 1.00 89.56 352 PRO A O 1
ATOM 2769 N N . GLY A 1 353 ? 4.262 -23.667 5.836 1.00 84.88 353 GLY A N 1
ATOM 2770 C CA . GLY A 1 353 ? 5.160 -23.583 4.684 1.00 84.88 353 GLY A CA 1
ATOM 2771 C C . GLY A 1 353 ? 4.673 -24.293 3.427 1.00 84.88 353 GLY A C 1
ATOM 2772 O O . GLY A 1 353 ? 5.285 -24.132 2.375 1.00 84.88 353 GLY A O 1
ATOM 2773 N N . THR A 1 354 ? 3.621 -25.104 3.533 1.00 84.06 354 THR A N 1
ATOM 2774 C CA . THR A 1 354 ? 3.138 -25.961 2.437 1.00 84.06 354 THR A CA 1
ATOM 2775 C C . THR A 1 354 ? 1.648 -25.800 2.165 1.00 84.06 354 THR A C 1
ATOM 2777 O O . THR A 1 354 ? 1.140 -26.390 1.210 1.00 84.06 354 THR A O 1
ATOM 2780 N N . GLY A 1 355 ? 0.951 -25.004 2.985 1.00 87.38 355 GLY A N 1
ATOM 2781 C CA . GLY A 1 355 ? -0.474 -24.757 2.829 1.00 87.38 355 GLY A CA 1
ATOM 2782 C C . GLY A 1 355 ? -0.771 -24.052 1.510 1.00 87.38 355 GLY A C 1
ATOM 2783 O O . GLY A 1 355 ? -0.009 -23.206 1.038 1.00 87.38 355 GLY A O 1
ATOM 2784 N N . PHE A 1 356 ? -1.912 -24.377 0.908 1.00 89.56 356 PHE A N 1
ATOM 2785 C CA . PHE A 1 356 ? -2.320 -23.798 -0.371 1.00 89.56 356 PHE A CA 1
ATOM 2786 C C . PHE A 1 356 ? -2.390 -22.259 -0.331 1.00 89.56 356 PHE A C 1
ATOM 2788 O O . PHE A 1 356 ? -1.968 -21.594 -1.281 1.00 89.56 356 PHE A O 1
ATOM 2795 N N . GLY A 1 357 ? -2.889 -21.696 0.778 1.00 91.19 357 GLY A N 1
ATOM 2796 C CA . GLY A 1 357 ? -2.963 -20.250 0.991 1.00 91.19 357 GLY A CA 1
ATOM 2797 C C . GLY A 1 357 ? -1.584 -19.592 1.035 1.00 91.19 357 GLY A C 1
ATOM 2798 O O . GLY A 1 357 ? -1.368 -18.600 0.346 1.00 91.19 357 GLY A O 1
ATOM 2799 N N . GLU A 1 358 ? -0.633 -20.188 1.758 1.00 92.69 358 GLU A N 1
ATOM 2800 C CA . GLU A 1 358 ? 0.755 -19.709 1.859 1.00 92.69 358 GLU A CA 1
ATOM 2801 C C . GLU A 1 358 ? 1.467 -19.717 0.497 1.00 92.69 358 GLU A C 1
ATOM 2803 O O . GLU A 1 358 ? 2.117 -18.743 0.126 1.00 92.69 358 GLU A O 1
ATOM 2808 N N . VAL A 1 359 ? 1.312 -20.788 -0.290 1.00 91.69 359 VAL A N 1
ATOM 2809 C CA . VAL A 1 359 ? 1.946 -20.901 -1.617 1.00 91.69 359 VAL A CA 1
ATOM 2810 C C . VAL A 1 359 ? 1.344 -19.900 -2.613 1.00 91.69 359 VAL A C 1
ATOM 2812 O O . VAL A 1 359 ? 2.064 -19.305 -3.420 1.00 91.69 359 VAL A O 1
ATOM 2815 N N . CYS A 1 360 ? 0.027 -19.676 -2.558 1.00 92.31 360 CYS A N 1
ATOM 2816 C CA . CYS A 1 360 ? -0.620 -18.635 -3.358 1.00 92.31 360 CYS A CA 1
ATOM 2817 C C . CYS A 1 360 ? -0.154 -17.234 -2.957 1.00 92.31 360 CYS A C 1
ATOM 2819 O O . CYS A 1 360 ? 0.035 -16.385 -3.830 1.00 92.31 360 CYS A O 1
ATOM 2821 N N . ASP A 1 361 ? 0.026 -16.988 -1.660 1.00 93.31 361 ASP A N 1
ATOM 2822 C CA . ASP A 1 361 ? 0.498 -15.702 -1.157 1.00 93.31 361 ASP A CA 1
ATOM 2823 C C . ASP A 1 361 ? 1.936 -15.413 -1.588 1.00 93.31 361 ASP A C 1
ATOM 2825 O O . ASP A 1 361 ? 2.213 -14.349 -2.139 1.00 93.31 361 ASP A O 1
ATOM 2829 N N . LEU A 1 362 ? 2.812 -16.417 -1.507 1.00 92.62 362 LEU A N 1
ATOM 2830 C CA . LEU A 1 362 ? 4.181 -16.334 -2.008 1.00 92.62 362 LEU A CA 1
ATOM 2831 C C . LEU A 1 362 ? 4.235 -15.945 -3.497 1.00 92.62 362 LEU A C 1
ATOM 2833 O O . LEU A 1 362 ? 5.057 -15.121 -3.895 1.00 92.62 362 LEU A O 1
ATOM 2837 N N . LEU A 1 363 ? 3.341 -16.486 -4.338 1.00 92.56 363 LEU A N 1
ATOM 2838 C CA . LEU A 1 363 ? 3.265 -16.085 -5.750 1.00 92.56 363 LEU A CA 1
ATOM 2839 C C . LEU A 1 363 ? 2.886 -14.606 -5.908 1.00 9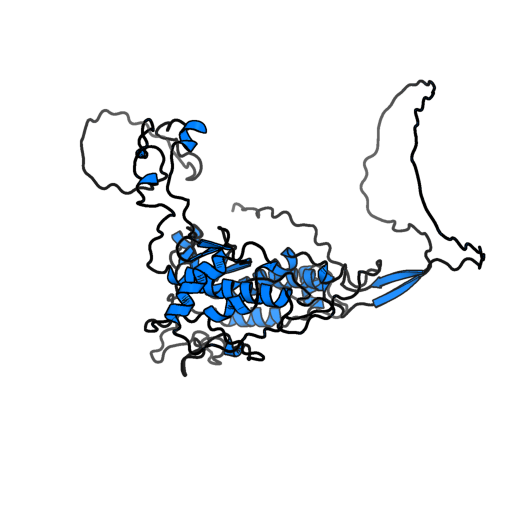2.56 363 LEU A C 1
ATOM 2841 O O . LEU A 1 363 ? 3.373 -13.943 -6.825 1.00 92.56 363 LEU A O 1
ATOM 2845 N N . ARG A 1 364 ? 2.009 -14.086 -5.041 1.00 92.56 364 ARG A N 1
ATOM 2846 C CA . ARG A 1 364 ? 1.589 -12.677 -5.066 1.00 92.56 364 ARG A CA 1
ATOM 2847 C C . ARG A 1 364 ? 2.714 -11.747 -4.624 1.00 92.56 364 ARG A C 1
ATOM 2849 O O . ARG A 1 364 ? 2.886 -10.709 -5.264 1.00 92.56 364 ARG A O 1
ATOM 2856 N N . GLU A 1 365 ? 3.477 -12.126 -3.598 1.00 92.19 365 GLU A N 1
ATOM 2857 C CA . GLU A 1 365 ? 4.673 -11.396 -3.150 1.00 92.19 365 GLU A CA 1
ATOM 2858 C C . GLU A 1 365 ? 5.699 -11.292 -4.282 1.00 92.19 365 GLU A C 1
ATOM 2860 O O . GLU A 1 365 ? 6.026 -10.196 -4.745 1.00 92.19 365 GLU A O 1
ATOM 2865 N N . VAL A 1 366 ? 6.107 -12.438 -4.835 1.00 92.44 366 VAL A N 1
ATOM 2866 C CA . VAL A 1 366 ? 7.101 -12.487 -5.916 1.00 92.44 366 VAL A CA 1
ATOM 2867 C C . VAL A 1 366 ? 6.593 -11.769 -7.169 1.00 92.44 366 VAL A C 1
ATOM 2869 O O . VAL A 1 366 ? 7.323 -11.000 -7.794 1.00 92.44 366 VAL A O 1
ATOM 2872 N N . GLY A 1 367 ? 5.321 -11.961 -7.528 1.00 93.69 367 GLY A N 1
ATOM 2873 C CA . GLY A 1 367 ? 4.692 -11.244 -8.635 1.00 93.69 367 GLY A CA 1
ATOM 2874 C C . GLY A 1 367 ? 4.697 -9.727 -8.429 1.00 93.69 367 G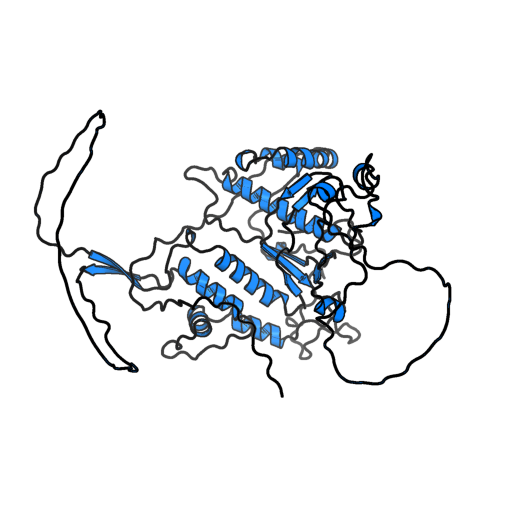LY A C 1
ATOM 2875 O O . GLY A 1 367 ? 4.924 -8.985 -9.382 1.00 93.69 367 GLY A O 1
ATOM 2876 N N . GLY A 1 368 ? 4.498 -9.267 -7.191 1.00 93.56 368 GLY A N 1
ATOM 2877 C CA . GLY A 1 368 ? 4.584 -7.863 -6.798 1.00 93.56 368 GLY A CA 1
ATOM 2878 C C . GLY A 1 368 ? 5.963 -7.262 -6.995 1.00 93.56 368 GLY A C 1
ATOM 2879 O O . GLY A 1 368 ? 6.083 -6.212 -7.628 1.00 93.56 368 GLY A O 1
ATOM 2880 N N . MET A 1 369 ? 6.993 -7.950 -6.502 1.00 92.19 369 MET A N 1
ATOM 2881 C CA . MET A 1 369 ? 8.388 -7.543 -6.673 1.00 92.19 369 MET A CA 1
ATOM 2882 C C . MET A 1 369 ? 8.767 -7.452 -8.152 1.00 92.19 369 MET A C 1
ATOM 2884 O O . MET A 1 369 ? 9.277 -6.428 -8.606 1.00 92.19 369 MET A O 1
ATOM 2888 N N . LEU A 1 370 ? 8.467 -8.502 -8.925 1.00 93.00 370 LEU A N 1
ATOM 2889 C CA . LEU A 1 370 ? 8.766 -8.550 -10.357 1.00 93.00 370 LEU A CA 1
ATOM 2890 C C . LEU A 1 370 ? 8.017 -7.464 -11.130 1.00 93.00 370 LEU A C 1
ATOM 2892 O O . LEU A 1 370 ? 8.578 -6.862 -12.046 1.00 93.00 370 LEU A O 1
ATOM 2896 N N . LEU A 1 371 ? 6.760 -7.194 -10.767 1.00 94.44 371 LEU A N 1
ATOM 2897 C CA . LEU A 1 371 ? 5.987 -6.122 -11.379 1.00 94.44 371 LEU A CA 1
ATOM 2898 C C . LEU A 1 371 ? 6.609 -4.759 -11.065 1.00 94.44 371 LEU A C 1
ATOM 2900 O O . LEU A 1 371 ? 6.824 -3.978 -11.986 1.00 94.44 371 LEU A O 1
ATOM 2904 N N . ALA A 1 372 ? 6.939 -4.481 -9.803 1.00 93.31 372 ALA A N 1
ATOM 2905 C CA . ALA A 1 372 ? 7.574 -3.225 -9.414 1.00 93.31 372 ALA A CA 1
ATOM 2906 C C . ALA A 1 372 ? 8.908 -3.014 -10.151 1.00 93.31 372 ALA A C 1
ATOM 2908 O O . ALA A 1 372 ? 9.133 -1.939 -10.712 1.00 93.31 372 ALA A O 1
ATOM 2909 N N . ALA A 1 373 ? 9.744 -4.055 -10.236 1.00 92.62 373 ALA A N 1
ATOM 2910 C CA . ALA A 1 373 ? 10.984 -4.039 -11.009 1.00 92.62 373 ALA A CA 1
ATOM 2911 C C . ALA A 1 373 ? 10.729 -3.776 -12.502 1.00 92.62 373 ALA A C 1
ATOM 2913 O O . ALA A 1 373 ? 11.403 -2.950 -13.115 1.00 92.62 373 ALA A O 1
ATOM 2914 N N . GLN A 1 374 ? 9.718 -4.422 -13.092 1.00 93.50 374 GLN A N 1
ATOM 2915 C CA . GLN A 1 374 ? 9.359 -4.218 -14.493 1.00 93.50 374 GLN A CA 1
ATOM 2916 C C . GLN A 1 374 ? 8.858 -2.797 -14.774 1.00 93.50 374 GLN A C 1
ATOM 2918 O O . GLN A 1 374 ? 9.235 -2.226 -15.794 1.00 93.50 374 GLN A O 1
ATOM 2923 N N . GLU A 1 375 ? 8.008 -2.225 -13.917 1.00 93.81 375 GLU A N 1
ATOM 2924 C CA . GLU A 1 375 ? 7.531 -0.846 -14.074 1.00 93.81 375 GLU A CA 1
ATOM 2925 C C . GLU A 1 375 ? 8.715 0.133 -14.005 1.00 93.81 375 GLU A C 1
ATOM 2927 O O . GLU A 1 375 ? 8.842 1.008 -14.857 1.00 93.81 375 GLU A O 1
ATOM 2932 N N . ARG A 1 376 ? 9.640 -0.057 -13.057 1.00 92.88 376 ARG A N 1
ATOM 2933 C CA . ARG A 1 376 ? 10.859 0.758 -12.923 1.00 92.88 376 ARG A CA 1
ATOM 2934 C C . ARG A 1 376 ? 11.788 0.631 -14.134 1.00 92.88 376 ARG A C 1
ATOM 2936 O O . ARG A 1 376 ? 12.261 1.642 -14.655 1.00 92.88 376 ARG A O 1
ATOM 2943 N N . ALA A 1 377 ? 11.975 -0.582 -14.654 1.00 92.69 377 ALA A N 1
ATOM 2944 C CA . ALA A 1 377 ? 12.802 -0.862 -15.831 1.00 92.69 377 ALA A CA 1
ATOM 2945 C C . ALA A 1 377 ? 12.287 -0.217 -17.137 1.00 92.69 377 ALA A C 1
ATOM 2947 O O . ALA A 1 377 ? 12.985 -0.233 -18.149 1.00 92.69 377 ALA A O 1
ATOM 2948 N N . ARG A 1 378 ? 11.085 0.380 -17.141 1.00 94.19 378 ARG A N 1
ATOM 2949 C CA . ARG A 1 378 ? 10.570 1.162 -18.279 1.00 94.19 378 ARG A CA 1
ATOM 2950 C C . ARG A 1 378 ? 11.206 2.548 -18.399 1.00 94.19 378 ARG A C 1
ATOM 2952 O O . ARG A 1 378 ? 10.934 3.245 -19.376 1.00 94.19 378 ARG A O 1
ATOM 2959 N N . GLN A 1 379 ? 12.037 2.975 -17.447 1.00 93.62 379 GLN A N 1
ATOM 2960 C CA . GLN A 1 379 ? 12.746 4.250 -17.554 1.00 93.62 379 GLN A CA 1
ATOM 2961 C C . GLN A 1 379 ? 13.549 4.331 -18.860 1.00 93.62 379 GLN A C 1
ATOM 2963 O O . GLN A 1 379 ? 14.363 3.468 -19.165 1.00 93.62 379 GLN A O 1
ATOM 2968 N N . GLY A 1 380 ? 13.323 5.396 -19.636 1.00 91.31 380 GLY A N 1
ATOM 2969 C CA . GLY A 1 380 ? 14.003 5.619 -20.920 1.00 91.31 380 GLY A CA 1
ATOM 2970 C C . GLY A 1 380 ? 13.543 4.700 -22.057 1.00 91.31 380 GLY A C 1
ATOM 2971 O O . GLY A 1 380 ? 13.990 4.865 -23.190 1.00 91.31 380 GLY A O 1
ATOM 2972 N N . MET A 1 381 ? 12.625 3.773 -21.785 1.00 92.94 381 MET A N 1
ATOM 2973 C CA . MET A 1 381 ? 12.067 2.867 -22.778 1.00 92.94 381 MET A CA 1
ATOM 2974 C C . MET A 1 381 ? 10.844 3.500 -23.450 1.00 92.94 381 MET A C 1
ATOM 2976 O O . MET A 1 381 ? 10.147 4.333 -22.870 1.00 92.94 381 MET A O 1
ATOM 2980 N N . THR A 1 382 ? 10.567 3.088 -24.686 1.00 91.56 382 THR A N 1
ATOM 2981 C CA . THR A 1 382 ? 9.339 3.464 -25.401 1.00 91.56 382 THR A CA 1
ATOM 2982 C C . THR A 1 382 ? 8.376 2.291 -25.388 1.00 91.56 382 THR A C 1
ATOM 2984 O O . THR A 1 382 ? 8.776 1.153 -25.642 1.00 91.56 382 THR A O 1
ATOM 2987 N N . GLU A 1 383 ? 7.111 2.561 -25.083 1.00 90.94 383 GLU A N 1
ATOM 2988 C CA . GLU A 1 383 ? 6.079 1.537 -25.125 1.00 90.94 383 GLU A CA 1
ATOM 2989 C C . GLU A 1 383 ? 5.905 1.015 -26.554 1.00 90.94 383 GLU A C 1
ATOM 2991 O O . GLU A 1 383 ? 5.682 1.791 -27.480 1.00 90.94 383 GLU A O 1
ATOM 2996 N N . VAL A 1 384 ? 5.940 -0.308 -26.709 1.00 88.75 384 VAL A N 1
ATOM 2997 C CA . VAL A 1 384 ? 5.549 -0.988 -27.946 1.00 88.75 384 VAL A CA 1
ATOM 2998 C C . VAL A 1 384 ? 4.200 -1.645 -27.704 1.00 88.75 384 VAL A C 1
ATOM 3000 O O . VAL A 1 384 ? 4.077 -2.527 -26.847 1.00 88.75 384 VAL A O 1
ATOM 3003 N N . ARG A 1 385 ? 3.172 -1.227 -28.445 1.00 87.81 385 ARG A N 1
ATOM 3004 C CA . ARG A 1 385 ? 1.825 -1.770 -28.256 1.00 87.81 385 ARG A CA 1
ATOM 3005 C C . ARG A 1 385 ? 1.764 -3.227 -28.713 1.00 87.81 385 ARG A C 1
ATOM 3007 O O . ARG A 1 385 ? 2.428 -3.604 -29.684 1.00 87.81 385 ARG A O 1
ATOM 3014 N N . PRO A 1 386 ? 0.922 -4.067 -28.087 1.00 83.50 386 PRO A N 1
ATOM 3015 C CA . PRO A 1 386 ? 0.727 -5.435 -28.546 1.00 83.50 386 PRO A CA 1
ATOM 3016 C C . PRO A 1 386 ? 0.316 -5.478 -30.024 1.00 83.50 386 PRO A C 1
ATOM 3018 O O . PRO A 1 386 ? -0.724 -4.952 -30.411 1.00 83.50 386 PRO A O 1
ATOM 3021 N N . GLY A 1 387 ? 1.133 -6.113 -30.862 1.00 80.62 387 GLY A N 1
ATOM 3022 C CA . GLY A 1 387 ? 0.884 -6.197 -32.302 1.00 80.62 387 GLY A CA 1
ATOM 3023 C C . GLY A 1 387 ? 1.364 -4.994 -33.116 1.00 80.62 387 GLY A C 1
ATOM 3024 O O . GLY A 1 387 ? 1.224 -5.025 -34.329 1.00 80.62 387 GLY A O 1
ATOM 3025 N N . GLU A 1 388 ? 1.969 -3.973 -32.510 1.00 84.62 388 GLU A N 1
ATOM 3026 C CA . GLU A 1 388 ? 2.562 -2.852 -33.244 1.00 84.62 388 GLU A CA 1
ATOM 3027 C C . GLU A 1 388 ? 3.629 -3.326 -34.242 1.00 84.62 388 GLU A C 1
ATOM 3029 O O . GLU A 1 388 ? 4.414 -4.238 -33.967 1.00 84.62 388 GLU A O 1
ATOM 3034 N N . GLY A 1 389 ? 3.608 -2.751 -35.447 1.00 82.50 389 GLY A N 1
ATOM 3035 C CA . GLY A 1 389 ? 4.509 -3.130 -36.539 1.00 82.50 389 GLY A CA 1
ATOM 3036 C C . GLY A 1 389 ? 4.269 -4.529 -37.123 1.00 82.50 389 GLY A C 1
ATOM 3037 O O . GLY A 1 389 ? 5.014 -4.955 -38.005 1.00 82.50 389 GLY A O 1
ATOM 3038 N N . LYS A 1 390 ? 3.248 -5.273 -36.672 1.00 84.00 390 LYS A N 1
ATOM 3039 C CA . LYS A 1 390 ? 2.920 -6.584 -37.244 1.00 84.00 390 LYS A CA 1
ATOM 3040 C C . LYS A 1 390 ? 2.084 -6.426 -38.511 1.00 84.00 390 LYS A C 1
ATOM 3042 O O . LYS A 1 390 ? 1.210 -5.569 -38.610 1.00 84.00 390 LYS A O 1
ATOM 3047 N N . TRP A 1 391 ? 2.316 -7.299 -39.492 1.00 80.88 391 TRP A N 1
ATOM 3048 C CA . TRP A 1 391 ? 1.645 -7.212 -40.795 1.00 80.88 391 TRP A CA 1
ATOM 3049 C C . TRP A 1 391 ? 0.114 -7.269 -40.672 1.00 80.88 391 TRP A C 1
ATOM 3051 O O . TRP A 1 391 ? -0.595 -6.558 -41.376 1.00 80.88 391 TRP A O 1
ATOM 3061 N N . TRP A 1 392 ? -0.405 -8.052 -39.720 1.00 75.62 392 TRP A N 1
ATOM 3062 C CA . TRP A 1 392 ? -1.845 -8.199 -39.501 1.00 75.62 392 TRP A CA 1
ATOM 3063 C C . TRP A 1 392 ? -2.517 -6.969 -38.879 1.00 75.62 392 TRP A C 1
ATOM 3065 O O . TRP A 1 392 ? -3.747 -6.933 -38.870 1.00 75.62 392 TRP A O 1
ATOM 3075 N N . THR A 1 393 ? -1.748 -5.996 -38.371 1.00 77.81 393 THR A N 1
ATOM 3076 C CA . THR A 1 393 ? -2.249 -4.702 -37.875 1.00 77.81 393 THR A CA 1
ATOM 3077 C C . THR A 1 393 ? -1.906 -3.525 -38.788 1.00 77.81 393 THR A C 1
ATOM 3079 O O . THR A 1 393 ? -2.561 -2.490 -38.724 1.00 77.81 393 THR A O 1
ATOM 3082 N N . ALA A 1 394 ? -0.863 -3.650 -39.614 1.00 74.12 394 ALA A N 1
ATOM 3083 C CA . ALA A 1 394 ? -0.386 -2.578 -40.486 1.00 74.12 394 ALA A CA 1
ATOM 3084 C C . ALA A 1 394 ? -0.969 -2.654 -41.907 1.00 74.12 394 ALA A C 1
ATOM 3086 O O . ALA A 1 394 ? -1.145 -1.628 -42.558 1.00 74.12 394 ALA A O 1
ATOM 3087 N N . THR A 1 395 ? -1.281 -3.854 -42.403 1.00 69.50 395 THR A N 1
ATOM 3088 C CA . THR A 1 395 ? -1.732 -4.044 -43.785 1.00 69.50 395 THR A CA 1
ATOM 3089 C C . THR A 1 395 ? -3.264 -4.102 -43.867 1.00 69.50 395 THR A C 1
ATOM 3091 O O . THR A 1 395 ? -3.879 -4.918 -43.172 1.00 69.50 395 THR A O 1
ATOM 3094 N N . PRO A 1 396 ? -3.912 -3.290 -44.729 1.00 63.00 396 PRO A N 1
ATOM 3095 C CA . PRO A 1 396 ? -5.345 -3.399 -44.970 1.00 63.00 396 PRO A CA 1
ATOM 3096 C C . PRO A 1 396 ? -5.670 -4.760 -45.593 1.00 63.00 396 PRO A C 1
ATOM 3098 O O . PRO A 1 396 ? -5.005 -5.226 -46.520 1.00 63.00 396 PRO A O 1
ATOM 3101 N N . ARG A 1 397 ? -6.695 -5.429 -45.063 1.00 63.88 397 ARG A N 1
ATOM 3102 C CA . ARG A 1 397 ? -7.127 -6.741 -45.563 1.00 63.88 397 ARG A CA 1
ATOM 3103 C C . ARG A 1 397 ? -7.886 -6.596 -46.882 1.00 63.88 397 ARG A C 1
ATOM 3105 O O . ARG A 1 397 ? -8.443 -5.539 -47.175 1.00 63.88 397 ARG A O 1
ATOM 3112 N N . TRP A 1 398 ? -7.952 -7.680 -47.657 1.00 57.47 398 TRP A N 1
ATOM 3113 C CA . TRP A 1 398 ? -8.712 -7.729 -48.909 1.00 57.47 398 TRP A CA 1
ATOM 3114 C C . TRP A 1 398 ? -10.172 -7.294 -48.679 1.00 57.47 398 TRP A C 1
ATOM 3116 O O . TRP A 1 398 ? -10.883 -7.891 -47.871 1.00 57.47 398 TRP A O 1
ATOM 3126 N N . GLY A 1 399 ? -10.591 -6.210 -49.341 1.00 63.03 399 GLY A N 1
ATOM 3127 C CA . GLY A 1 399 ? -11.923 -5.609 -49.185 1.00 63.03 399 GLY A CA 1
ATOM 3128 C C . GLY A 1 399 ? -12.133 -4.724 -47.939 1.00 63.03 399 GLY A C 1
ATOM 3129 O O . GLY A 1 399 ? -13.275 -4.361 -47.655 1.00 63.03 399 GLY A O 1
ATOM 3130 N N . GLY A 1 400 ? -11.081 -4.390 -47.180 1.00 56.75 400 GLY A N 1
ATOM 3131 C CA . GLY A 1 400 ? -11.118 -3.468 -46.034 1.00 56.75 400 GLY A CA 1
ATOM 3132 C C . GLY A 1 400 ? -10.674 -2.041 -46.386 1.00 56.75 400 GLY A C 1
ATOM 3133 O O . GLY A 1 400 ? -9.882 -1.839 -47.304 1.00 56.75 400 GLY A O 1
ATOM 3134 N N . ALA A 1 401 ? -11.183 -1.043 -45.656 1.00 56.53 401 ALA A N 1
ATOM 3135 C CA . ALA A 1 401 ? -10.742 0.347 -45.796 1.00 56.53 401 ALA A CA 1
ATOM 3136 C C . ALA A 1 401 ? -9.289 0.525 -45.291 1.00 56.53 401 ALA A C 1
ATOM 3138 O O . ALA A 1 401 ? -8.889 -0.195 -44.372 1.00 56.53 401 ALA A O 1
ATOM 3139 N N . PRO A 1 402 ? -8.501 1.468 -45.847 1.00 57.16 402 PRO A N 1
ATOM 3140 C CA . PRO A 1 402 ? -7.164 1.791 -45.346 1.00 57.16 402 PRO A CA 1
ATOM 3141 C C . PRO A 1 402 ? -7.193 2.166 -43.855 1.00 57.16 402 PRO A C 1
ATOM 3143 O O . PRO A 1 402 ? -8.073 2.912 -43.420 1.00 57.16 402 PRO A O 1
ATOM 3146 N N . ASN A 1 403 ? -6.227 1.667 -43.076 1.00 55.97 403 ASN A N 1
ATOM 3147 C CA . ASN A 1 403 ? -6.162 1.853 -41.618 1.00 55.97 403 ASN A CA 1
ATOM 3148 C C . ASN A 1 403 ? -5.919 3.313 -41.167 1.00 55.97 403 ASN A C 1
ATOM 3150 O O . ASN A 1 403 ? -6.019 3.592 -39.975 1.00 55.97 403 ASN A O 1
ATOM 3154 N N . ASP A 1 404 ? -5.667 4.248 -42.089 1.00 52.47 404 ASP A N 1
ATOM 3155 C CA . ASP A 1 404 ? -5.285 5.641 -41.797 1.00 52.47 404 ASP A CA 1
ATOM 3156 C C . ASP A 1 404 ? -6.402 6.519 -41.206 1.00 52.47 404 ASP A C 1
ATOM 3158 O O . ASP A 1 404 ? -6.142 7.620 -40.729 1.00 52.47 404 ASP A O 1
ATOM 3162 N N . ALA A 1 405 ? -7.661 6.074 -41.219 1.00 46.75 405 ALA A N 1
ATOM 3163 C CA . ALA A 1 405 ? -8.786 6.945 -40.862 1.00 46.75 405 ALA A CA 1
ATOM 3164 C C . ALA A 1 405 ? -9.183 6.933 -39.373 1.00 46.75 405 ALA A C 1
ATOM 3166 O O . ALA A 1 405 ? -10.072 7.694 -38.980 1.00 46.75 405 ALA A O 1
ATOM 3167 N N . VAL A 1 406 ? -8.594 6.070 -38.535 1.00 47.75 406 VAL A N 1
ATOM 3168 C CA . VAL A 1 406 ? -9.027 5.916 -37.132 1.00 47.75 406 VAL A CA 1
ATOM 3169 C C . VAL A 1 406 ? -7.828 5.745 -36.202 1.00 47.75 406 VAL A C 1
ATOM 3171 O O . VAL A 1 406 ? -7.552 4.658 -35.703 1.00 47.75 406 VAL A O 1
ATOM 3174 N N . GLY A 1 407 ? -7.129 6.846 -35.941 1.00 41.25 407 GLY A N 1
ATOM 3175 C CA . GLY A 1 407 ? -6.109 6.929 -34.903 1.00 41.25 407 GLY A CA 1
ATOM 3176 C C . GLY A 1 407 ? -6.160 8.284 -34.209 1.00 41.25 407 GLY A C 1
ATOM 3177 O O . GLY A 1 407 ? -6.087 9.320 -34.863 1.00 41.25 407 GLY A O 1
ATOM 3178 N N . ASP A 1 408 ? -6.276 8.263 -32.882 1.00 42.03 408 ASP A N 1
ATOM 3179 C CA . ASP A 1 408 ? -6.004 9.379 -31.964 1.00 42.03 408 ASP A CA 1
ATOM 3180 C C . ASP A 1 408 ? -4.483 9.641 -31.926 1.00 42.03 408 ASP A C 1
ATOM 3182 O O . ASP A 1 408 ? -3.803 9.477 -30.912 1.00 42.03 408 ASP A O 1
ATOM 3186 N N . SER A 1 409 ? -3.918 9.918 -33.102 1.00 41.19 409 SER A N 1
ATOM 3187 C CA . SER A 1 409 ? -2.503 10.197 -33.311 1.00 41.19 409 SER A CA 1
ATOM 3188 C C . SER A 1 409 ? -2.301 11.686 -33.086 1.00 41.19 409 SER A C 1
ATOM 3190 O O . SER A 1 409 ? -2.428 12.498 -34.002 1.00 41.19 409 SER A O 1
ATOM 3192 N N . GLY A 1 410 ? -2.031 12.052 -31.837 1.00 38.19 410 GLY A N 1
ATOM 3193 C CA . GLY A 1 410 ? -1.586 13.390 -31.489 1.00 38.19 410 GLY A CA 1
ATOM 3194 C C . GLY A 1 410 ? -0.357 13.792 -32.310 1.00 38.19 410 GLY A C 1
ATOM 3195 O O . GLY A 1 410 ? 0.741 13.306 -32.079 1.00 38.19 410 GLY A O 1
ATOM 3196 N N . ASN A 1 411 ? -0.588 14.694 -33.261 1.00 40.12 411 ASN A N 1
ATOM 3197 C CA . ASN A 1 411 ? 0.225 15.869 -33.556 1.00 40.12 411 ASN A CA 1
ATOM 3198 C C . ASN A 1 411 ? 1.747 15.668 -33.720 1.00 40.12 411 ASN A C 1
ATOM 3200 O O . ASN A 1 411 ? 2.518 16.163 -32.907 1.00 40.12 411 ASN A O 1
ATOM 3204 N N . PHE A 1 412 ? 2.183 15.070 -34.833 1.00 34.31 412 PHE A N 1
ATOM 3205 C CA . PHE A 1 412 ? 3.528 15.306 -35.377 1.00 34.31 412 PHE A CA 1
ATOM 3206 C C . PHE A 1 412 ? 3.522 15.256 -36.907 1.00 34.31 412 PHE A C 1
ATOM 3208 O O . PHE A 1 412 ? 3.707 14.199 -37.498 1.00 34.31 412 PHE A O 1
ATOM 3215 N N . THR A 1 413 ? 3.371 16.413 -37.550 1.00 31.91 413 THR A N 1
ATOM 3216 C CA . THR A 1 413 ? 3.853 16.619 -38.924 1.00 31.91 413 THR A CA 1
ATOM 3217 C C . THR A 1 413 ? 4.427 18.027 -39.053 1.00 31.91 413 THR A C 1
ATOM 3219 O O . THR A 1 413 ? 3.685 19.008 -39.091 1.00 31.91 413 THR A O 1
ATOM 3222 N N . ASN A 1 414 ? 5.758 18.107 -39.115 1.00 31.55 414 ASN A N 1
ATOM 3223 C CA . ASN A 1 414 ? 6.468 19.186 -39.801 1.00 31.55 414 ASN A CA 1
ATOM 3224 C C . ASN A 1 414 ? 6.212 19.059 -41.311 1.00 31.55 414 ASN A C 1
ATOM 3226 O O . ASN A 1 414 ? 6.193 17.939 -41.820 1.00 31.55 414 ASN A O 1
ATOM 3230 N N . GLY A 1 415 ? 6.097 20.185 -42.020 1.00 29.44 415 GLY A N 1
ATOM 3231 C CA . GLY A 1 415 ? 6.171 20.209 -43.484 1.00 29.44 415 GLY A CA 1
ATOM 3232 C C . GLY A 1 415 ? 5.327 21.294 -44.146 1.00 29.44 415 GLY A C 1
ATOM 3233 O O . GLY A 1 415 ? 4.164 21.069 -44.442 1.00 29.44 415 GLY A O 1
ATOM 3234 N N . GLU A 1 416 ? 5.961 22.448 -44.346 1.00 29.62 416 GLU A N 1
ATOM 3235 C CA . GLU A 1 416 ? 5.918 23.313 -45.537 1.00 29.62 416 GLU A CA 1
ATOM 3236 C C . GLU A 1 416 ? 4.588 23.609 -46.273 1.00 29.62 416 GLU A C 1
ATOM 3238 O O . GLU A 1 416 ? 3.930 22.769 -46.878 1.00 29.62 416 GLU A O 1
ATOM 3243 N N . GLU A 1 417 ? 4.301 24.914 -46.260 1.00 33.94 417 GLU A N 1
ATOM 3244 C CA . GLU A 1 417 ? 3.592 25.778 -47.210 1.00 33.94 417 GLU A CA 1
ATOM 3245 C C . GLU A 1 417 ? 2.952 25.187 -48.483 1.00 33.94 417 GLU A C 1
ATOM 3247 O O . GLU A 1 417 ? 3.611 24.681 -49.391 1.00 33.94 417 GLU A O 1
ATOM 3252 N N . LYS A 1 418 ? 1.680 25.560 -48.686 1.00 27.81 418 LYS A N 1
ATOM 3253 C CA . LYS A 1 418 ? 1.275 26.224 -49.935 1.00 27.81 418 LYS A CA 1
ATOM 3254 C C . LYS A 1 418 ? 0.166 27.258 -49.681 1.00 27.81 418 LYS A C 1
ATOM 3256 O O . LYS A 1 418 ? -0.684 27.027 -48.822 1.00 27.81 418 LYS A O 1
ATOM 3261 N N . PRO A 1 419 ? 0.183 28.402 -50.388 1.00 38.06 419 PRO A N 1
ATOM 3262 C CA . PRO A 1 419 ? -0.600 29.586 -50.052 1.00 38.06 419 PRO A CA 1
ATOM 3263 C C . PRO A 1 419 ? -1.987 29.538 -50.701 1.00 38.06 419 PRO A C 1
ATOM 3265 O O . PRO A 1 419 ? -2.192 28.756 -51.626 1.00 38.06 419 PRO A O 1
ATOM 3268 N N . VAL A 1 420 ? -2.906 30.409 -50.262 1.00 28.38 420 VAL A N 1
ATOM 3269 C CA . VAL A 1 420 ? -3.709 31.282 -51.147 1.00 28.38 420 VAL A CA 1
ATOM 3270 C C . VAL A 1 420 ? -4.689 32.167 -50.352 1.00 28.38 420 VAL A C 1
ATOM 3272 O O . VAL A 1 420 ? -5.483 31.697 -49.543 1.00 28.38 420 VAL A O 1
ATOM 3275 N N . SER A 1 421 ? -4.598 33.453 -50.705 1.00 28.64 421 SER A N 1
ATOM 3276 C CA . SER A 1 421 ? -5.574 34.553 -50.724 1.00 28.64 421 SER A CA 1
ATOM 3277 C C . SER A 1 421 ? -6.251 35.077 -49.457 1.00 28.64 421 SER A C 1
ATOM 3279 O O . SER A 1 421 ? -7.178 34.503 -48.892 1.00 28.64 421 SER A O 1
ATOM 3281 N N . GLU A 1 422 ? -5.879 36.328 -49.179 1.00 32.59 422 GLU A N 1
ATOM 3282 C CA . GLU A 1 422 ? -6.683 37.356 -48.531 1.00 32.59 422 GLU A CA 1
ATOM 3283 C C . GLU A 1 422 ? -8.048 37.541 -49.217 1.00 32.59 422 GLU A C 1
ATOM 3285 O O . GLU A 1 422 ? -8.129 37.758 -50.426 1.00 32.59 422 GLU A O 1
ATOM 3290 N N . ASN A 1 423 ? -9.124 37.545 -48.428 1.00 30.42 423 ASN A N 1
ATOM 3291 C CA . ASN A 1 423 ? -10.186 38.537 -48.580 1.00 30.42 423 ASN A CA 1
ATOM 3292 C C . ASN A 1 423 ? -10.973 38.686 -47.270 1.00 30.42 423 ASN A C 1
ATOM 3294 O O . ASN A 1 423 ? -11.298 37.711 -46.594 1.00 30.42 423 ASN A O 1
ATOM 3298 N N . GLY A 1 424 ? -11.190 39.940 -46.878 1.00 29.28 424 GLY A N 1
ATOM 3299 C CA . GLY A 1 424 ? -11.462 40.331 -45.499 1.00 29.28 424 GLY A CA 1
ATOM 3300 C C . GLY A 1 424 ? -12.902 40.198 -45.002 1.00 29.28 424 GLY A C 1
ATOM 3301 O O . GLY A 1 424 ? -13.860 40.151 -45.762 1.00 29.28 424 GLY A O 1
ATOM 3302 N N . SER A 1 425 ? -13.042 40.267 -43.678 1.00 28.67 425 SER A N 1
ATOM 3303 C CA . SER A 1 425 ? -13.990 41.164 -43.006 1.00 28.67 425 SER A CA 1
ATOM 3304 C C . SER A 1 425 ? -13.705 41.165 -41.505 1.00 28.67 425 SER A C 1
ATOM 3306 O O . SER A 1 425 ? -13.748 40.139 -40.831 1.00 28.67 425 SER A O 1
ATOM 3308 N N . SER A 1 426 ? -13.400 42.343 -40.979 1.00 36.44 426 SER A N 1
ATOM 3309 C CA . SER A 1 426 ? -13.212 42.618 -39.564 1.00 36.44 426 SER A CA 1
ATOM 3310 C C . SER A 1 426 ? -14.562 42.777 -38.860 1.00 36.44 426 SER A C 1
ATOM 3312 O O . SER A 1 426 ? -15.324 43.686 -39.181 1.00 36.44 426 SER A O 1
ATOM 3314 N N . ARG A 1 427 ? -14.837 41.977 -37.818 1.00 36.59 427 ARG A N 1
ATOM 3315 C CA . ARG A 1 427 ? -15.753 42.376 -36.730 1.00 36.59 427 ARG A CA 1
ATOM 3316 C C . ARG A 1 427 ? -15.240 41.915 -35.365 1.00 36.59 427 ARG A C 1
ATOM 3318 O O . ARG A 1 427 ? -15.083 40.732 -35.095 1.00 36.59 427 ARG A O 1
ATOM 3325 N N . LYS A 1 428 ? -15.000 42.911 -34.508 1.00 39.62 428 LYS A N 1
ATOM 3326 C CA . LYS A 1 428 ? -14.681 42.819 -33.078 1.00 39.62 428 LYS A CA 1
ATOM 3327 C C . LYS A 1 428 ? -15.921 42.399 -32.271 1.00 39.62 428 LYS A C 1
ATOM 3329 O O . LYS A 1 428 ? -16.939 43.067 -32.422 1.00 39.62 428 LYS A O 1
ATOM 3334 N N . ARG A 1 429 ? -15.803 41.422 -31.355 1.00 35.00 429 ARG A N 1
ATOM 3335 C CA . ARG A 1 429 ? -16.501 41.332 -30.037 1.00 35.00 429 ARG A CA 1
ATOM 3336 C C . ARG A 1 429 ? -15.985 40.085 -29.282 1.00 35.00 429 ARG A C 1
ATOM 3338 O O . ARG A 1 429 ? -16.140 38.991 -29.789 1.00 35.00 429 ARG A O 1
ATOM 3345 N N . SER A 1 430 ? -15.092 40.194 -28.297 1.00 31.25 430 SER A N 1
ATOM 3346 C CA . SER A 1 430 ? -15.238 40.512 -26.859 1.00 31.25 430 SER A CA 1
ATOM 3347 C C . SER A 1 430 ? -15.351 39.287 -25.936 1.00 31.25 430 SER A C 1
ATOM 3349 O O . SER A 1 430 ? -16.320 38.549 -26.036 1.00 31.25 430 SER A O 1
ATOM 3351 N N . LYS A 1 431 ? -14.432 39.253 -24.957 1.00 35.19 431 LYS A N 1
ATOM 3352 C CA . LYS A 1 431 ? -14.532 38.732 -23.578 1.00 35.19 431 LYS A CA 1
ATOM 3353 C C . LYS A 1 431 ? -14.825 37.239 -23.353 1.00 35.19 431 LYS A C 1
ATOM 3355 O O . LYS A 1 431 ? -15.943 36.791 -23.534 1.00 35.19 431 LYS A O 1
ATOM 3360 N N . TYR A 1 432 ? -13.814 36.590 -22.759 1.00 37.81 432 TYR A N 1
ATOM 3361 C CA . TYR A 1 432 ? -13.899 35.481 -21.800 1.00 37.81 432 TYR A CA 1
ATOM 3362 C C . TYR A 1 432 ? -14.881 34.358 -22.167 1.00 37.81 432 TYR A C 1
ATOM 3364 O O . TYR A 1 432 ? -15.999 34.312 -21.667 1.00 37.81 432 TYR A O 1
ATOM 3372 N N . GLU A 1 433 ? -14.397 33.397 -22.953 1.00 31.66 433 GLU A N 1
ATOM 3373 C CA . GLU A 1 433 ? -14.945 32.040 -22.977 1.00 31.66 433 GLU A CA 1
ATOM 3374 C C . GLU A 1 433 ? -13.898 31.057 -22.433 1.00 31.66 433 GLU A C 1
ATOM 3376 O O . GLU A 1 433 ? -12.695 31.182 -22.665 1.00 31.66 433 GLU A O 1
ATOM 3381 N N . HIS A 1 434 ? -14.385 30.125 -21.622 1.00 36.44 434 HIS A N 1
ATOM 3382 C CA . HIS A 1 434 ? -13.655 29.134 -20.838 1.00 36.44 434 HIS A CA 1
ATOM 3383 C C . HIS A 1 434 ? -12.826 28.163 -21.711 1.00 36.44 434 HIS A C 1
ATOM 3385 O O . HIS A 1 434 ? -13.331 27.705 -22.733 1.00 36.44 434 HIS A O 1
ATOM 3391 N N . PRO A 1 435 ? -11.604 27.743 -21.311 1.00 36.69 435 PRO A N 1
ATOM 3392 C CA . PRO A 1 435 ? -10.778 26.845 -22.128 1.00 36.69 435 PRO A CA 1
ATOM 3393 C C . PRO A 1 435 ? -11.200 25.364 -22.086 1.00 36.69 435 PRO A C 1
ATOM 3395 O O . PRO A 1 435 ? -10.517 24.518 -22.653 1.00 36.69 435 PRO A O 1
ATOM 3398 N N . PHE A 1 436 ? -12.329 25.018 -21.469 1.00 43.56 436 PHE A N 1
ATOM 3399 C CA . PHE A 1 436 ? -12.885 23.669 -21.523 1.00 43.56 436 PHE A CA 1
ATOM 3400 C C . PHE A 1 436 ? -14.382 23.787 -21.787 1.00 43.56 436 PHE A C 1
ATOM 3402 O O . PHE A 1 436 ? -15.072 24.436 -21.010 1.00 43.56 436 PHE A O 1
ATOM 3409 N N . LEU A 1 437 ? -14.843 23.142 -22.866 1.00 47.59 437 LEU A N 1
ATOM 3410 C CA . LEU A 1 437 ? -16.197 23.149 -23.454 1.00 47.59 437 LEU A CA 1
ATOM 3411 C C . LEU A 1 437 ? -16.395 24.049 -24.691 1.00 47.59 437 LEU A C 1
ATOM 3413 O O . LEU A 1 437 ? -17.298 24.871 -24.713 1.00 47.59 437 LEU A O 1
ATOM 3417 N N . ALA A 1 438 ? -15.609 23.828 -25.753 1.00 41.22 438 ALA A N 1
ATOM 3418 C CA . ALA A 1 438 ? -16.091 23.819 -27.148 1.00 41.22 438 ALA A CA 1
ATOM 3419 C C . ALA A 1 438 ? -14.931 23.572 -28.132 1.00 41.22 438 ALA A C 1
ATOM 3421 O O . ALA A 1 438 ? -14.558 24.452 -28.904 1.00 41.22 438 ALA A O 1
ATOM 3422 N N . SER A 1 439 ? -14.382 22.352 -28.176 1.00 36.09 439 SER A N 1
ATOM 3423 C CA . SER A 1 439 ? -13.699 21.929 -29.405 1.00 36.09 439 SER A CA 1
ATOM 3424 C C . SER A 1 439 ? -14.778 21.526 -30.407 1.00 36.09 439 SER A C 1
ATOM 3426 O O . SER A 1 439 ? -15.321 20.418 -30.376 1.00 36.09 439 SER A O 1
ATOM 3428 N N . ARG A 1 440 ? -15.171 22.485 -31.251 1.00 41.84 440 ARG A N 1
ATOM 3429 C CA . ARG A 1 440 ? -15.940 22.208 -32.463 1.00 41.84 440 ARG A CA 1
ATOM 3430 C C . ARG A 1 440 ? -15.132 21.211 -33.289 1.00 41.84 440 ARG A C 1
ATOM 3432 O O . ARG A 1 440 ? -14.055 21.547 -33.766 1.00 41.84 440 ARG A O 1
ATOM 3439 N N . ARG A 1 441 ? -15.666 19.996 -33.445 1.00 39.25 441 ARG A N 1
ATOM 3440 C CA . ARG A 1 441 ? -15.162 18.976 -34.375 1.00 39.25 441 ARG A CA 1
ATOM 3441 C C . ARG A 1 441 ? -14.865 19.607 -35.743 1.00 39.25 441 ARG A C 1
ATOM 3443 O O . ARG A 1 441 ? -15.812 20.086 -36.370 1.00 39.25 441 ARG A O 1
ATOM 3450 N N . PRO A 1 442 ? -13.633 19.533 -36.262 1.00 36.94 442 PRO A N 1
ATOM 3451 C CA . PRO A 1 442 ? -13.416 19.555 -37.692 1.00 36.94 442 PRO A CA 1
ATOM 3452 C C . PRO A 1 442 ? -13.478 18.111 -38.206 1.00 36.94 442 PRO A C 1
ATOM 3454 O O . PRO A 1 442 ? -12.775 17.233 -37.717 1.00 36.94 442 PRO A O 1
ATOM 3457 N N . GLY A 1 443 ? -14.349 17.866 -39.183 1.00 36.38 443 GLY A N 1
ATOM 3458 C CA . GLY A 1 443 ? -14.387 16.620 -39.949 1.00 36.38 443 GLY A CA 1
ATOM 3459 C C . GLY A 1 443 ? -15.160 15.483 -39.283 1.00 36.38 443 GLY A C 1
ATOM 3460 O O . GLY A 1 443 ? -14.723 14.858 -38.321 1.00 36.38 443 GLY A O 1
ATOM 3461 N N . SER A 1 444 ? -16.325 15.162 -39.838 1.00 43.19 444 SER A N 1
ATOM 3462 C CA . SER A 1 444 ? -17.006 13.902 -39.569 1.00 43.19 444 SER A CA 1
ATOM 3463 C C . SER A 1 444 ? -16.138 12.733 -40.054 1.00 43.19 444 SER A C 1
ATOM 3465 O O . SER A 1 444 ? -16.221 12.348 -41.222 1.00 43.19 444 SER A O 1
ATOM 3467 N N . SER A 1 445 ? -15.345 12.116 -39.177 1.00 51.75 445 SER A N 1
ATOM 3468 C CA . SER A 1 445 ? -15.004 10.715 -39.407 1.00 51.75 445 SER A CA 1
ATOM 3469 C C . SER A 1 445 ? -16.322 9.943 -39.322 1.00 51.75 445 SER A C 1
ATOM 3471 O O . SER A 1 445 ? -17.071 10.053 -38.342 1.00 51.75 445 SER A O 1
ATOM 3473 N N . LYS A 1 446 ? -16.698 9.252 -40.405 1.00 58.09 446 LYS A N 1
ATOM 3474 C CA . LYS A 1 446 ? -17.859 8.356 -40.383 1.00 58.09 446 LYS A CA 1
ATOM 3475 C C . LYS A 1 446 ? -17.663 7.421 -39.192 1.00 58.09 446 LYS A C 1
ATOM 3477 O O . LYS A 1 446 ? -16.663 6.710 -39.131 1.00 58.09 446 LYS A O 1
ATOM 3482 N N . LYS A 1 447 ? -18.589 7.445 -38.228 1.00 62.84 447 LYS A N 1
ATOM 3483 C CA . LYS A 1 447 ? -18.602 6.454 -37.150 1.00 62.84 447 LYS A CA 1
ATOM 3484 C C . LYS A 1 447 ? -18.761 5.092 -37.815 1.00 62.84 447 LYS A C 1
ATOM 3486 O O . LYS A 1 447 ? -19.844 4.784 -38.301 1.00 62.84 447 LYS A O 1
ATOM 3491 N N . LEU A 1 448 ? -17.674 4.329 -37.860 1.00 65.75 448 LEU A N 1
ATOM 3492 C CA . LEU A 1 448 ? -17.668 2.994 -38.438 1.00 65.75 448 LEU A CA 1
ATOM 3493 C C . LEU A 1 448 ? -18.725 2.128 -37.747 1.00 65.75 448 LEU A C 1
ATOM 3495 O O . LEU A 1 448 ? -18.836 2.140 -36.513 1.00 65.75 448 LEU A O 1
ATOM 3499 N N . SER A 1 449 ? -19.482 1.374 -38.540 1.00 71.62 449 SER A N 1
ATOM 3500 C CA . SER A 1 449 ? -20.369 0.323 -38.042 1.00 71.62 449 SER A CA 1
ATOM 3501 C C . SER A 1 449 ? -19.561 -0.694 -37.231 1.00 71.62 449 SER A C 1
ATOM 3503 O O . SER A 1 449 ? -18.373 -0.897 -37.485 1.00 71.62 449 SER A O 1
ATOM 3505 N N . ASN A 1 450 ? -20.185 -1.395 -36.279 1.00 68.19 450 ASN A N 1
ATOM 3506 C CA . ASN A 1 450 ? -19.513 -2.482 -35.559 1.00 68.19 450 ASN A CA 1
ATOM 3507 C C . ASN A 1 450 ? -18.917 -3.506 -36.538 1.00 68.19 450 ASN A C 1
ATOM 3509 O O . ASN A 1 450 ? -17.773 -3.908 -36.364 1.00 68.19 450 ASN A O 1
ATOM 3513 N N . SER A 1 451 ? -19.625 -3.844 -37.621 1.00 67.31 451 SER A N 1
ATOM 3514 C CA . SER A 1 451 ? -19.120 -4.735 -38.676 1.00 67.31 451 SER A CA 1
ATOM 3515 C C . SER A 1 451 ? -17.876 -4.203 -39.394 1.00 67.31 451 SER A C 1
ATOM 3517 O O . SER A 1 451 ? -17.066 -4.987 -39.875 1.00 67.31 451 SER A O 1
ATOM 3519 N N . GLU A 1 452 ? -17.721 -2.883 -39.496 1.00 66.94 452 GLU A N 1
ATOM 3520 C CA . GLU A 1 452 ? -16.539 -2.243 -40.082 1.00 66.94 452 GLU A CA 1
ATOM 3521 C C . GLU A 1 452 ? -15.392 -2.199 -39.071 1.00 66.94 452 GLU A C 1
ATOM 3523 O O . GLU A 1 452 ? -14.261 -2.490 -39.435 1.00 66.94 452 GLU A O 1
ATOM 3528 N N . LYS A 1 453 ? -15.683 -1.951 -37.789 1.00 66.25 453 LYS A N 1
ATOM 3529 C CA . LYS A 1 453 ? -14.693 -2.024 -36.704 1.00 66.25 453 LYS A CA 1
ATOM 3530 C C . LYS A 1 453 ? -14.111 -3.428 -36.541 1.00 66.25 453 LYS A C 1
ATOM 3532 O O . LYS A 1 453 ? -12.905 -3.553 -36.399 1.00 66.25 453 LYS A O 1
ATOM 3537 N N . TRP A 1 454 ? -14.931 -4.478 -36.630 1.00 64.25 454 TRP A N 1
ATOM 3538 C CA . TRP A 1 454 ? -14.468 -5.874 -36.566 1.00 64.25 454 TRP A CA 1
ATOM 3539 C C . TRP A 1 454 ? -13.553 -6.268 -37.736 1.00 64.25 454 TRP A C 1
ATOM 3541 O O . TRP A 1 454 ? -12.761 -7.199 -37.604 1.00 64.25 454 TRP A O 1
ATOM 3551 N N . LYS A 1 455 ? -13.634 -5.570 -38.880 1.00 65.62 455 LYS A N 1
ATOM 3552 C CA . LYS A 1 455 ? -12.738 -5.790 -40.030 1.00 65.62 455 LYS A CA 1
ATOM 3553 C C . LYS A 1 455 ? -11.367 -5.132 -39.851 1.00 65.62 455 LYS A C 1
ATOM 3555 O O . LYS A 1 455 ? -10.443 -5.463 -40.593 1.00 65.62 455 LYS A O 1
ATOM 3560 N N . ILE A 1 456 ? -11.235 -4.226 -38.885 1.00 68.19 456 ILE A N 1
ATOM 3561 C CA . ILE A 1 456 ? -10.002 -3.507 -38.588 1.00 68.19 456 ILE A CA 1
ATOM 3562 C C . ILE A 1 456 ? -9.325 -4.196 -37.402 1.00 68.19 456 ILE A C 1
ATOM 3564 O O . ILE A 1 456 ? -9.772 -4.103 -36.262 1.00 68.19 456 ILE A O 1
ATOM 3568 N N . VAL A 1 457 ? -8.214 -4.877 -37.670 1.00 71.50 457 VAL A N 1
ATOM 3569 C CA . VAL A 1 457 ? -7.325 -5.385 -36.622 1.00 71.50 457 VAL A CA 1
ATOM 3570 C C . VAL A 1 457 ? -6.296 -4.293 -36.357 1.00 71.50 457 VAL A C 1
ATOM 3572 O O . VAL A 1 457 ? -5.427 -4.059 -37.187 1.00 71.50 457 VAL A O 1
ATOM 3575 N N . GLN A 1 458 ? -6.436 -3.580 -35.243 1.00 74.25 458 GLN A N 1
ATOM 3576 C CA . GLN A 1 458 ? -5.463 -2.580 -34.793 1.00 74.25 458 GLN A CA 1
ATOM 3577 C C . GLN A 1 458 ? -4.500 -3.194 -33.774 1.00 74.25 458 GLN A C 1
ATOM 3579 O O . GLN A 1 458 ? -4.838 -4.217 -33.165 1.00 74.25 458 GLN A O 1
ATOM 3584 N N . PRO A 1 459 ? -3.323 -2.580 -33.546 1.00 81.50 459 PRO A N 1
ATOM 3585 C CA . PRO A 1 459 ? -2.535 -2.880 -32.362 1.00 81.50 459 PRO A CA 1
ATOM 3586 C C . PRO A 1 459 ? -3.409 -2.757 -31.110 1.00 81.50 459 PRO A C 1
ATOM 3588 O O . PRO A 1 459 ? -4.297 -1.901 -31.033 1.00 81.50 459 PRO A O 1
ATOM 3591 N N . GLY A 1 460 ? -3.164 -3.629 -30.137 1.00 80.12 460 GLY A N 1
ATOM 3592 C CA . GLY A 1 460 ? -3.827 -3.575 -28.845 1.00 80.12 460 GLY A CA 1
ATOM 3593 C C . GLY A 1 460 ? -3.604 -2.228 -28.147 1.00 80.12 460 GLY A C 1
ATOM 3594 O O . GLY A 1 460 ? -2.703 -1.466 -28.516 1.00 80.12 460 GLY A O 1
ATOM 3595 N N . PRO A 1 461 ? -4.418 -1.904 -27.130 1.00 85.12 461 PRO A N 1
ATOM 3596 C CA . PRO A 1 461 ? -4.173 -0.721 -26.318 1.00 85.12 461 PRO A CA 1
ATOM 3597 C C . PRO A 1 461 ? -2.795 -0.805 -25.648 1.00 85.12 461 PRO A C 1
ATOM 3599 O O . PRO A 1 461 ? -2.284 -1.899 -25.394 1.00 85.12 461 PRO A O 1
ATOM 3602 N N . GLY A 1 462 ? -2.221 0.360 -25.343 1.00 86.81 462 GLY A N 1
ATOM 3603 C CA . GLY A 1 462 ? -1.054 0.439 -24.471 1.00 86.81 462 GLY A CA 1
ATOM 3604 C C . GLY A 1 462 ? -1.347 -0.196 -23.109 1.00 86.81 462 GLY A C 1
ATOM 3605 O O . GLY A 1 462 ? -2.467 -0.114 -22.599 1.00 86.81 462 GLY A O 1
ATOM 3606 N N . LEU A 1 463 ? -0.344 -0.869 -22.567 1.00 88.62 463 LEU A N 1
ATOM 3607 C CA . LEU A 1 463 ? -0.329 -1.492 -21.251 1.00 88.62 463 LEU A CA 1
ATOM 3608 C C . LEU A 1 463 ? 0.328 -0.591 -20.197 1.00 88.62 463 LEU A C 1
ATOM 3610 O O . LEU A 1 463 ? 0.225 -0.887 -19.011 1.00 88.62 463 LEU A O 1
ATOM 3614 N N . TRP A 1 464 ? 1.011 0.476 -20.615 1.00 91.94 464 TRP A N 1
ATOM 3615 C CA . TRP A 1 464 ? 1.695 1.412 -19.731 1.00 91.94 464 TRP A CA 1
ATOM 3616 C C . TRP A 1 464 ? 0.744 2.507 -19.252 1.00 91.94 464 TRP A C 1
ATOM 3618 O O . TRP A 1 464 ? -0.137 2.969 -19.986 1.00 91.94 464 TRP A O 1
ATOM 3628 N N . ASP A 1 465 ? 0.933 2.955 -18.012 1.00 90.94 465 ASP A N 1
ATOM 3629 C CA . ASP A 1 465 ? 0.150 4.058 -17.473 1.00 90.94 465 ASP A CA 1
ATOM 3630 C C . ASP A 1 465 ? 0.620 5.385 -18.084 1.00 90.94 465 ASP A C 1
ATOM 3632 O O . ASP A 1 465 ? 1.726 5.859 -17.837 1.00 90.94 465 ASP A O 1
ATOM 3636 N N . LYS A 1 466 ? -0.257 6.026 -18.861 1.00 89.75 466 LYS A N 1
ATOM 3637 C CA . LYS A 1 466 ? 0.012 7.320 -19.510 1.00 89.75 466 LYS A CA 1
ATOM 3638 C C . LYS A 1 466 ? 0.230 8.463 -18.516 1.00 89.75 466 LYS A C 1
ATOM 3640 O O . LYS A 1 466 ? 0.748 9.509 -18.902 1.00 89.75 466 LYS A O 1
ATOM 3645 N N . ARG A 1 467 ? -0.208 8.301 -17.265 1.00 91.50 467 ARG A N 1
ATOM 3646 C CA . ARG A 1 467 ? 0.009 9.261 -16.178 1.00 91.50 467 ARG A CA 1
ATOM 3647 C C . ARG A 1 467 ? 1.232 8.917 -15.336 1.00 91.50 467 ARG A C 1
ATOM 3649 O O . ARG A 1 467 ? 1.538 9.670 -14.418 1.00 91.50 467 ARG A O 1
ATOM 3656 N N . MET A 1 468 ? 1.953 7.843 -15.650 1.00 92.88 468 MET A N 1
ATOM 3657 C CA . MET A 1 468 ? 3.199 7.493 -14.984 1.00 92.88 468 MET A CA 1
ATOM 3658 C C . MET A 1 468 ? 4.384 7.735 -15.913 1.00 92.88 468 MET A C 1
ATOM 3660 O O . MET A 1 468 ? 4.498 7.167 -16.996 1.00 92.88 468 MET A O 1
ATOM 3664 N N . ARG A 1 469 ? 5.313 8.568 -15.461 1.00 94.00 469 ARG A N 1
ATOM 3665 C CA . ARG A 1 469 ? 6.663 8.631 -15.996 1.00 94.00 469 ARG A CA 1
ATOM 3666 C C . ARG A 1 469 ? 7.515 7.646 -15.208 1.00 94.00 469 ARG A C 1
ATOM 3668 O O . ARG A 1 469 ? 7.793 7.867 -14.031 1.00 94.00 469 ARG A O 1
ATOM 3675 N N . TYR A 1 470 ? 7.921 6.571 -15.868 1.00 94.38 470 TYR A N 1
ATOM 3676 C CA . TYR A 1 470 ? 8.699 5.515 -15.234 1.00 94.38 470 TYR A CA 1
ATOM 3677 C C . TYR A 1 470 ? 10.118 5.968 -14.906 1.00 94.38 470 TYR A C 1
ATOM 3679 O O . TYR A 1 470 ? 10.842 6.432 -15.791 1.00 94.38 470 TYR A O 1
ATOM 3687 N N . ILE A 1 471 ? 10.489 5.860 -13.629 1.00 91.56 471 ILE A N 1
ATOM 3688 C CA . ILE A 1 471 ? 11.806 6.229 -13.103 1.00 91.56 471 ILE A CA 1
ATOM 3689 C C . ILE A 1 471 ? 12.223 5.220 -12.024 1.00 91.56 471 ILE A C 1
ATOM 3691 O O . ILE A 1 471 ? 11.452 4.921 -11.113 1.00 91.56 471 ILE A O 1
ATOM 3695 N N . GLN A 1 472 ? 13.469 4.755 -12.094 1.00 90.69 472 GLN A N 1
ATOM 3696 C CA . GLN A 1 472 ? 14.152 3.923 -11.103 1.00 90.69 472 GLN A CA 1
ATOM 3697 C C . GLN A 1 472 ? 14.632 4.778 -9.918 1.00 90.69 472 GLN A C 1
ATOM 3699 O O . GLN A 1 472 ? 15.825 4.933 -9.675 1.00 90.69 472 GLN A O 1
ATOM 3704 N N . ILE A 1 473 ? 13.698 5.402 -9.195 1.00 86.75 473 ILE A N 1
ATOM 3705 C CA . ILE A 1 473 ? 14.019 6.281 -8.057 1.00 86.75 473 ILE A CA 1
ATOM 3706 C C . ILE A 1 473 ? 14.750 5.474 -6.970 1.00 86.75 473 ILE A C 1
ATOM 3708 O O . ILE A 1 473 ? 14.288 4.387 -6.617 1.00 86.75 473 ILE A O 1
ATOM 3712 N N . GLY A 1 474 ? 15.869 5.993 -6.456 1.00 79.19 474 GLY A N 1
ATOM 3713 C CA . GLY A 1 474 ? 16.700 5.331 -5.442 1.00 79.19 474 GLY A CA 1
ATOM 3714 C C . GLY A 1 474 ? 17.661 4.258 -5.971 1.00 79.19 474 GLY A C 1
ATOM 3715 O O . GLY A 1 474 ? 18.382 3.662 -5.178 1.00 79.19 474 GLY A O 1
ATOM 3716 N N . LYS A 1 475 ? 17.702 3.998 -7.288 1.00 83.00 475 LYS A N 1
ATOM 3717 C CA . LYS A 1 475 ? 18.717 3.116 -7.882 1.00 83.00 475 LYS A CA 1
ATOM 3718 C C . LYS A 1 475 ? 20.049 3.865 -8.004 1.00 83.00 475 LYS A C 1
ATOM 3720 O O . LYS A 1 475 ? 20.089 4.954 -8.576 1.00 83.00 475 LYS A O 1
ATOM 3725 N N . GLY A 1 476 ? 21.141 3.252 -7.544 1.00 76.56 476 GLY A N 1
ATOM 3726 C CA . GLY A 1 476 ? 22.491 3.790 -7.728 1.00 76.56 476 GLY A CA 1
ATOM 3727 C C . GLY A 1 476 ? 22.836 3.962 -9.219 1.00 76.56 476 GLY A C 1
ATOM 3728 O O . GLY A 1 476 ? 22.603 3.031 -9.995 1.00 76.56 476 GLY A O 1
ATOM 3729 N N . PRO A 1 477 ? 23.388 5.115 -9.645 1.00 71.31 477 PRO A N 1
ATOM 3730 C CA . PRO A 1 477 ? 23.587 5.436 -11.063 1.00 71.31 477 PRO A CA 1
ATOM 3731 C C . PRO A 1 477 ? 24.504 4.441 -11.786 1.00 71.31 477 PRO A C 1
ATOM 3733 O O . PRO A 1 477 ? 24.278 4.147 -12.959 1.00 71.31 477 PRO A O 1
ATOM 3736 N N . ASP A 1 478 ? 25.478 3.880 -11.068 1.00 78.06 478 ASP A N 1
ATOM 3737 C CA . ASP A 1 478 ? 26.455 2.928 -11.602 1.00 78.06 478 ASP A CA 1
ATOM 3738 C C . ASP A 1 478 ? 26.102 1.462 -11.296 1.00 78.06 478 ASP A C 1
ATOM 3740 O O . ASP A 1 478 ? 26.852 0.556 -11.662 1.00 78.06 478 ASP A O 1
ATOM 3744 N N . ASN A 1 479 ? 24.967 1.196 -10.631 1.00 80.44 479 ASN A N 1
ATOM 3745 C CA . ASN A 1 479 ? 24.560 -0.172 -10.320 1.00 80.44 479 ASN A CA 1
ATOM 3746 C C . ASN A 1 479 ? 23.924 -0.823 -11.568 1.00 80.44 479 ASN A C 1
ATOM 3748 O O . ASN A 1 479 ? 22.893 -0.343 -12.064 1.00 80.44 479 ASN A O 1
ATOM 3752 N N . PRO A 1 480 ? 24.491 -1.927 -12.097 1.00 81.19 480 PRO A N 1
ATOM 3753 C CA . PRO A 1 480 ? 23.883 -2.647 -13.214 1.00 81.19 480 PRO A CA 1
ATOM 3754 C C . PRO A 1 480 ? 22.514 -3.247 -12.853 1.00 81.19 480 PRO A C 1
ATOM 3756 O O . PRO A 1 480 ? 21.692 -3.460 -13.746 1.00 81.19 480 PRO A O 1
ATOM 3759 N N . PHE A 1 481 ? 22.237 -3.465 -11.565 1.00 80.81 481 PHE A N 1
ATOM 3760 C CA . PHE A 1 481 ? 21.003 -4.061 -11.064 1.00 80.81 481 PHE A CA 1
ATOM 3761 C C . PHE A 1 481 ? 20.117 -3.024 -10.358 1.00 80.81 481 PHE A C 1
ATOM 3763 O O . PHE A 1 481 ? 20.595 -2.023 -9.831 1.00 80.81 481 PHE A O 1
ATOM 3770 N N . ASP A 1 482 ? 18.801 -3.230 -10.418 1.00 82.00 482 ASP A N 1
ATOM 3771 C CA . ASP A 1 482 ? 17.819 -2.459 -9.647 1.00 82.00 482 ASP A CA 1
ATOM 3772 C C . ASP A 1 482 ? 17.428 -3.297 -8.429 1.00 82.00 482 ASP A C 1
ATOM 3774 O O . ASP A 1 482 ? 16.896 -4.398 -8.587 1.00 82.00 482 ASP A O 1
ATOM 3778 N N . ASP A 1 483 ? 17.726 -2.805 -7.231 1.00 80.56 483 ASP A N 1
ATOM 3779 C CA . ASP A 1 483 ? 17.385 -3.486 -5.987 1.00 80.56 483 ASP A CA 1
ATOM 3780 C C . ASP A 1 483 ? 15.926 -3.174 -5.621 1.00 80.56 483 ASP A C 1
ATOM 3782 O O . ASP A 1 483 ? 15.566 -2.040 -5.301 1.00 80.56 483 ASP A O 1
ATOM 3786 N N . VAL A 1 484 ? 15.072 -4.197 -5.675 1.00 82.62 484 VAL A N 1
ATOM 3787 C CA . VAL A 1 484 ? 13.665 -4.122 -5.263 1.00 82.62 484 VAL A CA 1
ATOM 3788 C C . VAL A 1 484 ? 13.460 -5.064 -4.085 1.00 82.62 484 VAL A C 1
ATOM 3790 O O . VAL A 1 484 ? 13.624 -6.275 -4.227 1.00 82.62 484 VAL A O 1
ATOM 3793 N N . SER A 1 485 ? 13.098 -4.508 -2.933 1.00 73.81 485 SER A N 1
ATOM 3794 C CA . SER A 1 485 ? 12.793 -5.247 -1.708 1.00 73.81 485 SER A CA 1
ATOM 3795 C C . SER A 1 485 ? 11.290 -5.247 -1.410 1.00 73.81 485 SER A C 1
ATOM 3797 O O . SER A 1 485 ? 10.570 -4.318 -1.790 1.00 73.81 485 SER A O 1
ATOM 3799 N N . SER A 1 486 ? 10.823 -6.309 -0.750 1.00 65.62 486 SER A N 1
ATOM 3800 C CA . SER A 1 486 ? 9.445 -6.502 -0.271 1.00 65.62 486 SER A CA 1
ATOM 3801 C C . SER A 1 486 ? 9.429 -6.813 1.212 1.00 65.62 486 SER A C 1
ATOM 3803 O O . SER A 1 486 ? 10.250 -7.679 1.601 1.00 65.62 486 SER A O 1
#

Foldseek 3Di:
DDDDDDDDDPDDPPPQDDLQDKDFDADDAFFFDDAFADADAADPPDLVVLLVCLVVLLVQCPDLVSQARVSCNSVRDDDDPDDDPVPLQPQDDDCRDPDQLLPDPDPPSFDADPVRHGDPDPQRHGAFGNVLVVLLVVLVPDDLQLLLCLLSVHDGPVPDDRDDDDLLSQLSPLVSLLCQAHVCPSKDKDKDFPDDDDDDDDDDDDDDDDDDDDDDDDDDDDDDDDDDDDDDDDDDDDDDDDDDDDDDDRPIGIMIGGRYPYHLLPRDPCSQLSNVQSVCQSVCVSVQKHKAADPFQQFQDDPPDTRGADFSIFIFHQDPPPVLSVVLATEDRPATDDGDSDSHQADVPDDRNGHSSSSSVVCNVVSRQSSRQVLQVCAVPDFDFACRPPCLQQPQDDPADHPPLDDPDPDDDDDDDDDDDDDDDDDDDDDDDDPPPDPDDDDDPPPDDPVNVVSHDHGHDTPHDPRYNRHLPSADPPDPDRDGGD

Sequence (486 aa):
MAEFGPSKYSGFPSVSSEPDRERRAPSGPTPLDFPAYKLPDATDDDPEASLRQVHDILASIRRPQDITLDKFKALNLKVETGLSASCIVRKDGPDFFPPLPWEDTSPNSSPLTEDGSPILMENGNSYPPKERFDVLKEELLLENDDAFREVARLPPREGRQRVRVTHARKFWTGLERMAQYWDTSLDNYFERPATPNQAAEGESGDRMQTDNEPSPCKTQQNPETQMDIDHPLNAAAPENNVPSERDGEPELVAMYTGRRIGAGHEMPEDIREETIRALTEMAAWPFGCQVALPMLPPRLSLRTLLFPVRQTFAAARSPKDRQLARSGVMEGPVFSAQCRPETCFRAPGDVPGTGFGEVCDLLREVGGMLLAAQERARQGMTEVRPGEGKWWTATPRWGGAPNDAVGDSGNFTNGEEKPVSENGSSRKRSKYEHPFLASRRPGSSKKLSNSEKWKIVQPGPGLWDKRMRYIQIGKGPDNPFDDVSS

Organism: NCBI:txid109264